Protein AF-A0A8S4GZ99-F1 (afdb_monomer_lite)

Sequence (434 aa):
MSNSSVSVLVACLAPLGLAYYVWRHQQLAAEVQRLQLDNSDKDERLRRAAAEIREVDGYKANVERLQASNKELAKELAVRNSDIADLKASRERLQGVHERTVQEIREELAVAQGQVAAAKRGAEAVQSAHKSAEAELRNRVEAGVEQLRATEAKLKEAQAELAAARRRLTELQDEADDARARAESARRAAVAARAAASDGDAADVAAQAVEAEERVEAARQRMVAAERRQRDAEAAQSALRSELSQAQQEVARLKTQLEQAEGAREQLRVARDELARRGRAMVAEAESLAAKVAAQRQTESELRARIGPLEEQVRGIEEREREVARREGEMQEAAARAVKEYDVSEKKRELYKAEAHRLDEDKKKLRRKLDAVAAERDRLADALTQATGRRPALRTASVRAGGASAGGSKAPSRRASTAAAEAMGEEAAADAEP

Secondary structure (DSSP, 8-state):
----SSHHHHHHHHHHHHHHHHHHHHHHHHHHHHHHHHHHHHHHHHHHHHHHHHHHHHHHHHHHHHHHHHHHHHHHHHHHHHHHHHHHHHHHHHHHHHHHHHHHHHHHHHHHHHHHHHHHHHHHHHHHHHHHHHHHHHHHHHHHHHHHHHHHHHHHHHHHHHHHHHHHHHHHHHHHHHHHHHHHHHHHHHHHHHHTT-HHHHHHHHHHHHHHHHHHHHHHHHHHHHHHHHHHHHHHHHHHHHHHHHHHHHHHHHHHHHHHHHHHHHHHHHHHHHHHHHHHHHHHHHHHHHHHHHHHHHHHHHHHHHHHHHHHHHHHHHHHHHHHHHHHHHHHHHHHHHHHHHHHHHHHHHHHHHHHHHHHHHHHHHHHHHHHHHHHHHHHHHHHHHHHS------------------PPP------------------------

Radius of gyration: 83.74 Å; chains: 1; bounding box: 164×55×251 Å

Foldseek 3Di:
DDDDDPVPVVVVVVVVVVVVVVVVVVVVVVVVVVVVVVVVVVVVVVVVVVVVVVVLVVLVVVLVVLVVVLVVLVVVLVVLVVVLVVLVVVLVVLVVVLVVLVVVLVVVVVVLVVVLVVVVVVLVVVLVVLVVVLVVLVVVLVVLVVVLVVLVVVLVVLVVQLVVLVVVLVVLVVQLVVLVVQLVVLVVVLVVVVVVPDPVVNVVSVVSNVVSVVSNVVSVVSNVVSVVSNVVSVVSNVVSVVVSVVSVVVSVVSVVVSVVSVVVSVVSVVVVVVSVVVSVVVVVVSVVSVVVSVVSVVVSVVSVVVSVVSVVVSVVSVVVSVVSVVVSVVSVVVSVVVVVVVVVVVVVVVVVVVVVVVVVVVVVVVVVVVVVVVVVVVVVQVVVCVVPVDRDDDDDDDDDDDDDDDDDDDDDDDDDDDDDDDDDDDDDDDDDDD

Structure (mmCIF, N/CA/C/O backbone):
data_AF-A0A8S4GZ99-F1
#
_entry.id   AF-A0A8S4GZ99-F1
#
loop_
_atom_site.group_PDB
_atom_site.id
_atom_site.type_symbol
_atom_site.label_atom_id
_atom_site.label_alt_id
_atom_site.label_comp_id
_atom_site.label_asym_id
_atom_site.label_entity_id
_atom_site.label_seq_id
_atom_site.pdbx_PDB_ins_code
_atom_site.Cartn_x
_atom_site.Cartn_y
_atom_site.Cartn_z
_atom_site.occupancy
_atom_site.B_iso_or_equiv
_atom_site.auth_seq_id
_atom_site.auth_comp_id
_atom_site.auth_asym_id
_atom_site.auth_atom_id
_atom_site.pdbx_PDB_model_num
ATOM 1 N N . MET A 1 1 ? 88.162 25.639 -147.189 1.00 46.62 1 MET A N 1
ATOM 2 C CA . MET A 1 1 ? 88.454 26.005 -145.785 1.00 46.62 1 MET A CA 1
ATOM 3 C C . MET A 1 1 ? 87.237 26.708 -145.185 1.00 46.62 1 MET A C 1
ATOM 5 O O . MET A 1 1 ? 86.487 27.288 -145.952 1.00 46.62 1 MET A O 1
ATOM 9 N N . SER A 1 2 ? 87.120 26.610 -143.850 1.00 42.16 2 SER A N 1
ATOM 10 C CA . SER A 1 2 ? 86.366 27.418 -142.859 1.00 42.16 2 SER A CA 1
ATOM 11 C C . SER A 1 2 ? 84.859 27.199 -142.563 1.00 42.16 2 SER A C 1
ATOM 13 O O . SER A 1 2 ? 83.970 27.579 -143.308 1.00 42.16 2 SER A O 1
ATOM 15 N N . ASN A 1 3 ? 84.636 26.696 -141.334 1.00 48.81 3 ASN A N 1
ATOM 16 C CA . ASN A 1 3 ? 83.737 27.193 -140.274 1.00 48.81 3 ASN A CA 1
ATOM 17 C C . ASN A 1 3 ? 82.230 27.376 -140.547 1.00 48.81 3 ASN A C 1
ATOM 19 O O . ASN A 1 3 ? 81.743 28.504 -140.552 1.00 48.81 3 ASN A O 1
ATOM 23 N N . SER A 1 4 ? 81.445 26.290 -140.616 1.00 43.41 4 SER A N 1
ATOM 24 C CA . SER A 1 4 ? 79.967 26.400 -140.521 1.00 43.41 4 SER A CA 1
ATOM 25 C C . SER A 1 4 ? 79.223 25.279 -139.768 1.00 43.41 4 SER A C 1
ATOM 27 O O . SER A 1 4 ? 78.006 25.354 -139.651 1.00 43.41 4 SER A O 1
ATOM 29 N N . SER A 1 5 ? 79.896 24.281 -139.177 1.00 47.09 5 SER A N 1
ATOM 30 C CA . SER A 1 5 ? 79.197 23.081 -138.648 1.00 47.09 5 SER A CA 1
ATOM 31 C C . SER A 1 5 ? 79.178 22.923 -137.118 1.00 47.09 5 SER A C 1
ATOM 33 O O . SER A 1 5 ? 78.611 21.958 -136.617 1.00 47.09 5 SER A O 1
ATOM 35 N N . VAL A 1 6 ? 79.765 23.854 -136.351 1.00 51.41 6 VAL A N 1
ATOM 36 C CA . VAL A 1 6 ? 79.879 23.739 -134.874 1.00 51.41 6 VAL A CA 1
ATOM 37 C C . VAL A 1 6 ? 78.792 24.528 -134.117 1.00 51.41 6 VAL A C 1
ATOM 39 O O . VAL A 1 6 ? 78.499 24.219 -132.966 1.00 51.41 6 VAL A O 1
ATOM 42 N N . SER A 1 7 ? 78.108 25.482 -134.763 1.00 46.94 7 SER A N 1
ATOM 43 C CA . SER A 1 7 ? 77.107 26.339 -134.093 1.00 46.94 7 SER A CA 1
ATOM 44 C C . SER A 1 7 ? 75.730 25.686 -133.884 1.00 46.94 7 SER A C 1
ATOM 46 O O . SER A 1 7 ? 74.982 26.105 -133.007 1.00 46.94 7 SER A O 1
ATOM 48 N N . VAL A 1 8 ? 75.382 24.637 -134.642 1.00 50.16 8 VAL A N 1
ATOM 49 C CA . VAL A 1 8 ? 74.036 24.023 -134.584 1.00 50.16 8 VAL A CA 1
ATOM 50 C C . VAL A 1 8 ? 73.920 22.967 -133.472 1.00 50.16 8 VAL A C 1
ATOM 52 O O . VAL A 1 8 ? 72.870 22.837 -132.851 1.00 50.16 8 VAL A O 1
ATOM 55 N N . LEU A 1 9 ? 75.008 22.273 -133.121 1.00 48.88 9 LEU A N 1
ATOM 56 C CA . LEU A 1 9 ? 74.995 21.250 -132.060 1.00 48.88 9 LEU A CA 1
ATOM 57 C C . LEU A 1 9 ? 75.062 21.833 -130.635 1.00 48.88 9 LEU A C 1
ATOM 59 O O . LEU A 1 9 ? 74.573 21.209 -129.695 1.00 48.88 9 LEU A O 1
ATOM 63 N N . VAL A 1 10 ? 75.596 23.048 -130.467 1.00 50.62 10 VAL A N 1
ATOM 64 C CA . VAL A 1 10 ? 75.619 23.754 -129.169 1.00 50.62 10 VAL A CA 1
ATOM 65 C C . VAL A 1 10 ? 74.256 24.390 -128.846 1.00 50.62 10 VAL A C 1
ATOM 67 O O . VAL A 1 10 ? 73.876 24.461 -127.678 1.00 50.62 10 VAL A O 1
ATOM 70 N N . ALA A 1 11 ? 73.469 24.763 -129.862 1.00 51.06 11 ALA A N 1
ATOM 71 C CA . ALA A 1 11 ? 72.142 25.357 -129.681 1.00 51.06 11 ALA A CA 1
ATOM 72 C C . ALA A 1 11 ? 71.062 24.348 -129.228 1.00 51.06 11 ALA A C 1
ATOM 74 O O . ALA A 1 11 ? 70.111 24.738 -128.553 1.00 51.06 11 ALA A O 1
ATOM 75 N N . CYS A 1 12 ? 71.213 23.050 -129.526 1.00 48.50 12 CYS A N 1
ATOM 76 C CA . CYS A 1 12 ? 70.216 22.026 -129.173 1.00 48.50 12 CYS A CA 1
ATOM 77 C C . CYS A 1 12 ? 70.443 21.344 -127.808 1.00 48.50 12 CYS A C 1
ATOM 79 O O . CYS A 1 12 ? 69.498 20.800 -127.241 1.00 48.50 12 CYS A O 1
ATOM 81 N N . LEU A 1 13 ? 71.656 21.383 -127.241 1.00 51.22 13 LEU A N 1
ATOM 82 C CA . LEU A 1 13 ? 71.971 20.712 -125.963 1.00 51.22 13 LEU A CA 1
ATOM 83 C C . LEU A 1 13 ? 71.822 21.614 -124.723 1.00 51.22 13 LEU A C 1
ATOM 85 O O . LEU A 1 13 ? 71.598 21.108 -123.622 1.00 51.22 13 LEU A O 1
ATOM 89 N N . ALA A 1 14 ? 71.873 22.940 -124.885 1.00 54.44 14 ALA A N 1
ATOM 90 C CA . ALA A 1 14 ? 71.622 23.900 -123.807 1.00 54.44 14 ALA A CA 1
ATOM 91 C C . ALA A 1 14 ? 70.209 23.796 -123.171 1.00 54.44 14 ALA A C 1
ATOM 93 O O . ALA A 1 14 ? 70.127 23.790 -121.939 1.00 54.44 14 ALA A O 1
ATOM 94 N N . PRO A 1 15 ? 69.099 23.646 -123.931 1.00 56.94 15 PRO A N 1
ATOM 95 C CA . PRO A 1 15 ? 67.768 23.509 -123.329 1.00 56.94 15 PRO A CA 1
ATOM 96 C C . PRO A 1 15 ? 67.549 22.159 -122.623 1.00 56.94 15 PRO A C 1
ATOM 98 O O . PRO A 1 15 ? 66.815 22.107 -121.638 1.00 56.94 15 PRO A O 1
ATOM 101 N N . LEU A 1 16 ? 68.227 21.082 -123.043 1.00 56.59 16 LEU A N 1
ATOM 102 C CA . LEU A 1 16 ? 68.135 19.767 -122.387 1.00 56.59 16 LEU A CA 1
ATOM 103 C C . LEU A 1 16 ? 68.858 19.734 -121.030 1.00 56.59 16 LEU A C 1
ATOM 105 O O . LEU A 1 16 ? 68.355 19.137 -120.077 1.00 56.59 16 LEU A O 1
ATOM 109 N N . GLY A 1 17 ? 69.994 20.430 -120.907 1.00 57.59 17 GLY A N 1
ATOM 110 C CA . GLY A 1 17 ? 70.687 20.605 -119.626 1.00 57.59 17 GLY A CA 1
ATOM 111 C C . GLY A 1 17 ? 69.876 21.432 -118.621 1.00 57.59 17 GLY A C 1
ATOM 112 O O . GLY A 1 17 ? 69.807 21.074 -117.444 1.00 57.59 17 GLY A O 1
ATOM 113 N N . LEU A 1 18 ? 69.201 22.490 -119.088 1.00 61.47 18 LEU A N 1
ATOM 114 C CA . LEU A 1 18 ? 68.323 23.311 -118.250 1.00 61.47 18 LEU A CA 1
ATOM 115 C C . LEU A 1 18 ? 67.062 22.541 -117.820 1.00 61.47 18 LEU A C 1
ATOM 117 O O . LEU A 1 18 ? 66.676 22.601 -116.655 1.00 61.47 18 LEU A O 1
ATOM 121 N N . ALA A 1 19 ? 66.458 21.765 -118.727 1.00 61.94 19 ALA A N 1
ATOM 122 C CA . ALA A 1 19 ? 65.283 20.942 -118.437 1.00 61.94 19 ALA A CA 1
ATOM 123 C C . ALA A 1 19 ? 65.577 19.850 -117.395 1.00 61.94 19 ALA A C 1
ATOM 125 O O . ALA A 1 19 ? 64.785 19.649 -116.474 1.00 61.94 19 ALA A O 1
ATOM 126 N N . TYR A 1 20 ? 66.739 19.193 -117.473 1.00 68.88 20 TYR A N 1
ATOM 127 C CA . TYR A 1 20 ? 67.156 18.223 -116.459 1.00 68.88 20 TYR A CA 1
ATOM 128 C C . TYR A 1 20 ? 67.452 18.888 -115.107 1.00 68.88 20 TYR A C 1
ATOM 130 O O . TYR A 1 20 ? 67.086 18.345 -114.067 1.00 68.88 20 TYR A O 1
ATOM 138 N N . TYR A 1 21 ? 68.059 20.080 -115.102 1.00 65.12 21 TYR A N 1
ATOM 139 C CA . TYR A 1 21 ? 68.319 20.835 -113.873 1.00 65.12 21 TYR A CA 1
ATOM 140 C C . TYR A 1 21 ? 67.018 21.248 -113.173 1.00 65.12 21 TYR A C 1
ATOM 142 O O . TYR A 1 21 ? 66.879 21.051 -111.968 1.00 65.12 21 TYR A O 1
ATOM 150 N N . VAL A 1 22 ? 66.038 21.743 -113.935 1.00 70.50 22 VAL A N 1
ATOM 151 C CA . VAL A 1 22 ? 64.705 22.108 -113.431 1.00 70.50 22 VAL A CA 1
ATOM 152 C C . VAL A 1 22 ? 63.958 20.873 -112.924 1.00 70.50 22 VAL A C 1
ATOM 154 O O . VAL A 1 22 ? 63.421 20.907 -111.820 1.00 70.50 22 VAL A O 1
ATOM 157 N N . TRP A 1 23 ? 63.982 19.757 -113.660 1.00 74.69 23 TRP A N 1
ATOM 158 C CA . TRP A 1 23 ? 63.369 18.494 -113.230 1.00 74.69 23 TRP A CA 1
ATOM 159 C C . TRP A 1 23 ? 64.013 17.935 -111.953 1.00 74.69 23 TRP A C 1
ATOM 161 O O . TRP A 1 23 ? 63.313 17.518 -111.031 1.00 74.69 23 TRP A O 1
ATOM 171 N N . ARG A 1 24 ? 65.347 17.987 -111.845 1.00 66.88 24 ARG A N 1
ATOM 172 C CA . ARG A 1 24 ? 66.084 17.537 -110.655 1.00 66.88 24 ARG A CA 1
ATOM 173 C C . ARG A 1 24 ? 65.818 18.441 -109.449 1.00 66.88 24 ARG A C 1
ATOM 175 O O . ARG A 1 24 ? 65.668 17.933 -108.341 1.00 66.88 24 ARG A O 1
ATOM 182 N N . HIS A 1 25 ? 65.716 19.755 -109.655 1.00 69.19 25 HIS A N 1
ATOM 183 C CA . HIS A 1 25 ? 65.314 20.693 -108.605 1.00 69.19 25 HIS A CA 1
ATOM 184 C C . HIS A 1 25 ? 63.870 20.469 -108.159 1.00 69.19 25 HIS A C 1
ATOM 186 O O . HIS A 1 25 ? 63.599 20.530 -106.963 1.00 69.19 25 HIS A O 1
ATOM 192 N N . GLN A 1 26 ? 62.958 20.161 -109.085 1.00 72.31 26 GLN A N 1
ATOM 193 C CA . GLN A 1 26 ? 61.586 19.792 -108.742 1.00 72.31 26 GLN A CA 1
ATOM 194 C C . GLN A 1 26 ? 61.525 18.467 -107.973 1.00 72.31 26 GLN A C 1
ATOM 196 O O . GLN A 1 26 ? 60.787 18.381 -106.996 1.00 72.31 26 GLN A O 1
ATOM 201 N N . GLN A 1 27 ? 62.334 17.464 -108.332 1.00 74.19 27 GLN A N 1
ATOM 202 C CA . GLN A 1 27 ? 62.427 16.220 -107.561 1.00 74.19 27 GLN A CA 1
ATOM 203 C C . GLN A 1 27 ? 62.981 16.440 -106.149 1.00 74.19 27 GLN A C 1
ATOM 205 O O . GLN A 1 27 ? 62.404 15.936 -105.192 1.00 74.19 27 GLN A O 1
ATOM 210 N N . LEU A 1 28 ? 64.063 17.208 -106.000 1.00 65.88 28 LEU A N 1
ATOM 211 C CA . LEU A 1 28 ? 64.642 17.512 -104.687 1.00 65.88 28 LEU A CA 1
ATOM 212 C C . LEU A 1 28 ? 63.700 18.367 -103.830 1.00 65.88 28 LEU A C 1
ATOM 214 O O . LEU A 1 28 ? 63.581 18.128 -102.633 1.00 65.88 28 LEU A O 1
ATOM 218 N N . ALA A 1 29 ? 62.988 19.324 -104.431 1.00 67.12 29 ALA A N 1
ATOM 219 C CA . ALA A 1 29 ? 61.950 20.085 -103.741 1.00 67.12 29 ALA A CA 1
ATOM 220 C C . ALA A 1 29 ? 60.798 19.176 -103.281 1.00 67.12 29 ALA A C 1
ATOM 222 O O . ALA A 1 29 ? 60.338 19.311 -102.149 1.00 67.12 29 ALA A O 1
ATOM 223 N N . ALA A 1 30 ? 60.390 18.208 -104.108 1.00 70.69 30 ALA A N 1
ATOM 224 C CA . ALA A 1 30 ? 59.388 17.211 -103.743 1.00 70.69 30 ALA A CA 1
ATOM 225 C C . ALA A 1 30 ? 59.880 16.258 -102.636 1.00 70.69 30 ALA A C 1
ATOM 227 O O . ALA A 1 30 ? 59.103 15.898 -101.755 1.00 70.69 30 ALA A O 1
ATOM 228 N N . GLU A 1 31 ? 61.160 15.870 -102.627 1.00 67.75 31 GLU A N 1
ATOM 229 C CA . GLU A 1 31 ? 61.753 15.070 -101.544 1.00 67.75 31 GLU A CA 1
ATOM 230 C C . GLU A 1 31 ? 61.840 15.850 -100.229 1.00 67.75 31 GLU A C 1
ATOM 232 O O . GLU A 1 31 ? 61.494 15.314 -99.178 1.00 67.75 31 GLU A O 1
ATOM 237 N N . VAL A 1 32 ? 62.236 17.125 -100.268 1.00 67.75 32 VAL A N 1
ATOM 238 C CA . VAL A 1 32 ? 62.247 17.992 -99.079 1.00 67.75 32 VAL A CA 1
ATOM 239 C C . VAL A 1 32 ? 60.828 18.214 -98.556 1.00 67.75 32 VAL A C 1
ATOM 241 O O . VAL A 1 32 ? 60.617 18.118 -97.350 1.00 67.75 32 VAL A O 1
ATOM 244 N N . GLN A 1 33 ? 59.844 18.429 -99.435 1.00 68.75 33 GLN A N 1
ATOM 245 C CA . GLN A 1 33 ? 58.434 18.522 -99.043 1.00 68.75 33 GLN A CA 1
ATOM 246 C C . GLN A 1 33 ? 57.917 17.220 -98.423 1.00 68.75 33 GLN A C 1
ATOM 248 O O . GLN A 1 33 ? 57.227 17.271 -97.408 1.00 68.75 33 GLN A O 1
ATOM 253 N N . ARG A 1 34 ? 58.283 16.052 -98.967 1.00 72.12 34 ARG A N 1
ATOM 254 C CA . ARG A 1 34 ? 57.945 14.751 -98.362 1.00 72.12 34 ARG A CA 1
ATOM 255 C C . ARG A 1 34 ? 58.563 14.586 -96.977 1.00 72.12 34 ARG A C 1
ATOM 257 O O . ARG A 1 34 ? 57.864 14.194 -96.055 1.00 72.12 34 ARG A O 1
ATOM 264 N N . LEU A 1 35 ? 59.835 14.944 -96.802 1.00 68.12 35 LEU A N 1
ATOM 265 C CA . LEU A 1 35 ? 60.499 14.877 -95.496 1.00 68.12 35 LEU A CA 1
ATOM 266 C C . LEU A 1 35 ? 59.910 15.872 -94.483 1.00 68.12 35 LEU A C 1
ATOM 268 O O . LEU A 1 35 ? 59.860 15.576 -93.290 1.00 68.12 35 LEU A O 1
ATOM 272 N N . GLN A 1 36 ? 59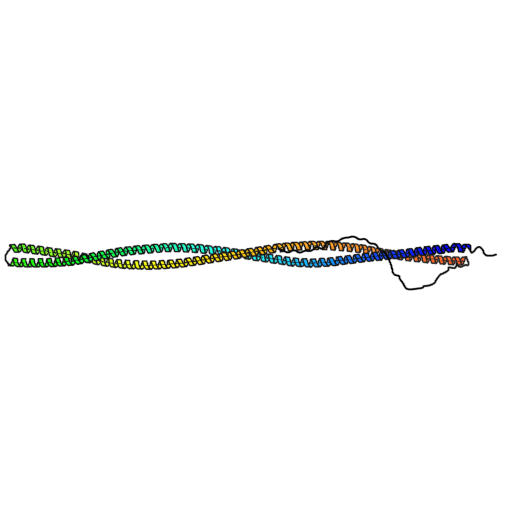.455 17.041 -94.937 1.00 69.75 36 GLN A N 1
ATOM 273 C CA . GLN A 1 36 ? 58.750 18.010 -94.096 1.00 69.75 36 GLN A CA 1
ATOM 274 C C . GLN A 1 36 ? 57.367 17.503 -93.674 1.00 69.75 36 GLN A C 1
ATOM 276 O O . GLN A 1 36 ? 57.014 17.647 -92.506 1.00 69.75 36 GLN A O 1
ATOM 281 N N . LEU A 1 37 ? 56.622 16.867 -94.583 1.00 71.25 37 LEU A N 1
ATOM 282 C CA . LEU A 1 37 ? 55.346 16.214 -94.274 1.00 71.25 37 LEU A CA 1
ATOM 283 C C . LEU A 1 37 ? 55.540 15.052 -93.291 1.00 71.25 37 LEU A C 1
ATOM 285 O O . LEU A 1 37 ? 54.858 15.007 -92.275 1.00 71.25 37 LEU A O 1
ATOM 289 N N . ASP A 1 38 ? 56.541 14.195 -93.507 1.00 74.31 38 ASP A N 1
ATOM 290 C CA . ASP A 1 38 ? 56.869 13.093 -92.592 1.00 74.31 38 ASP A CA 1
ATOM 291 C C . ASP A 1 38 ? 57.260 13.589 -91.190 1.00 74.31 38 ASP A C 1
ATOM 293 O O . ASP A 1 38 ? 56.957 12.937 -90.189 1.00 74.31 38 ASP A O 1
ATOM 297 N N . ASN A 1 39 ? 57.951 14.728 -91.089 1.00 73.50 39 ASN A N 1
ATOM 298 C CA . ASN A 1 39 ? 58.287 15.329 -89.798 1.00 73.50 39 ASN A CA 1
ATOM 299 C C . ASN A 1 39 ? 57.070 15.993 -89.137 1.00 73.50 39 ASN A C 1
ATOM 301 O O . ASN A 1 39 ? 56.899 15.839 -87.932 1.00 73.50 39 ASN A O 1
ATOM 305 N N . SER A 1 40 ? 56.194 16.648 -89.905 1.00 75.69 40 SER A N 1
ATOM 306 C CA . SER A 1 40 ? 54.923 17.189 -89.400 1.00 75.69 40 SER A CA 1
ATOM 307 C C . SER A 1 40 ? 54.012 16.081 -88.866 1.00 75.69 40 SER A C 1
ATOM 309 O O . SER A 1 40 ? 53.461 16.202 -87.774 1.00 75.69 40 SER A O 1
ATOM 311 N N . ASP A 1 41 ? 53.916 14.960 -89.583 1.00 78.38 41 ASP A N 1
ATOM 312 C CA . ASP A 1 41 ? 53.157 13.783 -89.157 1.00 78.38 41 ASP A CA 1
ATOM 313 C C . ASP A 1 41 ? 53.750 13.152 -87.891 1.00 78.38 41 ASP A C 1
ATOM 315 O O . ASP A 1 41 ? 53.016 12.696 -87.009 1.00 78.38 41 ASP A O 1
ATOM 319 N N . LYS A 1 42 ? 55.083 13.129 -87.759 1.00 75.00 42 LYS A N 1
ATOM 320 C CA . LYS A 1 42 ? 55.750 12.686 -86.524 1.00 75.00 42 LYS A CA 1
ATOM 321 C C . LYS A 1 42 ? 55.464 13.627 -85.361 1.00 75.00 42 LYS A C 1
ATOM 323 O O . LYS A 1 42 ? 55.146 13.138 -84.279 1.00 75.00 42 LYS A O 1
ATOM 328 N N . ASP A 1 43 ? 55.532 14.936 -85.574 1.00 78.56 43 ASP A N 1
ATOM 329 C CA . ASP A 1 43 ? 55.245 15.933 -84.542 1.00 78.56 43 ASP A CA 1
ATOM 330 C C . ASP A 1 43 ? 53.779 15.872 -84.097 1.00 78.56 43 ASP A C 1
ATOM 332 O O . ASP A 1 43 ? 53.494 15.940 -82.900 1.00 78.56 43 ASP A O 1
ATOM 336 N N . GLU A 1 44 ? 52.836 15.657 -85.018 1.00 79.00 44 GLU A N 1
ATOM 337 C CA . GLU A 1 44 ? 51.434 15.410 -84.672 1.00 79.00 44 GLU A CA 1
ATOM 338 C C . GLU A 1 44 ? 51.246 14.115 -83.880 1.00 79.00 44 GLU A C 1
ATOM 340 O O . GLU A 1 44 ? 50.543 14.114 -82.868 1.00 79.00 44 GLU A O 1
ATOM 345 N N . ARG A 1 45 ? 51.896 13.017 -84.285 1.00 76.50 45 ARG A N 1
ATOM 346 C CA . ARG A 1 45 ? 51.854 11.748 -83.539 1.00 76.50 45 ARG A CA 1
ATOM 347 C C . ARG A 1 45 ? 52.448 11.892 -82.140 1.00 76.50 45 ARG A C 1
ATOM 349 O O . ARG A 1 45 ? 51.907 11.322 -81.198 1.00 76.50 45 ARG A O 1
ATOM 356 N N . LEU A 1 46 ? 53.525 12.663 -81.986 1.00 77.38 46 LEU A N 1
ATOM 357 C CA . LEU A 1 46 ? 54.126 12.961 -80.686 1.00 77.38 46 LEU A CA 1
ATOM 358 C C . LEU A 1 46 ? 53.216 13.844 -79.827 1.00 77.38 46 LEU A C 1
ATOM 360 O O . LEU A 1 46 ? 53.095 13.591 -78.633 1.00 77.38 46 LEU A O 1
ATOM 364 N N . ARG A 1 47 ? 52.528 14.833 -80.414 1.00 80.44 47 ARG A N 1
ATOM 365 C CA . ARG A 1 47 ? 51.535 15.653 -79.700 1.00 80.44 47 ARG A CA 1
ATOM 366 C C . ARG A 1 47 ? 50.322 14.840 -79.253 1.00 80.44 47 ARG A C 1
ATOM 368 O O . ARG A 1 47 ? 49.879 15.035 -78.126 1.00 80.44 47 ARG A O 1
ATOM 375 N N . ARG A 1 48 ? 49.817 13.923 -80.088 1.00 80.75 48 ARG A N 1
ATOM 376 C CA . ARG A 1 48 ? 48.727 13.000 -79.717 1.00 80.75 48 ARG A CA 1
ATOM 377 C C . ARG A 1 48 ? 49.157 12.053 -78.599 1.00 80.75 48 ARG A C 1
ATOM 379 O O . ARG A 1 48 ? 48.491 12.014 -77.576 1.00 80.75 48 ARG A O 1
ATOM 386 N N . ALA A 1 49 ? 50.329 11.427 -78.719 1.00 73.75 49 ALA A N 1
ATOM 387 C CA . ALA A 1 49 ? 50.880 10.588 -77.652 1.00 73.75 49 ALA A CA 1
ATOM 388 C C . ALA A 1 49 ? 51.099 11.373 -76.344 1.00 73.75 49 ALA A C 1
ATOM 390 O O . ALA A 1 49 ? 50.832 10.868 -75.261 1.00 73.75 49 ALA A O 1
ATOM 391 N N . ALA A 1 50 ? 51.549 12.630 -76.420 1.00 74.31 50 ALA A N 1
ATOM 392 C CA . ALA A 1 50 ? 51.687 13.487 -75.243 1.00 74.31 50 ALA A CA 1
ATOM 393 C C . ALA A 1 50 ? 50.332 13.881 -74.625 1.00 74.31 50 ALA A C 1
ATOM 395 O O . ALA A 1 50 ? 50.259 14.071 -73.413 1.00 74.31 50 ALA A O 1
ATOM 396 N N . ALA A 1 51 ? 49.273 14.018 -75.428 1.00 76.88 51 ALA A N 1
ATOM 397 C CA . ALA A 1 51 ? 47.916 14.247 -74.934 1.00 76.88 51 ALA A CA 1
ATOM 398 C C . ALA A 1 51 ? 47.350 12.994 -74.245 1.00 76.88 51 ALA A C 1
ATOM 400 O O . ALA A 1 51 ? 46.850 13.108 -73.131 1.00 76.88 51 ALA A O 1
ATOM 401 N N . GLU A 1 52 ? 47.530 11.814 -74.846 1.00 79.81 52 GLU A N 1
ATOM 402 C CA . GLU A 1 52 ? 47.148 10.518 -74.263 1.00 79.81 52 GLU A CA 1
ATOM 403 C C . GLU A 1 52 ? 47.863 10.268 -72.923 1.00 79.81 52 GLU A C 1
ATOM 405 O O . GLU A 1 52 ? 47.228 9.876 -71.949 1.00 79.81 52 GLU A O 1
ATOM 410 N N . ILE A 1 53 ? 49.165 10.573 -72.823 1.00 76.81 53 ILE A N 1
ATOM 411 C CA . ILE A 1 53 ? 49.919 10.462 -71.559 1.00 76.81 53 ILE A CA 1
ATOM 412 C C . ILE A 1 53 ? 49.316 11.362 -70.470 1.00 76.81 53 ILE A C 1
ATOM 414 O O . ILE A 1 53 ? 49.123 10.908 -69.345 1.00 76.81 53 ILE A O 1
ATOM 418 N N . ARG A 1 54 ? 48.967 12.616 -70.795 1.00 80.06 54 ARG A N 1
ATOM 419 C CA . ARG A 1 54 ? 48.317 13.521 -69.827 1.00 80.06 54 ARG A CA 1
ATOM 420 C C . ARG A 1 54 ? 46.945 13.017 -69.392 1.00 80.06 54 ARG A C 1
ATOM 422 O O . ARG A 1 54 ? 46.567 13.224 -68.244 1.00 80.06 54 ARG A O 1
ATOM 429 N N . GLU A 1 55 ? 46.202 12.380 -70.292 1.00 79.75 55 GLU A N 1
ATOM 430 C CA . GLU A 1 55 ? 44.906 11.783 -69.974 1.00 79.75 55 GLU A CA 1
ATOM 431 C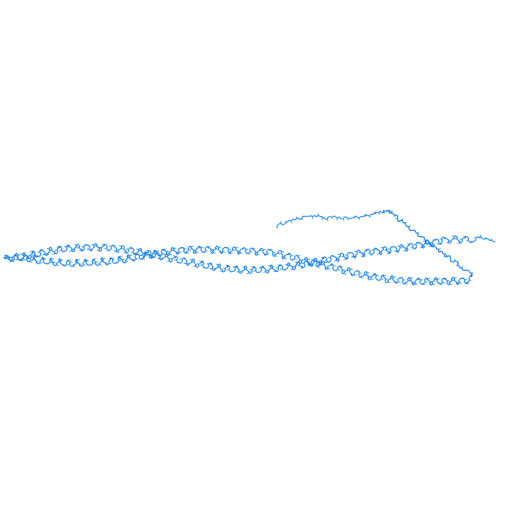 C . GLU A 1 55 ? 45.069 10.594 -69.016 1.00 79.75 55 GLU A C 1
ATOM 433 O O . GLU A 1 55 ? 44.391 10.529 -67.992 1.00 79.75 55 GLU A O 1
ATOM 438 N N . VAL A 1 56 ? 46.046 9.715 -69.274 1.00 77.19 56 VAL A N 1
ATOM 439 C CA . VAL A 1 56 ? 46.419 8.602 -68.382 1.00 77.19 56 VAL A CA 1
ATOM 440 C C . VAL A 1 56 ? 46.847 9.101 -67.002 1.00 77.19 56 VAL A C 1
ATOM 442 O O . VAL A 1 56 ? 46.430 8.530 -65.993 1.00 77.19 56 VAL A O 1
ATOM 445 N N . ASP A 1 57 ? 47.633 10.173 -66.929 1.00 78.88 57 ASP A N 1
ATOM 446 C CA . ASP A 1 57 ? 48.019 10.783 -65.653 1.00 78.88 57 ASP A CA 1
ATOM 447 C C . ASP A 1 57 ? 46.807 11.392 -64.921 1.00 78.88 57 ASP A C 1
ATOM 449 O O . ASP A 1 57 ? 46.692 11.271 -63.699 1.00 78.88 57 ASP A O 1
ATOM 453 N N . GLY A 1 58 ? 45.848 11.958 -65.661 1.00 82.69 58 GLY A N 1
ATOM 454 C CA . GLY A 1 58 ? 44.556 12.394 -65.127 1.00 82.69 58 GLY A CA 1
ATOM 455 C C . GLY A 1 58 ? 43.728 11.242 -64.546 1.00 82.69 58 GLY A C 1
ATOM 456 O O . GLY A 1 58 ? 43.205 11.360 -63.435 1.00 82.69 58 GLY A O 1
ATOM 457 N N . TYR A 1 59 ? 43.656 10.103 -65.244 1.00 79.69 59 TYR A N 1
ATOM 458 C CA . TYR A 1 59 ? 42.984 8.902 -64.739 1.00 79.69 59 TYR A CA 1
ATOM 459 C C . TYR A 1 59 ? 43.671 8.352 -63.486 1.00 79.69 59 TYR A C 1
ATOM 461 O O . TYR A 1 59 ? 42.977 8.042 -62.521 1.00 79.69 59 TYR A O 1
ATOM 469 N N . LYS A 1 60 ? 45.010 8.301 -63.442 1.00 79.94 60 LYS A N 1
ATOM 470 C CA . LYS A 1 60 ? 45.759 7.889 -62.238 1.00 79.94 60 LYS A CA 1
ATOM 471 C C . LYS A 1 60 ? 45.439 8.776 -61.038 1.00 79.94 60 LYS A C 1
ATOM 473 O O . LYS A 1 60 ? 45.080 8.260 -59.985 1.00 79.94 60 LYS A O 1
ATOM 478 N N . ALA A 1 61 ? 45.472 10.096 -61.216 1.00 79.44 61 ALA A N 1
ATOM 479 C CA . ALA A 1 61 ? 45.138 11.042 -60.152 1.00 79.44 61 ALA A CA 1
ATOM 480 C C . ALA A 1 61 ? 43.675 10.923 -59.677 1.00 79.44 61 ALA A C 1
ATOM 482 O O . ALA A 1 61 ? 43.361 11.263 -58.535 1.00 79.44 61 ALA A O 1
ATOM 483 N N . ASN A 1 62 ? 42.761 10.473 -60.542 1.00 82.81 62 ASN A N 1
ATOM 484 C CA . ASN A 1 62 ? 41.381 10.170 -60.158 1.00 82.81 62 ASN A CA 1
ATOM 485 C C . ASN A 1 62 ? 41.280 8.842 -59.394 1.00 82.81 62 ASN A C 1
ATOM 487 O O . ASN A 1 62 ? 40.571 8.795 -58.394 1.00 82.81 62 ASN A O 1
ATOM 491 N N . VAL A 1 63 ? 42.006 7.794 -59.807 1.00 81.31 63 VAL A N 1
ATOM 492 C CA . VAL A 1 63 ? 42.073 6.520 -59.065 1.00 81.31 63 VAL A CA 1
ATOM 493 C C . VAL A 1 63 ? 42.624 6.743 -57.661 1.00 81.31 63 VAL A C 1
ATOM 495 O O . VAL A 1 63 ? 42.026 6.273 -56.704 1.00 81.31 63 VAL A O 1
ATOM 498 N N . GLU A 1 64 ? 43.706 7.508 -57.512 1.00 83.44 64 GLU A N 1
ATOM 499 C CA . GLU A 1 64 ? 44.283 7.814 -56.196 1.00 83.44 64 GLU A CA 1
ATOM 500 C C . GLU A 1 64 ? 43.294 8.566 -55.294 1.00 83.44 64 GLU A C 1
ATOM 502 O O . GLU A 1 64 ? 43.173 8.261 -54.106 1.00 83.44 64 GLU A O 1
ATOM 507 N N . ARG A 1 65 ? 42.530 9.514 -55.857 1.00 84.19 65 ARG A N 1
ATOM 508 C CA . ARG A 1 65 ? 41.470 10.225 -55.127 1.00 84.19 65 ARG A CA 1
ATOM 509 C C . ARG A 1 65 ? 40.314 9.307 -54.727 1.00 84.19 65 ARG A C 1
ATOM 511 O O . ARG A 1 65 ? 39.838 9.412 -53.600 1.00 84.19 65 ARG A O 1
ATOM 518 N N . LEU A 1 66 ? 39.884 8.405 -55.612 1.00 82.31 66 LEU A N 1
ATOM 519 C CA . LEU A 1 66 ? 38.841 7.420 -55.310 1.00 82.31 66 LEU A CA 1
ATOM 520 C C . LEU A 1 66 ? 39.298 6.436 -54.229 1.00 82.31 66 LEU A C 1
ATOM 522 O O . LEU A 1 66 ? 38.571 6.236 -53.264 1.00 82.31 66 LEU A O 1
ATOM 526 N N . GLN A 1 67 ? 40.534 5.940 -54.310 1.00 85.25 67 GLN A N 1
ATOM 527 C CA . GLN A 1 67 ? 41.118 5.057 -53.300 1.00 85.25 67 GLN A CA 1
ATOM 528 C C . GLN A 1 67 ? 41.232 5.740 -51.934 1.00 85.25 67 GLN A C 1
ATOM 530 O O . GLN A 1 67 ? 40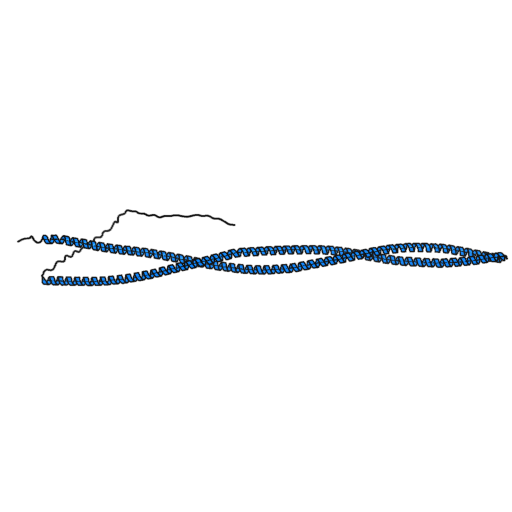.932 5.132 -50.905 1.00 85.25 67 GLN A O 1
ATOM 535 N N . ALA A 1 68 ? 41.645 7.011 -51.905 1.00 83.38 68 ALA A N 1
ATOM 536 C CA . ALA A 1 68 ? 41.672 7.796 -50.676 1.00 83.38 68 ALA A CA 1
ATOM 537 C C . ALA A 1 68 ? 40.260 7.972 -50.094 1.00 83.38 68 ALA A C 1
ATOM 539 O O . ALA A 1 68 ? 40.067 7.753 -48.900 1.00 83.38 68 ALA A O 1
ATOM 540 N N . SER A 1 69 ? 39.268 8.287 -50.935 1.00 84.94 69 SER A N 1
ATOM 541 C CA . SER A 1 69 ? 37.865 8.398 -50.521 1.00 84.94 69 SER A CA 1
ATOM 542 C C . SER A 1 69 ? 37.311 7.075 -49.988 1.00 84.94 69 SER A C 1
ATOM 544 O O . SER A 1 69 ? 36.654 7.070 -48.954 1.00 84.94 69 SER A O 1
ATOM 546 N N . ASN A 1 70 ? 37.602 5.950 -50.645 1.00 79.12 70 ASN A N 1
ATOM 547 C CA . ASN A 1 70 ? 37.190 4.619 -50.198 1.00 79.12 70 ASN A CA 1
ATOM 548 C C . ASN A 1 70 ? 37.810 4.250 -48.856 1.00 79.12 70 ASN A C 1
ATOM 550 O O . ASN A 1 70 ? 37.151 3.673 -47.996 1.00 79.12 70 ASN A O 1
ATOM 554 N N . LYS A 1 71 ? 39.075 4.618 -48.645 1.00 88.88 71 LYS A N 1
ATOM 555 C CA . LYS A 1 71 ? 39.744 4.393 -47.367 1.00 88.88 71 LYS A CA 1
ATOM 556 C C . LYS A 1 71 ? 39.108 5.198 -46.232 1.00 88.88 71 LYS A C 1
ATOM 558 O O . LYS A 1 71 ? 39.062 4.694 -45.114 1.00 88.88 71 LYS A O 1
ATOM 563 N N . GLU A 1 72 ? 38.647 6.421 -46.490 1.00 88.62 72 GLU A N 1
ATOM 564 C CA . GLU A 1 72 ? 37.924 7.215 -45.488 1.00 88.62 72 GLU A CA 1
ATOM 565 C C . GLU A 1 72 ? 36.507 6.681 -45.246 1.00 88.62 72 GLU A C 1
ATOM 567 O O . GLU A 1 72 ? 36.148 6.473 -44.090 1.00 88.62 72 GLU A O 1
ATOM 572 N N . LEU A 1 73 ? 35.750 6.336 -46.294 1.00 82.81 73 LEU A N 1
ATOM 573 C CA . LEU A 1 73 ? 34.421 5.721 -46.150 1.00 82.81 73 LEU A CA 1
ATOM 574 C C . LEU A 1 73 ? 34.475 4.411 -45.351 1.00 82.81 73 LEU A C 1
ATOM 576 O O . LEU A 1 73 ? 33.692 4.235 -44.422 1.00 82.81 73 LEU A O 1
ATOM 580 N N . ALA A 1 74 ? 35.473 3.560 -45.610 1.00 81.38 74 ALA A N 1
ATOM 581 C CA . ALA A 1 74 ? 35.666 2.317 -44.866 1.00 81.38 74 ALA A CA 1
ATOM 582 C C . ALA A 1 74 ? 35.964 2.558 -43.376 1.00 81.38 74 ALA A C 1
ATOM 584 O O . ALA A 1 74 ? 35.519 1.796 -42.513 1.00 81.38 74 ALA A O 1
ATOM 585 N N . LYS A 1 75 ? 36.707 3.624 -43.044 1.00 89.25 75 LYS A N 1
ATOM 586 C CA . LYS A 1 75 ? 36.923 4.024 -41.645 1.00 89.25 75 LYS A CA 1
ATOM 587 C C . LYS A 1 75 ? 35.633 4.543 -41.018 1.00 89.25 75 LYS A C 1
ATOM 589 O O . LYS A 1 75 ? 35.333 4.170 -39.888 1.00 89.25 75 LYS A O 1
ATOM 594 N N . GLU A 1 76 ? 34.879 5.378 -41.730 1.00 85.69 76 GLU A N 1
ATOM 595 C CA . GLU A 1 76 ? 33.598 5.903 -41.253 1.00 85.69 76 GLU A CA 1
ATOM 596 C C . GLU A 1 76 ? 32.585 4.778 -41.008 1.00 85.69 76 GLU A C 1
ATOM 598 O O . GLU A 1 76 ? 31.952 4.761 -39.952 1.00 85.69 76 GLU A O 1
ATOM 603 N N . LEU A 1 77 ? 32.484 3.791 -41.907 1.00 82.50 77 LEU A N 1
ATOM 604 C CA . LEU A 1 77 ? 31.661 2.600 -41.689 1.00 82.50 77 LEU A CA 1
ATOM 605 C C . LEU A 1 77 ? 32.111 1.797 -40.477 1.00 82.50 77 LEU A C 1
ATOM 607 O O . LEU A 1 77 ? 31.268 1.361 -39.695 1.00 82.50 77 LEU A O 1
ATOM 611 N N . ALA A 1 78 ? 33.418 1.594 -40.300 1.00 85.38 78 ALA A N 1
ATOM 612 C CA . ALA A 1 78 ? 33.931 0.868 -39.144 1.00 85.38 78 ALA A CA 1
ATOM 613 C C . ALA A 1 78 ? 33.543 1.561 -37.826 1.00 85.38 78 ALA A C 1
ATOM 615 O O . ALA A 1 78 ? 33.093 0.892 -36.895 1.00 85.38 78 ALA A O 1
ATOM 616 N N . VAL A 1 79 ? 33.648 2.894 -37.768 1.00 89.19 79 VAL A N 1
ATOM 617 C CA . VAL A 1 79 ? 33.217 3.690 -36.607 1.00 89.19 79 VAL A CA 1
ATOM 618 C C . VAL A 1 79 ? 31.707 3.573 -36.399 1.00 89.19 79 VAL A C 1
ATOM 620 O O . VAL A 1 79 ? 31.272 3.205 -35.312 1.00 89.19 79 VAL A O 1
ATOM 623 N N . ARG A 1 80 ? 30.894 3.784 -37.443 1.00 81.56 80 ARG A N 1
ATOM 624 C CA . ARG A 1 80 ? 29.426 3.713 -37.337 1.00 81.56 80 ARG A CA 1
ATOM 625 C C . ARG A 1 80 ? 28.925 2.327 -36.939 1.00 81.56 80 ARG A C 1
ATOM 627 O O . ARG A 1 80 ? 27.991 2.223 -36.149 1.00 81.56 80 ARG A O 1
ATOM 634 N N . ASN A 1 81 ? 29.550 1.264 -37.438 1.00 82.44 81 ASN A N 1
ATOM 635 C CA . ASN A 1 81 ? 29.222 -0.105 -37.046 1.00 82.44 81 ASN A CA 1
ATOM 636 C C . ASN A 1 81 ? 29.580 -0.383 -35.581 1.00 82.44 81 ASN A C 1
ATOM 638 O O . ASN A 1 81 ? 28.811 -1.056 -34.892 1.00 82.44 81 ASN A O 1
ATOM 642 N N . SER A 1 82 ? 30.699 0.165 -35.092 1.00 89.25 82 SER A N 1
ATOM 643 C CA . SER A 1 82 ? 31.039 0.124 -33.666 1.00 89.25 82 SER A CA 1
ATOM 644 C C . SER A 1 82 ? 29.989 0.858 -32.828 1.00 89.25 82 SER A C 1
ATOM 646 O O . SER A 1 82 ? 29.463 0.279 -31.880 1.00 89.25 82 SER A O 1
ATOM 648 N N . ASP A 1 83 ? 29.604 2.076 -33.222 1.00 80.38 83 ASP A N 1
ATOM 649 C CA . ASP A 1 83 ? 28.589 2.867 -32.516 1.00 80.38 83 ASP A CA 1
ATOM 650 C C . ASP A 1 83 ? 27.235 2.139 -32.464 1.00 80.38 83 ASP A C 1
ATOM 652 O O . ASP A 1 83 ? 26.576 2.103 -31.424 1.00 80.38 83 ASP A O 1
ATOM 656 N N . ILE A 1 84 ? 26.809 1.510 -33.567 1.00 80.56 84 ILE A N 1
ATOM 657 C CA . ILE A 1 84 ? 25.576 0.709 -33.606 1.00 80.56 84 ILE A CA 1
ATOM 658 C C . ILE A 1 84 ? 25.672 -0.491 -32.663 1.00 80.56 84 ILE A C 1
ATOM 660 O O . ILE A 1 84 ? 24.697 -0.793 -31.969 1.00 80.56 84 ILE A O 1
ATOM 664 N N . ALA A 1 85 ? 26.812 -1.184 -32.628 1.00 84.94 85 ALA A N 1
ATOM 665 C CA . ALA A 1 85 ? 27.016 -2.308 -31.720 1.00 84.94 85 ALA A CA 1
ATOM 666 C C . ALA A 1 85 ? 26.938 -1.860 -30.250 1.00 84.94 85 ALA A C 1
ATOM 668 O O . ALA A 1 85 ? 26.234 -2.488 -29.454 1.00 84.94 85 ALA A O 1
ATOM 669 N N . ASP A 1 86 ? 27.566 -0.733 -29.910 1.00 84.88 86 ASP A N 1
ATOM 670 C CA . ASP A 1 86 ? 27.534 -0.161 -28.563 1.00 84.88 86 ASP A CA 1
ATOM 671 C C . ASP A 1 86 ? 26.129 0.318 -28.167 1.00 84.88 86 ASP A C 1
ATOM 673 O O . ASP A 1 86 ? 25.680 0.094 -27.034 1.00 84.88 86 ASP A O 1
ATOM 677 N N . LEU A 1 87 ? 25.384 0.919 -29.100 1.00 79.38 87 LEU A N 1
ATOM 678 C CA . LEU A 1 87 ? 23.990 1.319 -28.893 1.00 79.38 87 LEU A CA 1
ATOM 679 C C . LEU A 1 87 ? 23.066 0.109 -28.712 1.00 79.38 87 LEU A C 1
ATOM 681 O O . LEU A 1 87 ? 22.198 0.136 -27.836 1.00 79.38 87 LEU A O 1
ATOM 685 N N . LYS A 1 88 ? 23.260 -0.969 -29.482 1.00 81.94 88 LYS A N 1
ATOM 686 C CA . LYS A 1 88 ? 22.516 -2.231 -29.321 1.00 81.94 88 LYS A CA 1
ATOM 687 C C . LYS A 1 88 ? 22.796 -2.863 -27.962 1.00 81.94 88 LYS A C 1
ATOM 689 O O . LYS A 1 88 ? 21.851 -3.157 -27.232 1.00 81.94 88 LYS A O 1
ATOM 694 N N . ALA A 1 89 ? 24.064 -2.960 -27.568 1.00 85.81 89 ALA A N 1
ATOM 695 C CA . ALA A 1 89 ? 24.448 -3.470 -26.255 1.00 85.81 89 ALA A CA 1
ATOM 696 C C . ALA A 1 89 ? 23.877 -2.611 -25.111 1.00 85.81 89 ALA A C 1
ATOM 698 O O . ALA A 1 89 ? 23.388 -3.137 -24.110 1.00 85.81 89 ALA A O 1
ATOM 699 N N . SER A 1 90 ? 23.895 -1.283 -25.254 1.00 76.69 90 SER A N 1
ATOM 700 C CA . SER A 1 90 ? 23.319 -0.360 -24.269 1.00 76.69 90 SER A CA 1
ATOM 701 C C . SER A 1 90 ? 21.799 -0.503 -24.173 1.00 76.69 90 SER A C 1
ATOM 703 O O . SER A 1 90 ? 21.258 -0.532 -23.069 1.00 76.69 90 SER A O 1
ATOM 705 N N . ARG A 1 91 ? 21.109 -0.667 -25.308 1.00 83.88 91 ARG A N 1
ATOM 706 C CA . ARG A 1 91 ? 19.667 -0.937 -25.355 1.00 83.88 91 ARG A CA 1
ATOM 707 C C . ARG A 1 91 ? 19.314 -2.254 -24.668 1.00 83.88 91 ARG A C 1
ATOM 709 O O . ARG A 1 91 ? 18.393 -2.264 -23.862 1.00 83.88 91 ARG A O 1
ATOM 716 N N . GLU A 1 92 ? 20.036 -3.338 -24.942 1.00 86.00 92 GLU A N 1
ATOM 717 C CA . GLU A 1 92 ? 19.802 -4.637 -24.294 1.00 86.00 92 GLU A CA 1
ATOM 718 C C . GLU A 1 92 ? 20.022 -4.566 -22.778 1.00 86.00 92 GLU A C 1
ATOM 720 O O . GLU A 1 92 ? 19.209 -5.076 -22.006 1.00 86.00 92 GLU A O 1
ATOM 725 N N . ARG A 1 93 ? 21.076 -3.871 -22.329 1.00 81.88 93 ARG A N 1
ATOM 726 C CA . ARG A 1 93 ? 21.321 -3.636 -20.896 1.00 81.88 93 ARG A CA 1
ATOM 727 C C . ARG A 1 93 ? 20.184 -2.845 -20.254 1.00 81.88 93 ARG A C 1
ATOM 729 O O . ARG A 1 93 ? 19.705 -3.239 -19.194 1.00 81.88 93 ARG A O 1
ATOM 736 N N . LEU A 1 94 ? 19.744 -1.756 -20.887 1.00 75.12 94 LEU A N 1
ATOM 737 C CA . LEU A 1 94 ? 18.640 -0.931 -20.389 1.00 75.12 94 LEU A CA 1
ATOM 738 C C . LEU A 1 94 ? 17.319 -1.699 -20.371 1.00 75.12 94 LEU A C 1
ATOM 740 O O . LEU A 1 94 ? 16.581 -1.588 -19.397 1.00 75.12 94 LEU A O 1
ATOM 744 N N . GLN A 1 95 ? 17.047 -2.513 -21.390 1.00 80.25 95 GLN A N 1
ATOM 745 C CA . GLN A 1 95 ? 15.863 -3.363 -21.434 1.00 80.25 95 GLN A CA 1
ATOM 746 C C . GLN A 1 95 ? 15.891 -4.404 -20.307 1.00 80.25 95 GLN A C 1
ATOM 748 O O . GLN A 1 95 ? 14.908 -4.543 -19.586 1.00 80.25 95 GLN A O 1
ATOM 753 N N . GLY A 1 96 ? 17.030 -5.066 -20.080 1.00 82.38 96 GLY A N 1
ATOM 754 C CA . GLY A 1 96 ? 17.180 -6.020 -18.980 1.00 82.38 96 GLY A CA 1
ATOM 755 C C . GLY A 1 96 ? 17.038 -5.375 -17.597 1.00 82.38 96 GLY A C 1
ATOM 756 O O . GLY A 1 96 ? 16.446 -5.971 -16.699 1.00 82.38 96 GLY A O 1
ATOM 757 N N . VAL A 1 97 ? 17.541 -4.149 -17.411 1.00 76.56 97 VAL A N 1
ATOM 758 C CA . VAL A 1 97 ? 17.307 -3.373 -16.180 1.00 76.56 97 VAL A CA 1
ATOM 759 C C . VAL A 1 97 ? 15.829 -3.004 -16.052 1.00 76.56 97 VAL A C 1
ATOM 761 O O . VAL A 1 97 ? 15.253 -3.223 -14.994 1.00 76.56 97 VAL A O 1
ATOM 764 N N . HIS A 1 98 ? 15.195 -2.514 -17.121 1.00 74.62 98 HIS A N 1
ATOM 765 C CA . HIS A 1 98 ? 13.778 -2.147 -17.115 1.00 74.62 98 HIS A CA 1
ATOM 766 C C . HIS A 1 98 ? 12.879 -3.336 -16.765 1.00 74.62 98 HIS A C 1
ATOM 768 O O . HIS A 1 98 ? 12.014 -3.212 -15.904 1.00 74.62 98 HIS A O 1
ATOM 774 N N . GLU A 1 99 ? 13.098 -4.498 -17.383 1.00 80.44 99 GLU A N 1
ATOM 775 C CA . GLU A 1 99 ? 12.329 -5.716 -17.113 1.00 80.44 99 GLU A CA 1
ATOM 776 C C . GLU A 1 99 ? 12.454 -6.151 -15.648 1.00 80.44 99 GLU A C 1
ATOM 778 O O . GLU A 1 99 ? 11.434 -6.409 -15.005 1.00 80.44 99 GLU A O 1
ATOM 783 N N . ARG A 1 100 ? 13.676 -6.146 -15.092 1.00 82.31 100 ARG A N 1
ATOM 784 C CA . ARG A 1 100 ? 13.913 -6.458 -13.673 1.00 82.31 100 ARG A CA 1
ATOM 785 C C . ARG A 1 100 ? 13.233 -5.455 -12.751 1.00 82.31 100 ARG A C 1
ATOM 787 O O . ARG A 1 100 ? 12.461 -5.865 -11.896 1.00 82.31 100 ARG A O 1
ATOM 794 N N . THR A 1 101 ? 13.436 -4.156 -12.966 1.00 71.38 101 THR A N 1
ATOM 795 C CA . THR A 1 101 ? 12.835 -3.109 -12.129 1.00 71.38 101 THR A CA 1
ATOM 796 C C . THR A 1 101 ? 11.307 -3.130 -12.203 1.00 71.38 101 THR A C 1
ATOM 798 O O . THR A 1 101 ? 10.634 -2.961 -11.192 1.00 71.38 101 THR A O 1
ATOM 801 N N . VAL A 1 102 ? 10.720 -3.381 -13.378 1.00 74.06 102 VAL A N 1
ATOM 802 C CA . VAL A 1 102 ? 9.263 -3.535 -13.516 1.00 74.06 102 VAL A CA 1
ATOM 803 C C . VAL A 1 102 ? 8.763 -4.766 -12.763 1.00 74.06 102 VAL A C 1
ATOM 805 O O . VAL A 1 102 ? 7.680 -4.716 -12.178 1.00 74.06 102 VAL A O 1
ATOM 808 N N . GLN A 1 103 ? 9.510 -5.869 -12.787 1.00 79.75 103 GLN A N 1
ATOM 809 C CA . GLN A 1 103 ? 9.145 -7.074 -12.052 1.00 79.75 103 GLN A CA 1
ATOM 810 C C . GLN A 1 103 ? 9.245 -6.865 -10.534 1.00 79.75 103 GLN A C 1
ATOM 812 O O . GLN A 1 103 ? 8.273 -7.147 -9.838 1.00 79.75 103 GLN A O 1
ATOM 817 N N . GLU A 1 104 ? 10.339 -6.279 -10.049 1.00 78.19 104 GLU A N 1
AT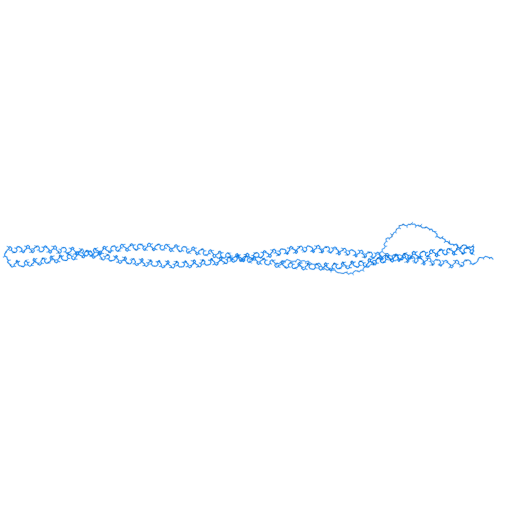OM 818 C CA . GLU A 1 104 ? 10.533 -5.908 -8.640 1.00 78.19 104 GLU A CA 1
ATOM 819 C C . GLU A 1 104 ? 9.397 -4.997 -8.147 1.00 78.19 104 GLU A C 1
ATOM 821 O O . GLU A 1 104 ?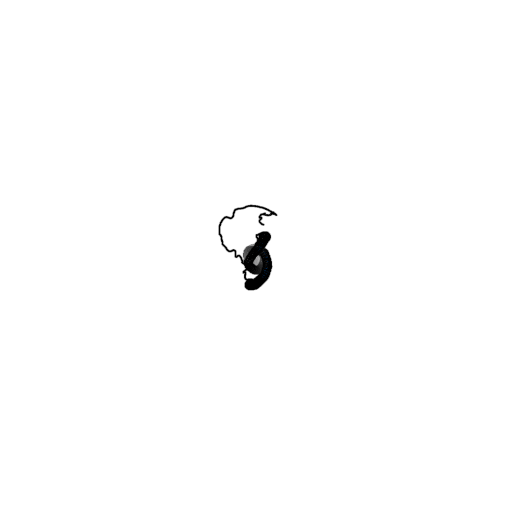 8.727 -5.317 -7.168 1.00 78.19 104 GLU A O 1
ATOM 826 N N . ILE A 1 105 ? 9.074 -3.929 -8.890 1.00 74.06 105 ILE A N 1
ATOM 827 C CA . ILE A 1 105 ? 7.969 -3.017 -8.543 1.00 74.06 105 ILE A CA 1
ATOM 828 C C . ILE A 1 105 ? 6.620 -3.752 -8.503 1.00 74.06 105 ILE A C 1
ATOM 830 O O . ILE A 1 105 ? 5.780 -3.457 -7.653 1.00 74.06 105 ILE A O 1
ATOM 834 N N . ARG A 1 106 ? 6.368 -4.702 -9.413 1.00 75.00 106 ARG A N 1
ATOM 835 C CA . ARG A 1 106 ? 5.120 -5.490 -9.408 1.00 75.00 106 ARG A CA 1
ATOM 836 C C . ARG A 1 106 ? 5.027 -6.402 -8.191 1.00 75.00 106 ARG A C 1
ATOM 838 O O . ARG A 1 106 ? 3.944 -6.519 -7.618 1.00 75.00 106 ARG A O 1
ATOM 845 N N . GLU A 1 107 ? 6.127 -7.047 -7.824 1.00 78.19 107 GLU A N 1
ATOM 846 C CA . GLU A 1 107 ? 6.203 -7.914 -6.649 1.00 78.19 107 GLU A CA 1
ATOM 847 C C . GLU A 1 107 ? 6.000 -7.099 -5.363 1.00 78.19 107 GLU A C 1
ATOM 849 O O . GLU A 1 107 ? 5.138 -7.443 -4.550 1.00 78.19 107 GLU A O 1
ATOM 854 N N . GLU A 1 108 ? 6.682 -5.960 -5.226 1.00 72.25 108 GLU A N 1
ATOM 855 C CA . GLU A 1 108 ? 6.500 -5.030 -4.105 1.00 72.25 108 GLU A CA 1
ATOM 856 C C . GLU A 1 108 ? 5.064 -4.495 -4.023 1.00 72.25 108 GLU A C 1
ATOM 858 O O . GLU A 1 108 ? 4.463 -4.484 -2.945 1.00 72.25 108 GLU A O 1
ATOM 863 N N . LEU A 1 109 ? 4.467 -4.119 -5.160 1.00 71.31 109 LEU A N 1
ATOM 864 C CA . LEU A 1 109 ? 3.082 -3.653 -5.216 1.00 71.31 109 LEU A CA 1
ATOM 865 C C . LEU A 1 109 ? 2.098 -4.741 -4.768 1.00 71.31 109 LEU A C 1
ATOM 867 O O . LEU A 1 109 ? 1.167 -4.450 -4.016 1.00 71.31 109 LEU A O 1
ATOM 871 N N . ALA A 1 110 ? 2.297 -5.990 -5.195 1.00 74.19 110 ALA A N 1
ATOM 872 C CA . ALA A 1 110 ? 1.450 -7.110 -4.790 1.00 74.19 110 ALA A CA 1
ATOM 873 C C . ALA A 1 110 ? 1.549 -7.378 -3.278 1.00 74.19 110 ALA A C 1
ATOM 875 O O . ALA A 1 110 ? 0.526 -7.577 -2.613 1.00 74.19 110 ALA A O 1
ATOM 876 N N . VAL A 1 111 ? 2.762 -7.320 -2.715 1.00 75.69 111 VAL A N 1
ATOM 877 C CA . VAL A 1 111 ? 2.989 -7.449 -1.267 1.00 75.69 111 VAL A CA 1
ATOM 878 C C . VAL A 1 111 ? 2.309 -6.308 -0.508 1.00 75.69 111 VAL A C 1
ATOM 880 O O . VAL A 1 111 ? 1.561 -6.567 0.438 1.00 75.69 111 VAL A O 1
ATOM 883 N N . ALA A 1 112 ? 2.493 -5.059 -0.944 1.00 64.50 112 ALA A N 1
ATOM 884 C CA . ALA A 1 112 ? 1.882 -3.889 -0.319 1.00 64.50 112 ALA A CA 1
ATOM 885 C C . ALA A 1 112 ? 0.344 -3.952 -0.359 1.00 64.50 112 ALA A C 1
ATOM 887 O O . ALA A 1 112 ? -0.322 -3.730 0.656 1.00 64.50 112 ALA A O 1
ATOM 888 N N . GLN A 1 113 ? -0.243 -4.334 -1.497 1.00 68.12 113 GLN A N 1
ATOM 889 C CA . GLN A 1 113 ? -1.690 -4.535 -1.628 1.00 68.12 113 GLN A CA 1
ATOM 890 C C . GLN A 1 113 ? -2.203 -5.639 -0.693 1.00 68.12 113 GLN A C 1
ATOM 892 O O . GLN A 1 113 ? -3.236 -5.464 -0.038 1.00 68.12 113 GLN A O 1
ATOM 897 N N . GLY A 1 114 ? -1.467 -6.750 -0.577 1.00 72.56 114 GLY A N 1
ATOM 898 C CA . GLY A 1 114 ? -1.774 -7.831 0.358 1.00 72.56 114 GLY A CA 1
ATOM 899 C C . GLY A 1 114 ? -1.769 -7.366 1.818 1.00 72.56 114 GLY A C 1
ATOM 900 O O . GLY A 1 114 ? -2.723 -7.630 2.556 1.00 72.56 114 GLY A O 1
ATOM 901 N N . GLN A 1 115 ? -0.742 -6.613 2.220 1.00 65.06 115 GLN A N 1
ATOM 902 C CA . GLN A 1 115 ? -0.619 -6.045 3.566 1.00 65.06 115 GLN A CA 1
ATOM 903 C C . GLN A 1 115 ? -1.748 -5.055 3.881 1.00 65.06 115 GLN A C 1
ATOM 905 O O . GLN A 1 115 ? -2.346 -5.131 4.955 1.00 65.06 115 GLN A O 1
ATOM 910 N N . VAL A 1 116 ? -2.108 -4.177 2.940 1.00 70.56 116 VAL A N 1
ATOM 911 C CA . VAL A 1 116 ? -3.229 -3.234 3.100 1.00 70.56 116 VAL A CA 1
ATOM 912 C C . VAL A 1 116 ? -4.556 -3.977 3.257 1.00 70.56 116 VAL A C 1
ATOM 914 O O . VAL A 1 116 ? -5.343 -3.654 4.150 1.00 70.56 116 VAL A O 1
ATOM 917 N N . ALA A 1 117 ? -4.810 -5.001 2.438 1.00 69.50 117 ALA A N 1
ATOM 918 C CA . ALA A 1 117 ? -6.034 -5.792 2.528 1.00 69.50 117 ALA A CA 1
ATOM 919 C C . ALA A 1 117 ? -6.137 -6.569 3.854 1.00 69.50 117 ALA A C 1
ATOM 921 O O . ALA A 1 117 ? -7.232 -6.689 4.413 1.00 69.50 117 ALA A O 1
ATOM 922 N N . ALA A 1 118 ? -5.016 -7.090 4.362 1.00 68.56 118 ALA A N 1
ATOM 923 C CA . ALA A 1 118 ? -4.952 -7.759 5.658 1.00 68.56 118 ALA A CA 1
ATOM 924 C C . ALA A 1 118 ? -5.173 -6.775 6.818 1.00 68.56 118 ALA A C 1
ATOM 926 O O . ALA A 1 118 ? -5.999 -7.036 7.692 1.00 68.56 118 ALA A O 1
ATOM 927 N N . ALA A 1 119 ? -4.512 -5.613 6.791 1.00 67.81 119 ALA A N 1
ATOM 928 C CA . ALA A 1 119 ? -4.673 -4.570 7.802 1.00 67.81 119 ALA A CA 1
ATOM 929 C C . ALA A 1 119 ? -6.113 -4.039 7.858 1.00 67.81 119 ALA A C 1
ATOM 931 O O . ALA A 1 119 ? -6.665 -3.871 8.944 1.00 67.81 119 ALA A O 1
ATOM 932 N N . LYS A 1 120 ? -6.754 -3.838 6.698 1.00 70.62 120 LYS A N 1
ATOM 933 C CA . LYS A 1 120 ? -8.158 -3.412 6.621 1.00 70.62 120 LYS A CA 1
ATOM 934 C C . LYS A 1 120 ? -9.094 -4.432 7.273 1.00 70.62 120 LYS A C 1
ATOM 936 O O . LYS A 1 120 ? -9.896 -4.057 8.124 1.00 70.62 120 LYS A O 1
ATOM 941 N N . ARG A 1 121 ? -8.941 -5.720 6.938 1.00 73.31 121 ARG A N 1
ATOM 942 C CA . ARG A 1 121 ? -9.719 -6.810 7.553 1.00 73.31 121 ARG A CA 1
ATOM 943 C C . ARG A 1 121 ? -9.494 -6.897 9.063 1.00 73.31 121 ARG A C 1
ATOM 945 O O . ARG A 1 121 ? -10.456 -7.026 9.814 1.00 73.31 121 ARG A O 1
ATOM 952 N N . GLY A 1 122 ? -8.242 -6.782 9.510 1.00 70.94 122 GLY A N 1
ATOM 953 C CA . GLY A 1 122 ? -7.902 -6.760 10.934 1.00 70.94 122 GLY A CA 1
ATOM 954 C C . GLY A 1 122 ? -8.560 -5.594 11.677 1.00 70.94 122 GLY A C 1
ATOM 955 O O . GLY A 1 122 ? -9.151 -5.794 12.735 1.00 70.94 122 GLY A O 1
ATOM 956 N N . ALA A 1 123 ? -8.533 -4.392 11.098 1.00 70.25 123 ALA A N 1
ATOM 957 C CA . ALA A 1 123 ? -9.162 -3.211 11.684 1.00 70.25 123 ALA A CA 1
ATOM 958 C C . ALA A 1 123 ? -10.693 -3.338 11.774 1.00 70.25 123 ALA A C 1
ATOM 960 O O . ALA A 1 123 ? -11.276 -2.990 12.801 1.00 70.25 123 ALA A O 1
ATOM 961 N N . GLU A 1 124 ? -11.346 -3.863 10.734 1.00 76.12 124 GLU A N 1
ATOM 962 C CA . GLU A 1 124 ? -12.795 -4.112 10.729 1.00 76.12 124 GLU A CA 1
ATOM 963 C C . GLU A 1 124 ? -13.194 -5.149 11.791 1.00 76.12 124 GLU A C 1
ATOM 965 O O . GLU A 1 124 ? -14.140 -4.922 12.551 1.00 76.12 124 GLU A O 1
ATOM 970 N N . ALA A 1 125 ? -12.430 -6.242 11.911 1.00 76.00 125 ALA A N 1
ATOM 971 C CA . ALA A 1 125 ? -12.655 -7.270 12.924 1.00 76.00 125 ALA A CA 1
ATOM 972 C C . ALA A 1 125 ? -12.530 -6.701 14.347 1.00 76.00 125 ALA A C 1
ATOM 974 O O . ALA A 1 125 ? -13.457 -6.842 15.147 1.00 76.00 125 ALA A O 1
ATOM 975 N N . VAL A 1 126 ? -11.443 -5.980 14.646 1.00 75.50 126 VAL A N 1
ATOM 976 C CA . VAL A 1 126 ? -11.235 -5.342 15.957 1.00 75.50 126 VAL A CA 1
ATOM 977 C C . VAL A 1 126 ? -12.337 -4.327 16.260 1.00 75.50 126 VAL A C 1
ATOM 979 O O . VAL A 1 126 ? -12.882 -4.321 17.363 1.00 75.50 126 VAL A O 1
ATOM 982 N N . GLN A 1 127 ? -12.729 -3.503 15.285 1.00 76.62 127 GLN A N 1
ATOM 983 C CA . GLN A 1 127 ? -13.801 -2.528 15.472 1.00 76.62 127 GLN A CA 1
ATOM 984 C C . GLN A 1 127 ? -15.145 -3.205 15.785 1.00 76.62 127 GLN A C 1
ATOM 986 O O . GLN A 1 127 ? -15.894 -2.709 16.629 1.00 76.62 127 GLN A O 1
ATOM 991 N N . SER A 1 128 ? -15.464 -4.315 15.115 1.00 78.56 128 SER A N 1
ATOM 992 C CA . SER A 1 128 ? -16.697 -5.068 15.370 1.00 78.56 128 SER A CA 1
ATOM 993 C C . SER A 1 128 ? -16.713 -5.690 16.770 1.00 78.56 128 SER A C 1
ATOM 995 O O . SER A 1 128 ? -17.680 -5.497 17.509 1.00 78.56 128 SER A O 1
ATOM 997 N N . ALA A 1 129 ? -15.609 -6.326 17.178 1.00 76.69 129 ALA A N 1
ATOM 998 C CA . ALA A 1 129 ? -15.458 -6.918 18.502 1.00 76.69 129 ALA A CA 1
ATOM 999 C C . ALA A 1 129 ? -15.575 -5.858 19.606 1.00 76.69 129 ALA A C 1
ATOM 1001 O O . ALA A 1 129 ? -16.299 -6.048 20.581 1.00 76.69 129 ALA A O 1
ATOM 1002 N N . HIS A 1 130 ? -14.938 -4.699 19.417 1.00 78.00 130 HIS A N 1
ATOM 1003 C CA . HIS A 1 130 ? -14.967 -3.622 20.401 1.00 78.00 130 HIS A CA 1
ATOM 1004 C C . HIS A 1 130 ? -16.361 -3.000 20.561 1.00 78.00 130 HIS A C 1
ATOM 1006 O O . HIS A 1 130 ? -16.775 -2.693 21.678 1.00 78.00 130 HIS A O 1
ATOM 1012 N N . LYS A 1 131 ? -17.110 -2.833 19.461 1.00 79.75 131 LYS A N 1
ATOM 1013 C CA . LYS A 1 131 ? -18.505 -2.363 19.518 1.00 79.75 131 LYS A CA 1
ATOM 1014 C C . LYS A 1 131 ? -19.406 -3.345 20.265 1.00 79.75 131 LYS A C 1
ATOM 1016 O O . LYS A 1 131 ? -20.246 -2.906 21.043 1.00 79.75 131 LYS A O 1
ATOM 1021 N N . SER A 1 132 ? -19.227 -4.648 20.033 1.00 82.50 132 SER A N 1
ATOM 1022 C CA . SER A 1 132 ? -19.981 -5.691 20.739 1.00 82.50 132 SER A CA 1
ATOM 1023 C C . SER A 1 132 ? -19.695 -5.657 22.241 1.00 82.50 132 SER A C 1
ATOM 1025 O O . SER A 1 132 ? -20.624 -5.591 23.040 1.00 82.50 132 SER A O 1
ATOM 1027 N N . ALA A 1 133 ? -18.415 -5.615 22.623 1.00 78.75 133 ALA A N 1
ATOM 1028 C CA . ALA A 1 133 ? -18.004 -5.584 24.025 1.00 78.75 133 ALA A CA 1
ATOM 1029 C C . ALA A 1 133 ? -18.512 -4.333 24.764 1.00 78.75 133 ALA A C 1
ATOM 1031 O O . ALA A 1 133 ? -18.974 -4.422 25.899 1.00 78.75 133 ALA A O 1
ATOM 1032 N N . GLU A 1 134 ? -18.475 -3.163 24.121 1.00 79.19 134 GLU A N 1
ATOM 1033 C CA . GLU A 1 134 ? -18.996 -1.924 24.708 1.00 79.19 134 GLU A CA 1
ATOM 1034 C C . GLU A 1 134 ? -20.518 -1.976 24.907 1.00 79.19 134 GLU A C 1
ATOM 1036 O O . GLU A 1 134 ? -21.014 -1.553 25.950 1.00 79.19 134 GLU A O 1
ATOM 1041 N N . ALA A 1 135 ? -21.261 -2.536 23.946 1.00 84.69 135 ALA A N 1
ATOM 1042 C CA . ALA A 1 135 ? -22.703 -2.728 24.083 1.00 84.69 135 ALA A CA 1
ATOM 1043 C C . ALA A 1 135 ? -23.042 -3.683 25.240 1.00 84.69 135 ALA A C 1
ATOM 1045 O O . ALA A 1 135 ? -23.928 -3.393 26.041 1.00 84.69 135 ALA A O 1
ATOM 1046 N N . GLU A 1 136 ? -22.301 -4.785 25.379 1.00 86.88 136 GLU A N 1
ATOM 1047 C CA . GLU A 1 136 ? -22.463 -5.714 26.502 1.00 86.88 136 GLU A CA 1
ATOM 1048 C C . GLU A 1 136 ? -22.178 -5.053 27.857 1.00 86.88 136 GLU A C 1
ATOM 1050 O O . GLU A 1 136 ? -22.947 -5.242 28.802 1.00 86.88 136 GLU A O 1
ATOM 1055 N N . LEU A 1 137 ? -21.109 -4.256 27.966 1.00 83.81 137 LEU A N 1
ATOM 1056 C CA . LEU A 1 137 ? -20.788 -3.526 29.196 1.00 83.81 137 LEU A CA 1
ATOM 1057 C C . LEU A 1 137 ? -21.870 -2.504 29.549 1.00 83.81 137 LEU A C 1
ATOM 1059 O O . LEU A 1 137 ? -22.270 -2.436 30.710 1.00 83.81 137 LEU A O 1
ATOM 1063 N N . ARG A 1 138 ? -22.389 -1.755 28.567 1.00 84.00 138 ARG A N 1
ATOM 1064 C CA . ARG A 1 138 ? -23.499 -0.814 28.789 1.00 84.00 138 ARG A CA 1
ATOM 1065 C C . ARG A 1 138 ? -24.744 -1.521 29.307 1.00 84.00 138 ARG A C 1
ATOM 1067 O O . ARG A 1 138 ? -25.263 -1.121 30.344 1.00 84.00 138 ARG A O 1
ATOM 1074 N N . ASN A 1 139 ? -25.142 -2.621 28.669 1.00 89.62 139 ASN A N 1
ATOM 1075 C CA . ASN A 1 139 ? -26.289 -3.416 29.111 1.00 89.62 139 ASN A CA 1
ATOM 1076 C C . ASN A 1 139 ? -26.102 -3.940 30.546 1.00 89.62 139 ASN A C 1
ATOM 1078 O O . ASN A 1 139 ? -27.039 -3.931 31.341 1.00 89.62 139 ASN A O 1
ATOM 1082 N N . ARG A 1 140 ? -24.884 -4.368 30.913 1.00 84.12 140 ARG A N 1
ATOM 1083 C CA . ARG A 1 140 ? -24.572 -4.804 32.287 1.00 84.12 140 ARG A CA 1
ATOM 1084 C C . ARG A 1 140 ? -24.631 -3.660 33.296 1.00 84.12 140 ARG A C 1
ATOM 1086 O O . ARG A 1 140 ? -25.140 -3.862 34.394 1.00 84.12 140 ARG A O 1
ATOM 1093 N N . VAL A 1 141 ? -24.127 -2.476 32.943 1.00 86.25 141 VAL A N 1
ATOM 1094 C CA . VAL A 1 141 ? -24.220 -1.282 33.798 1.00 86.25 141 VAL A CA 1
ATOM 1095 C C . VAL A 1 141 ? -25.682 -0.898 34.015 1.00 86.25 141 VAL A C 1
ATOM 1097 O O . VAL A 1 141 ? -26.072 -0.655 35.154 1.00 86.25 141 VAL A O 1
ATOM 1100 N N . GLU A 1 142 ? -26.497 -0.876 32.959 1.00 87.44 142 GLU A N 1
ATOM 1101 C CA . GLU A 1 142 ? -27.930 -0.574 33.054 1.00 87.44 142 GLU A CA 1
ATOM 1102 C C . GLU A 1 142 ? -28.656 -1.579 33.954 1.00 87.44 142 GLU A C 1
ATOM 1104 O O . GLU A 1 142 ? -29.313 -1.170 34.913 1.00 87.44 142 GLU A O 1
ATOM 1109 N N . ALA A 1 143 ? -28.447 -2.880 33.735 1.00 85.44 143 ALA A N 1
ATOM 1110 C CA . ALA A 1 143 ? -29.022 -3.929 34.575 1.00 85.44 143 ALA A CA 1
ATOM 1111 C C . ALA A 1 143 ? -28.590 -3.805 36.050 1.00 85.44 143 ALA A C 1
ATOM 1113 O O . ALA A 1 143 ? -29.418 -3.929 36.953 1.00 85.44 143 ALA A O 1
ATOM 1114 N N . GLY A 1 144 ? -27.312 -3.507 36.312 1.00 81.44 144 GLY A N 1
ATOM 1115 C CA . GLY A 1 144 ? -26.805 -3.284 37.669 1.00 81.44 144 GLY A CA 1
ATOM 1116 C C . GLY A 1 144 ? -27.416 -2.048 38.341 1.00 81.44 144 GLY A C 1
ATOM 1117 O O . GLY A 1 144 ? -27.743 -2.081 39.527 1.00 81.44 144 GLY A O 1
ATOM 1118 N N . VAL A 1 145 ? -27.638 -0.962 37.592 1.00 84.44 145 VAL A N 1
ATOM 1119 C CA . VAL A 1 145 ? -28.326 0.241 38.094 1.00 84.44 145 VAL A CA 1
ATOM 1120 C C . VAL A 1 145 ? -29.790 -0.052 38.431 1.00 84.44 145 VAL A C 1
ATOM 1122 O O . VAL A 1 145 ? -30.295 0.447 39.438 1.00 84.44 145 VAL A O 1
ATOM 1125 N N . GLU A 1 146 ? -30.481 -0.863 37.633 1.00 88.25 146 GLU A N 1
ATOM 1126 C CA . GLU A 1 146 ? -31.850 -1.285 37.948 1.00 88.25 146 GLU A CA 1
ATOM 1127 C C . GLU A 1 146 ? -31.911 -2.168 39.197 1.00 88.25 146 GLU A C 1
ATOM 1129 O O . GLU A 1 146 ? -32.752 -1.939 40.070 1.00 88.25 146 GLU A O 1
ATOM 1134 N N . GLN A 1 147 ? -30.982 -3.117 39.339 1.00 84.25 147 GLN A N 1
ATOM 1135 C CA . GLN A 1 147 ? -30.858 -3.929 40.552 1.00 84.25 147 GLN A CA 1
ATOM 1136 C C . GLN A 1 147 ? -30.581 -3.066 41.788 1.00 84.25 147 GLN A C 1
ATOM 1138 O O . GLN A 1 147 ? -31.229 -3.253 42.820 1.00 84.25 147 GLN A O 1
ATOM 1143 N N . LEU A 1 148 ? -29.699 -2.066 41.682 1.00 81.50 148 LEU A N 1
ATOM 1144 C CA . LEU A 1 148 ? -29.469 -1.091 42.749 1.00 81.50 148 LEU A CA 1
ATOM 1145 C C . LEU A 1 148 ? -30.761 -0.387 43.156 1.00 81.50 148 LEU A C 1
ATOM 1147 O O . LEU A 1 148 ? -31.126 -0.417 44.328 1.00 81.50 148 LEU A O 1
ATOM 1151 N N . ARG A 1 149 ? -31.508 0.171 42.198 1.00 86.50 149 ARG A N 1
ATOM 1152 C CA . ARG A 1 149 ? -32.792 0.832 42.488 1.00 86.50 149 ARG A CA 1
ATOM 1153 C C . ARG A 1 149 ? -33.782 -0.105 43.181 1.00 86.50 149 ARG A C 1
ATOM 1155 O O . ARG A 1 149 ? -34.473 0.316 44.107 1.00 86.50 149 ARG A O 1
ATOM 1162 N N . ALA A 1 150 ? -33.838 -1.371 42.767 1.00 84.69 150 ALA A N 1
ATOM 1163 C CA . ALA A 1 150 ? -34.701 -2.371 43.388 1.00 84.69 150 ALA A CA 1
ATOM 1164 C C . ALA A 1 150 ? -34.271 -2.701 44.831 1.00 84.69 150 ALA A C 1
ATOM 1166 O O . ALA A 1 150 ? -35.117 -2.758 45.725 1.00 84.69 150 ALA A O 1
ATOM 1167 N N . THR A 1 151 ? -32.972 -2.885 45.086 1.00 80.06 151 THR A N 1
ATOM 1168 C CA . THR A 1 151 ? -32.446 -3.132 46.445 1.00 80.06 151 THR A CA 1
ATOM 1169 C C . THR A 1 151 ? -32.620 -1.921 47.364 1.00 80.06 151 THR A C 1
ATOM 1171 O O . THR A 1 151 ? -33.018 -2.085 48.516 1.00 80.06 151 THR A O 1
ATOM 1174 N N . GLU A 1 152 ? -32.433 -0.697 46.860 1.00 83.31 152 GLU A N 1
ATOM 1175 C CA . GLU A 1 152 ? -32.709 0.539 47.602 1.00 83.31 152 GLU A CA 1
ATOM 1176 C C . GLU A 1 152 ? -34.185 0.659 47.991 1.00 83.31 152 GLU A C 1
ATOM 1178 O O . GLU A 1 152 ? -34.498 1.069 49.111 1.00 83.31 152 GLU A O 1
ATOM 1183 N N . ALA A 1 153 ? -35.099 0.293 47.087 1.00 88.12 153 ALA A N 1
ATOM 1184 C CA . ALA A 1 153 ? -36.530 0.279 47.375 1.00 88.12 153 ALA A CA 1
ATOM 1185 C C . ALA A 1 153 ? -36.867 -0.729 48.486 1.00 88.12 153 ALA A C 1
ATOM 1187 O O . ALA A 1 153 ? -37.502 -0.352 49.471 1.00 88.12 153 ALA A O 1
ATOM 1188 N N . LYS A 1 154 ? -36.355 -1.965 48.390 1.00 84.38 154 LYS A N 1
ATOM 1189 C CA . LYS A 1 154 ? -36.517 -2.991 49.436 1.00 84.38 154 LYS A CA 1
ATOM 1190 C C . LYS A 1 154 ? -35.928 -2.554 50.776 1.00 84.38 154 LYS A C 1
ATOM 1192 O O . LYS A 1 154 ? -36.518 -2.794 51.822 1.00 84.38 154 LYS A O 1
ATOM 1197 N N . LEU A 1 155 ? -34.779 -1.876 50.769 1.00 84.56 155 LEU A N 1
ATOM 1198 C CA . LEU A 1 155 ? -34.169 -1.357 51.992 1.00 84.56 155 LEU A CA 1
ATOM 1199 C C . LEU A 1 155 ? -35.043 -0.280 52.651 1.00 84.56 155 LEU A C 1
ATOM 1201 O O . LEU A 1 155 ? -35.139 -0.248 53.878 1.00 84.56 155 LEU A O 1
ATOM 1205 N N . LYS A 1 156 ? -35.680 0.596 51.863 1.00 85.50 156 LYS A N 1
ATOM 1206 C CA . LYS A 1 156 ? -36.642 1.586 52.378 1.00 85.50 156 LYS A CA 1
ATOM 1207 C C . LYS A 1 156 ? -37.881 0.914 52.972 1.00 85.50 156 LYS A C 1
ATOM 1209 O O . LYS A 1 156 ? -38.353 1.350 54.018 1.00 85.50 156 LYS A O 1
ATOM 1214 N N . GLU A 1 157 ? -38.370 -0.150 52.343 1.00 86.38 157 GLU A N 1
ATOM 1215 C CA . GLU A 1 157 ? -39.490 -0.950 52.849 1.00 86.38 157 GLU A CA 1
ATOM 1216 C C . GLU A 1 157 ? -39.136 -1.633 54.180 1.00 86.38 157 GLU A C 1
ATOM 1218 O O . GLU A 1 157 ? -39.806 -1.395 55.183 1.00 86.38 157 GLU A O 1
ATOM 1223 N N . ALA A 1 158 ? -38.004 -2.340 54.250 1.00 78.06 158 ALA A N 1
ATOM 1224 C CA . ALA A 1 158 ? -37.522 -2.969 55.484 1.00 78.06 158 ALA A CA 1
ATOM 1225 C C . ALA A 1 158 ? -37.275 -1.950 56.617 1.00 78.06 158 ALA A C 1
ATOM 1227 O O . ALA A 1 158 ? -37.512 -2.230 57.792 1.00 78.06 158 ALA A O 1
ATOM 1228 N N . GLN A 1 159 ? -36.822 -0.734 56.286 1.00 82.00 159 GLN A N 1
ATOM 1229 C CA . GLN A 1 159 ? -36.703 0.364 57.253 1.00 82.00 159 GLN A CA 1
ATOM 1230 C C . GLN A 1 159 ? -38.059 0.797 57.821 1.00 82.00 159 GLN A C 1
ATOM 1232 O O . GLN A 1 159 ? -38.158 1.067 59.021 1.00 82.00 159 GLN A O 1
ATOM 1237 N N . ALA A 1 160 ? -39.091 0.868 56.978 1.00 86.81 160 ALA A N 1
ATOM 1238 C CA . ALA A 1 160 ? -40.445 1.193 57.408 1.00 86.81 160 ALA A CA 1
ATOM 1239 C C . ALA A 1 160 ? -41.035 0.081 58.291 1.00 86.81 160 ALA A C 1
ATOM 1241 O O . ALA A 1 160 ? -41.610 0.379 59.340 1.00 86.81 160 ALA A O 1
ATOM 1242 N N . GLU A 1 161 ? -40.826 -1.187 57.927 1.00 82.75 161 GLU A N 1
ATOM 1243 C CA . GLU A 1 161 ? -41.241 -2.345 58.728 1.00 82.75 161 GLU A CA 1
ATOM 1244 C C . GLU A 1 161 ? -40.566 -2.370 60.101 1.00 82.75 161 GLU A C 1
ATOM 1246 O O . GLU A 1 161 ? -41.239 -2.555 61.115 1.00 82.75 161 GLU A O 1
ATOM 1251 N N . LEU A 1 162 ? -39.257 -2.108 60.166 1.00 82.56 162 LEU A N 1
ATOM 1252 C CA . LEU A 1 162 ? -38.536 -2.016 61.434 1.00 82.56 162 LEU A CA 1
ATOM 1253 C C . LEU A 1 162 ? -39.083 -0.887 62.319 1.00 82.56 162 LEU A C 1
ATOM 1255 O O . LEU A 1 162 ? -39.261 -1.067 63.525 1.00 82.56 162 LEU A O 1
ATOM 1259 N N . ALA A 1 163 ? -39.365 0.280 61.734 1.00 84.94 163 ALA A N 1
ATOM 1260 C CA . ALA A 1 163 ? -39.965 1.391 62.464 1.00 84.94 163 ALA A CA 1
ATOM 1261 C C . ALA A 1 163 ? -41.360 1.027 63.007 1.00 84.94 163 ALA A C 1
ATOM 1263 O O . ALA A 1 163 ? -41.673 1.358 64.152 1.00 84.94 163 ALA A O 1
ATOM 1264 N N . ALA A 1 164 ? -42.173 0.312 62.224 1.00 82.81 164 ALA A N 1
ATOM 1265 C CA . ALA A 1 164 ? -43.479 -0.184 62.651 1.00 82.81 164 ALA A CA 1
ATOM 1266 C C . ALA A 1 164 ? -43.366 -1.245 63.760 1.00 82.81 164 ALA A C 1
ATOM 1268 O O . ALA A 1 164 ? -44.078 -1.161 64.760 1.00 82.81 164 ALA A O 1
ATOM 1269 N N . ALA A 1 165 ? -42.436 -2.198 63.634 1.00 77.94 165 ALA A N 1
ATOM 1270 C CA . ALA A 1 165 ? -42.182 -3.225 64.642 1.00 77.94 165 ALA A CA 1
ATOM 1271 C C . ALA A 1 165 ? -41.752 -2.611 65.982 1.00 77.94 165 ALA A C 1
ATOM 1273 O O . ALA A 1 165 ? -42.286 -2.986 67.023 1.00 77.94 165 ALA A O 1
ATOM 1274 N N . ARG A 1 166 ? -40.857 -1.612 65.955 1.00 84.88 166 ARG A N 1
ATOM 1275 C CA . ARG A 1 166 ? -40.427 -0.872 67.154 1.00 84.88 166 ARG A CA 1
ATOM 1276 C C . ARG A 1 166 ? -41.584 -0.145 67.832 1.00 84.88 166 ARG A C 1
ATOM 1278 O O . ARG A 1 166 ? -41.725 -0.261 69.042 1.00 84.88 166 ARG A O 1
ATOM 1285 N N . ARG A 1 167 ? -42.436 0.545 67.062 1.00 89.12 167 ARG A N 1
ATOM 1286 C CA . ARG A 1 167 ? -43.645 1.201 67.596 1.00 89.12 167 ARG A CA 1
ATOM 1287 C C . ARG A 1 167 ? -44.592 0.198 68.247 1.00 89.12 167 ARG A C 1
ATOM 1289 O O . ARG A 1 167 ? -45.063 0.430 69.356 1.00 89.12 167 ARG A O 1
ATOM 1296 N N . ARG A 1 168 ? -44.819 -0.947 67.596 1.00 84.75 168 ARG A N 1
ATOM 1297 C CA . ARG A 1 168 ? -45.682 -1.995 68.146 1.00 84.75 168 ARG A CA 1
ATOM 1298 C C . ARG A 1 168 ? -45.107 -2.603 69.422 1.00 84.75 168 ARG A C 1
ATOM 1300 O O . ARG A 1 168 ? -45.867 -2.984 70.302 1.00 84.75 168 ARG A O 1
ATOM 1307 N N . LEU A 1 169 ? -43.784 -2.695 69.524 1.00 81.56 169 LEU A N 1
ATOM 1308 C CA . LEU A 1 169 ? -43.113 -3.170 70.727 1.00 81.56 169 LEU A CA 1
ATOM 1309 C C . LEU A 1 169 ? -43.325 -2.211 71.903 1.00 81.56 169 LEU A C 1
ATOM 1311 O O . LEU A 1 169 ? -43.674 -2.679 72.980 1.00 81.56 169 LEU A O 1
ATOM 1315 N N . THR A 1 170 ? -43.188 -0.898 71.683 1.00 86.88 170 THR A N 1
ATOM 1316 C CA . THR A 1 170 ? -43.501 0.117 72.704 1.00 86.88 170 THR A CA 1
ATOM 1317 C C . THR A 1 170 ? -44.970 0.073 73.124 1.00 86.88 170 THR A C 1
ATOM 1319 O O . THR A 1 170 ? -45.248 0.008 74.311 1.00 86.88 170 THR A O 1
ATOM 1322 N N . GLU A 1 171 ? -45.910 -0.023 72.176 1.00 87.88 171 GLU A N 1
ATOM 1323 C CA . GLU A 1 171 ? -47.341 -0.160 72.499 1.00 87.88 171 GLU A CA 1
ATOM 1324 C C . GLU A 1 171 ? -47.631 -1.426 73.320 1.00 87.88 171 GLU A C 1
ATOM 1326 O O . GLU A 1 171 ? -48.393 -1.390 74.279 1.00 87.88 171 GLU A O 1
ATOM 1331 N N . LEU A 1 172 ? -47.020 -2.560 72.959 1.00 83.00 172 LEU A N 1
ATOM 1332 C CA . LEU A 1 172 ? -47.195 -3.817 73.688 1.00 83.00 172 LEU A CA 1
ATOM 1333 C C . LEU A 1 172 ? -46.527 -3.800 75.069 1.00 83.00 172 LEU A C 1
ATOM 1335 O O . LEU A 1 172 ? -47.001 -4.499 75.962 1.00 83.00 172 LEU A O 1
ATOM 1339 N N . GLN A 1 173 ? -45.438 -3.046 75.243 1.00 83.88 173 GLN A N 1
ATOM 1340 C CA . GLN A 1 173 ? -44.826 -2.807 76.551 1.00 83.88 173 GLN A CA 1
ATOM 1341 C C . GLN A 1 173 ? -45.780 -2.015 77.446 1.00 83.88 173 GLN A C 1
ATOM 1343 O O . GLN A 1 173 ? -46.059 -2.466 78.555 1.00 83.88 173 GLN A O 1
ATOM 1348 N N . ASP A 1 174 ? -46.361 -0.930 76.928 1.00 86.44 174 ASP A N 1
ATOM 1349 C CA . ASP A 1 174 ? -47.361 -0.135 77.646 1.00 86.44 174 ASP A CA 1
ATOM 1350 C C . ASP A 1 174 ? -48.600 -0.989 77.999 1.00 86.44 174 ASP A C 1
ATOM 1352 O O . ASP A 1 174 ? -49.031 -1.019 79.152 1.00 86.44 174 ASP A O 1
ATOM 1356 N N . GLU A 1 175 ? -49.128 -1.774 77.044 1.00 81.56 175 GLU A N 1
ATOM 1357 C CA . GLU A 1 175 ? -50.237 -2.720 77.275 1.00 81.56 175 GLU A CA 1
ATOM 1358 C C . GLU A 1 175 ? -49.894 -3.758 78.366 1.00 81.56 175 GLU A C 1
ATOM 1360 O O . GLU A 1 175 ? -50.748 -4.121 79.182 1.00 81.56 175 GLU A O 1
ATOM 1365 N N . ALA A 1 176 ? -48.658 -4.268 78.381 1.00 78.19 176 ALA A N 1
ATOM 1366 C CA . ALA A 1 176 ? -48.206 -5.254 79.358 1.00 78.19 176 ALA A CA 1
ATOM 1367 C C . ALA A 1 176 ? -48.046 -4.652 80.761 1.00 78.19 176 ALA A C 1
ATOM 1369 O O . ALA A 1 176 ? -48.403 -5.312 81.742 1.00 78.19 176 ALA A O 1
ATOM 1370 N N . ASP A 1 177 ? -47.534 -3.427 80.868 1.00 81.94 177 ASP A N 1
ATOM 1371 C CA . ASP A 1 177 ? -47.388 -2.717 82.140 1.00 81.94 177 ASP A CA 1
ATOM 1372 C C . ASP A 1 177 ? -48.758 -2.345 82.727 1.00 81.94 177 ASP A C 1
ATOM 1374 O O . ASP A 1 177 ? -49.008 -2.602 83.909 1.00 81.94 177 ASP A O 1
ATOM 1378 N N . ASP A 1 178 ? -49.701 -1.895 81.893 1.00 83.81 178 ASP A N 1
ATOM 1379 C CA . ASP A 1 178 ? -51.100 -1.685 82.281 1.00 83.81 178 ASP A CA 1
ATOM 1380 C C . ASP A 1 178 ? -51.772 -2.985 82.749 1.00 83.81 178 ASP A C 1
ATOM 1382 O O . ASP A 1 178 ? -52.467 -3.011 83.772 1.00 83.81 178 ASP A O 1
ATOM 1386 N N . ALA A 1 179 ? -51.574 -4.090 82.020 1.00 78.44 179 ALA A N 1
ATOM 1387 C CA . ALA A 1 179 ? -52.120 -5.393 82.393 1.00 78.44 179 ALA A CA 1
ATOM 1388 C C . ALA A 1 179 ? -51.552 -5.883 83.735 1.00 78.44 179 ALA A C 1
ATOM 1390 O O . ALA A 1 179 ? -52.308 -6.377 84.575 1.00 78.44 179 ALA A O 1
ATOM 1391 N N . ARG A 1 180 ? -50.246 -5.697 83.974 1.00 80.81 180 ARG A N 1
ATOM 1392 C CA . ARG A 1 180 ? -49.599 -6.010 85.259 1.00 80.81 180 ARG A CA 1
ATOM 1393 C C . ARG A 1 180 ? -50.153 -5.155 86.390 1.00 80.81 180 ARG A C 1
ATOM 1395 O O . ARG A 1 180 ? -50.506 -5.706 87.429 1.00 80.81 180 ARG A O 1
ATOM 1402 N N . ALA A 1 181 ? -50.291 -3.847 86.184 1.00 82.62 181 ALA A N 1
ATOM 1403 C CA . ALA A 1 181 ? -50.852 -2.942 87.183 1.00 82.62 181 ALA A CA 1
ATOM 1404 C C . ALA A 1 181 ? -52.293 -3.334 87.559 1.00 82.62 181 ALA A C 1
ATOM 1406 O O . ALA A 1 181 ? -52.645 -3.367 88.742 1.00 82.62 181 ALA A O 1
ATOM 1407 N N . ARG A 1 182 ? -53.119 -3.708 86.570 1.00 80.62 182 ARG A N 1
ATOM 1408 C CA . ARG A 1 182 ? -54.481 -4.223 86.801 1.00 80.62 182 ARG A CA 1
ATOM 1409 C C . ARG A 1 182 ? -54.477 -5.555 87.547 1.00 80.62 182 ARG A C 1
ATOM 1411 O O . ARG A 1 182 ? -55.257 -5.709 88.482 1.00 80.62 182 ARG A O 1
ATOM 1418 N N . ALA A 1 183 ? -53.597 -6.488 87.183 1.00 76.75 183 ALA A N 1
ATOM 1419 C CA . ALA A 1 183 ? -53.460 -7.767 87.878 1.00 76.75 183 ALA A CA 1
ATOM 1420 C C . ALA A 1 183 ? -53.020 -7.582 89.339 1.00 76.75 183 ALA A C 1
ATOM 1422 O O . ALA A 1 183 ? -53.588 -8.195 90.241 1.00 76.75 183 ALA A O 1
ATOM 1423 N N . GLU A 1 184 ? -52.057 -6.696 89.604 1.00 84.50 184 GLU A N 1
ATOM 1424 C CA . GLU A 1 184 ? -51.636 -6.358 90.967 1.00 84.50 184 GLU A CA 1
ATOM 1425 C C . GLU A 1 184 ? -52.756 -5.698 91.776 1.00 84.50 184 GLU A C 1
ATOM 1427 O O . GLU A 1 184 ? -52.955 -6.043 92.942 1.00 84.50 184 GLU A O 1
ATOM 1432 N N . SER A 1 185 ? -53.507 -4.778 91.168 1.00 82.19 185 SER A N 1
ATOM 1433 C CA . SER A 1 185 ? -54.667 -4.141 91.795 1.00 82.19 185 SER A CA 1
ATOM 1434 C C . SER A 1 185 ? -55.756 -5.164 92.145 1.00 82.19 185 SER A C 1
ATOM 1436 O O . SER A 1 185 ? -56.197 -5.210 93.294 1.00 82.19 185 SER A O 1
ATOM 1438 N N . ALA A 1 186 ? -56.113 -6.047 91.205 1.00 78.56 186 ALA A N 1
ATOM 1439 C CA . ALA A 1 186 ? -57.092 -7.115 91.412 1.00 78.56 186 ALA A CA 1
ATOM 1440 C C . ALA A 1 186 ? -56.644 -8.102 92.500 1.00 78.56 186 ALA A C 1
ATOM 1442 O O . ALA A 1 186 ? -57.425 -8.448 93.385 1.00 78.56 186 ALA A O 1
ATOM 1443 N N . ARG A 1 187 ? -55.362 -8.493 92.514 1.00 78.88 187 ARG A N 1
ATOM 1444 C CA . ARG A 1 187 ? -54.787 -9.323 93.586 1.00 78.88 187 ARG A CA 1
ATOM 1445 C C . ARG A 1 187 ? -54.893 -8.644 94.953 1.00 78.88 187 ARG A C 1
ATOM 1447 O O . ARG A 1 187 ? -55.299 -9.288 95.918 1.00 78.88 187 ARG A O 1
ATOM 1454 N N . ARG A 1 188 ? -54.557 -7.353 95.059 1.00 83.12 188 ARG A N 1
ATOM 1455 C CA . ARG A 1 188 ? -54.689 -6.593 96.319 1.00 83.12 188 ARG A CA 1
ATOM 1456 C C . ARG A 1 188 ? -56.146 -6.514 96.776 1.00 83.12 188 ARG A C 1
ATOM 1458 O O . ARG A 1 188 ? -56.412 -6.722 97.958 1.00 83.12 188 ARG A O 1
ATOM 1465 N N . ALA A 1 189 ? -57.077 -6.271 95.854 1.00 78.62 189 ALA A N 1
ATOM 1466 C CA . ALA A 1 189 ? -58.509 -6.266 96.138 1.00 78.62 189 ALA A CA 1
ATOM 1467 C C . ALA A 1 189 ? -59.005 -7.644 96.609 1.00 78.62 189 ALA A C 1
ATOM 1469 O O . ALA A 1 189 ? -59.739 -7.714 97.589 1.00 78.62 189 ALA A O 1
ATOM 1470 N N . ALA A 1 190 ? -58.547 -8.739 95.991 1.00 74.31 190 ALA A N 1
ATOM 1471 C CA . ALA A 1 190 ? -58.901 -10.102 96.394 1.00 74.31 190 ALA A CA 1
ATOM 1472 C C . ALA A 1 190 ? -58.435 -10.411 97.825 1.00 74.31 190 ALA A C 1
ATOM 1474 O O . ALA A 1 190 ? -59.173 -10.994 98.618 1.00 74.31 190 ALA A O 1
ATOM 1475 N N . VAL A 1 191 ? -57.207 -10.002 98.169 1.00 78.69 191 VAL A N 1
ATOM 1476 C CA . VAL A 1 191 ? -56.651 -10.156 99.523 1.00 78.69 191 VAL A CA 1
ATOM 1477 C C . VAL A 1 191 ? -57.450 -9.333 100.537 1.00 78.69 191 VAL A C 1
ATOM 1479 O O . VAL A 1 191 ? -57.770 -9.842 101.610 1.00 78.69 191 VAL A O 1
ATOM 1482 N N . ALA A 1 192 ? -57.821 -8.097 100.192 1.00 78.31 192 ALA A N 1
ATOM 1483 C CA . ALA A 1 192 ? -58.646 -7.244 101.044 1.00 78.31 192 ALA A CA 1
ATOM 1484 C C . ALA A 1 192 ? -60.070 -7.802 101.239 1.00 78.31 192 ALA A C 1
ATOM 1486 O O . ALA A 1 192 ? -60.557 -7.834 102.366 1.00 78.31 192 ALA A O 1
ATOM 1487 N N . ALA A 1 193 ? -60.710 -8.302 100.177 1.00 72.25 193 ALA A N 1
ATOM 1488 C CA . ALA A 1 193 ? -62.039 -8.915 100.232 1.00 72.25 193 ALA A CA 1
ATOM 1489 C C . ALA A 1 193 ? -62.048 -10.186 101.098 1.00 72.25 193 ALA A C 1
ATOM 1491 O O . ALA A 1 193 ? -62.920 -10.349 101.951 1.00 72.25 193 ALA A O 1
ATOM 1492 N N . ARG A 1 194 ? -61.023 -11.042 100.966 1.00 69.75 194 ARG A N 1
ATOM 1493 C CA . ARG A 1 194 ? -60.834 -12.215 101.841 1.00 69.75 194 ARG A CA 1
ATOM 1494 C C . ARG A 1 194 ? -60.634 -11.835 103.308 1.00 69.75 194 ARG A C 1
ATOM 1496 O O . ARG A 1 194 ? -61.112 -12.546 104.184 1.00 69.75 194 ARG A O 1
ATOM 1503 N N . ALA A 1 195 ? -59.950 -10.726 103.588 1.00 72.00 195 ALA A N 1
ATOM 1504 C CA . ALA A 1 195 ? -59.773 -10.229 104.952 1.00 72.00 195 ALA A CA 1
ATOM 1505 C C . ALA A 1 195 ? -61.065 -9.639 105.560 1.00 72.00 195 ALA A C 1
ATOM 1507 O O . ALA A 1 195 ? -61.181 -9.576 106.781 1.00 72.00 195 ALA A O 1
ATOM 1508 N N . ALA A 1 196 ? -62.033 -9.233 104.730 1.00 71.62 196 ALA A N 1
ATOM 1509 C CA . ALA A 1 196 ? -63.292 -8.609 105.147 1.00 71.62 196 ALA A CA 1
ATOM 1510 C C . ALA A 1 196 ? -64.463 -9.595 105.382 1.00 71.62 196 ALA A C 1
ATOM 1512 O O . ALA A 1 196 ? -65.553 -9.149 105.729 1.00 71.62 196 ALA A O 1
ATOM 1513 N N . ALA A 1 197 ? -64.251 -10.912 105.237 1.00 57.94 197 ALA A N 1
ATOM 1514 C CA . ALA A 1 197 ? -65.238 -11.974 105.497 1.00 57.94 197 ALA A CA 1
ATOM 1515 C C . ALA A 1 197 ? -66.563 -11.877 104.692 1.00 57.94 197 ALA A C 1
ATOM 1517 O O . ALA A 1 197 ? -67.638 -12.146 105.225 1.00 57.94 197 ALA A O 1
ATOM 1518 N N . SER A 1 198 ? -66.489 -11.521 103.401 1.00 58.78 198 SER A N 1
ATOM 1519 C CA . SER A 1 198 ? -67.587 -11.670 102.426 1.00 58.78 198 SER A CA 1
ATOM 1520 C C . SER A 1 198 ? -67.207 -12.742 101.398 1.00 58.78 198 SER A C 1
ATOM 1522 O O . SER A 1 198 ? -66.385 -12.500 100.513 1.00 58.78 198 SER A O 1
ATOM 1524 N N . ASP A 1 199 ? -67.767 -13.949 101.524 1.00 59.72 199 ASP A N 1
ATOM 1525 C CA . ASP A 1 199 ? -67.396 -15.095 100.674 1.00 59.72 199 ASP A CA 1
ATOM 1526 C C . ASP A 1 199 ? -67.837 -14.934 99.204 1.00 59.72 199 ASP A C 1
ATOM 1528 O O . ASP A 1 199 ? -67.218 -15.512 98.310 1.00 59.72 199 ASP A O 1
ATOM 1532 N N . GLY A 1 200 ? -68.873 -14.127 98.936 1.00 63.69 200 GLY A N 1
ATOM 1533 C CA . GLY A 1 200 ? -69.378 -13.865 97.581 1.00 63.69 200 GLY A CA 1
ATOM 1534 C C . GLY A 1 200 ? -68.460 -12.950 96.768 1.00 63.69 200 GLY A C 1
ATOM 1535 O O . GLY A 1 200 ? -68.027 -13.314 95.677 1.00 63.69 200 GLY A O 1
ATOM 1536 N N . ASP A 1 201 ? -68.074 -11.804 97.335 1.00 64.31 201 ASP A N 1
ATOM 1537 C CA . ASP A 1 201 ? -67.200 -10.833 96.658 1.00 64.31 201 ASP A CA 1
ATOM 1538 C C . ASP A 1 201 ? -65.777 -11.385 96.463 1.00 64.31 201 ASP A C 1
ATOM 1540 O O . ASP A 1 201 ? -65.085 -11.059 95.498 1.00 64.31 201 ASP A O 1
ATOM 1544 N N . ALA A 1 202 ? -65.327 -12.269 97.359 1.00 65.38 202 ALA A N 1
ATOM 1545 C CA . ALA A 1 202 ? -64.015 -12.899 97.261 1.00 65.38 202 ALA A CA 1
ATOM 1546 C C . ALA A 1 202 ? -63.880 -13.835 96.044 1.00 65.38 202 ALA A C 1
ATOM 1548 O O . ALA A 1 202 ? -62.770 -13.982 95.522 1.00 65.38 202 ALA A O 1
ATOM 1549 N N . ALA A 1 203 ? -64.971 -14.462 95.590 1.00 73.06 203 ALA A N 1
ATOM 1550 C CA . ALA A 1 203 ? -64.965 -15.359 94.435 1.00 73.06 203 ALA A CA 1
ATOM 1551 C C . ALA A 1 203 ? -64.888 -14.585 93.108 1.00 73.06 203 ALA A C 1
ATOM 1553 O O . ALA A 1 203 ? -64.049 -14.905 92.262 1.00 73.06 203 ALA A O 1
ATOM 1554 N N . ASP A 1 204 ? -65.682 -13.523 92.961 1.00 75.12 204 ASP A N 1
ATOM 1555 C CA . ASP A 1 204 ? -65.686 -12.686 91.756 1.00 75.12 204 ASP A CA 1
ATOM 1556 C C . ASP A 1 204 ? -64.360 -11.932 91.582 1.00 75.12 204 ASP A C 1
ATOM 1558 O O . ASP A 1 204 ? -63.801 -11.879 90.484 1.00 75.12 204 ASP A O 1
ATOM 1562 N N . VAL A 1 205 ? -63.784 -11.412 92.673 1.00 73.56 205 VAL A N 1
ATOM 1563 C CA . VAL A 1 205 ? -62.480 -10.730 92.619 1.00 73.56 205 VAL A CA 1
ATOM 1564 C C . VAL A 1 205 ? -61.334 -11.725 92.372 1.00 73.56 205 VAL A C 1
ATOM 1566 O O . VAL A 1 205 ? -60.356 -11.391 91.699 1.00 73.56 205 VAL A O 1
ATOM 1569 N N . ALA A 1 206 ? -61.450 -12.977 92.834 1.00 73.75 206 ALA A N 1
ATOM 1570 C CA . ALA A 1 206 ? -60.497 -14.033 92.485 1.00 73.75 206 ALA A CA 1
ATOM 1571 C C . ALA A 1 206 ? -60.578 -14.422 90.998 1.00 73.75 206 ALA A C 1
ATOM 1573 O O . ALA A 1 206 ? -59.538 -14.610 90.368 1.00 73.75 206 ALA A O 1
ATOM 1574 N N . ALA A 1 207 ? -61.780 -14.485 90.418 1.00 77.62 207 ALA A N 1
ATOM 1575 C CA . ALA A 1 207 ? -61.958 -14.710 88.984 1.00 77.62 207 ALA A CA 1
ATOM 1576 C C . ALA A 1 207 ? -61.346 -13.568 88.151 1.00 77.62 207 ALA A C 1
ATOM 1578 O O . ALA A 1 207 ? -60.618 -13.826 87.192 1.00 77.62 207 ALA A O 1
ATOM 1579 N N . GLN A 1 208 ? -61.539 -12.312 88.571 1.00 77.94 208 GLN A N 1
ATOM 1580 C CA . GLN A 1 208 ? -60.900 -11.149 87.941 1.00 77.94 208 GLN A CA 1
ATOM 1581 C C . GLN A 1 208 ? -59.367 -11.187 88.035 1.00 77.94 208 GLN A C 1
ATOM 1583 O O . GLN A 1 208 ? -58.685 -10.749 87.108 1.00 77.94 208 GLN A O 1
ATOM 1588 N N . ALA A 1 209 ? -58.804 -11.716 89.127 1.00 75.19 209 ALA A N 1
ATOM 1589 C CA . ALA A 1 209 ? -57.358 -11.881 89.269 1.00 75.19 209 ALA A CA 1
ATOM 1590 C C . ALA A 1 209 ? -56.793 -12.930 88.293 1.00 75.19 209 ALA A C 1
ATOM 1592 O O . ALA A 1 209 ? -55.759 -12.678 87.676 1.00 75.19 209 ALA A O 1
ATOM 1593 N N . VAL A 1 210 ? -57.487 -14.059 88.100 1.00 80.94 210 VAL A N 1
ATOM 1594 C CA . VAL A 1 210 ? -57.105 -15.085 87.110 1.00 80.94 210 VAL A CA 1
ATOM 1595 C C . VAL A 1 210 ? -57.193 -14.528 85.687 1.00 80.94 210 VAL A C 1
ATOM 1597 O O . VAL A 1 210 ? -56.239 -14.649 84.923 1.00 80.94 210 VAL A O 1
ATOM 1600 N N . GLU A 1 211 ? -58.279 -13.830 85.347 1.00 81.88 211 GLU A N 1
ATOM 1601 C CA . GLU A 1 211 ? -58.431 -13.201 84.029 1.00 81.88 211 GLU A CA 1
ATOM 1602 C C . GLU A 1 211 ? -57.345 -12.136 83.773 1.00 81.88 211 GLU A C 1
ATOM 1604 O O . GLU A 1 211 ? -56.823 -11.999 82.663 1.00 81.88 211 GLU A O 1
ATOM 1609 N N . ALA A 1 212 ? -56.953 -11.380 84.803 1.00 75.19 212 ALA A N 1
ATOM 1610 C CA . ALA A 1 212 ? -55.866 -10.414 84.696 1.00 75.19 212 ALA A CA 1
ATOM 1611 C C . ALA A 1 212 ? -54.496 -11.091 84.490 1.00 75.19 212 ALA A C 1
ATOM 1613 O O . ALA A 1 212 ? -53.679 -10.583 83.722 1.00 75.19 212 ALA A O 1
ATOM 1614 N N . GLU A 1 213 ? -54.248 -12.247 85.110 1.00 77.62 213 GLU A N 1
ATOM 1615 C CA . GLU A 1 213 ? -53.036 -13.048 84.889 1.00 77.62 213 GLU A CA 1
ATOM 1616 C C . GLU A 1 213 ? -52.976 -13.641 83.476 1.00 77.62 213 GLU A C 1
ATOM 1618 O O . GLU A 1 213 ? -51.934 -13.561 82.821 1.00 77.62 213 GLU A O 1
ATOM 1623 N N . GLU A 1 214 ? -54.096 -14.150 82.958 1.00 82.44 214 GLU A N 1
ATOM 1624 C CA . GLU A 1 214 ? -54.197 -14.621 81.572 1.00 82.44 214 GLU A CA 1
ATOM 1625 C C . GLU A 1 214 ? -53.922 -13.492 80.568 1.00 82.44 214 GLU A C 1
ATOM 1627 O O . GLU A 1 214 ? -53.219 -13.692 79.573 1.00 82.44 214 GLU A O 1
ATOM 1632 N N . ARG A 1 215 ? -54.399 -12.271 80.849 1.00 79.88 215 ARG A N 1
ATOM 1633 C CA . ARG A 1 215 ? -54.092 -11.081 80.038 1.00 79.88 215 ARG A CA 1
ATOM 1634 C C . ARG A 1 215 ? -52.607 -10.711 80.082 1.00 79.88 215 ARG A C 1
ATOM 1636 O O . ARG A 1 215 ? -52.059 -10.337 79.045 1.00 79.88 215 ARG A O 1
ATOM 1643 N N . VAL A 1 216 ? -51.940 -10.846 81.233 1.00 80.81 216 VAL A N 1
ATOM 1644 C CA . VAL A 1 216 ? -50.484 -10.634 81.352 1.00 80.81 216 VAL A CA 1
ATOM 1645 C C . VAL A 1 216 ? -49.711 -11.666 80.530 1.00 80.81 216 VAL A C 1
ATOM 1647 O O . VAL A 1 216 ? -48.761 -11.306 79.832 1.00 80.81 216 VAL A O 1
ATOM 1650 N N . GLU A 1 217 ? -50.113 -12.935 80.566 1.00 82.12 217 GLU A N 1
ATOM 1651 C CA . GLU A 1 217 ? -49.438 -13.988 79.805 1.00 82.12 217 GLU A CA 1
ATOM 1652 C C . GLU A 1 217 ? -49.682 -13.843 78.290 1.00 82.12 217 GLU A C 1
ATOM 1654 O O . GLU A 1 217 ? -48.748 -13.960 77.493 1.00 82.12 217 GLU A O 1
ATOM 1659 N N . ALA A 1 218 ? -50.891 -13.452 77.875 1.00 82.31 218 ALA A N 1
ATOM 1660 C CA . ALA A 1 218 ? -51.184 -13.101 76.485 1.00 82.31 218 ALA A CA 1
ATOM 1661 C C . ALA A 1 218 ? -50.364 -11.887 76.000 1.00 82.31 218 ALA A C 1
ATOM 1663 O O . ALA A 1 218 ? -49.849 -11.895 74.877 1.00 82.31 218 ALA A O 1
ATOM 1664 N N . ALA A 1 219 ? -50.194 -10.858 76.840 1.00 76.81 219 ALA A N 1
ATOM 1665 C CA . ALA A 1 219 ? -49.345 -9.705 76.536 1.00 76.81 219 ALA A CA 1
ATOM 1666 C C . ALA A 1 219 ? -47.867 -10.110 76.391 1.00 76.81 219 ALA A C 1
ATOM 1668 O O . ALA A 1 219 ? -47.209 -9.705 75.431 1.00 76.81 219 ALA A O 1
ATOM 1669 N N . ARG A 1 220 ? -47.359 -10.996 77.261 1.00 81.81 220 ARG A N 1
ATOM 1670 C CA . ARG A 1 220 ? -45.999 -11.560 77.152 1.00 81.81 220 ARG A CA 1
ATOM 1671 C C . ARG A 1 220 ? -45.785 -12.323 75.850 1.00 81.81 220 ARG A C 1
ATOM 1673 O O . ARG A 1 220 ? -44.779 -12.107 75.178 1.00 81.81 220 ARG A O 1
ATOM 1680 N N . GLN A 1 221 ? -46.724 -13.180 75.454 1.00 87.75 221 GLN A N 1
ATOM 1681 C CA . GLN A 1 221 ? -46.621 -13.917 74.190 1.00 87.75 221 GLN A CA 1
ATOM 1682 C C . GLN A 1 221 ? -46.597 -12.973 72.978 1.00 87.75 221 GLN A C 1
ATOM 1684 O O . GLN A 1 221 ? -45.811 -13.174 72.048 1.00 87.75 221 GLN A O 1
ATOM 1689 N N . ARG A 1 222 ? -47.404 -11.902 73.003 1.00 83.00 222 ARG A N 1
ATOM 1690 C CA . ARG A 1 222 ? -47.391 -10.858 71.965 1.00 83.00 222 ARG A CA 1
ATOM 1691 C C . ARG A 1 222 ? -46.073 -10.086 71.940 1.00 83.00 222 ARG A C 1
ATOM 1693 O O . ARG A 1 222 ? -45.559 -9.852 70.848 1.00 83.00 222 ARG A O 1
ATOM 1700 N N . MET A 1 223 ? -45.503 -9.750 73.100 1.00 82.25 223 MET A N 1
ATOM 1701 C CA . MET A 1 223 ? -44.175 -9.133 73.192 1.00 82.25 223 MET A CA 1
ATOM 1702 C C . MET A 1 223 ? -43.095 -10.028 72.580 1.00 82.25 223 MET A C 1
ATOM 1704 O O . MET A 1 223 ? -42.350 -9.567 71.724 1.00 82.25 223 MET A O 1
ATOM 1708 N N . VAL A 1 224 ? -43.051 -11.319 72.927 1.00 88.94 224 VAL A N 1
ATOM 1709 C CA . VAL A 1 224 ? -42.064 -12.260 72.364 1.00 88.94 224 VAL A CA 1
ATOM 1710 C C . VAL A 1 224 ? -42.201 -12.372 70.841 1.00 88.94 224 VAL A C 1
ATOM 1712 O O . VAL A 1 224 ? -41.200 -12.409 70.124 1.00 88.94 224 VAL A O 1
ATOM 1715 N N . ALA A 1 225 ? -43.430 -12.399 70.318 1.00 83.38 225 ALA A N 1
ATOM 1716 C CA . ALA A 1 225 ? -43.666 -12.400 68.876 1.00 83.38 225 ALA A CA 1
ATOM 1717 C C . ALA A 1 225 ? -43.220 -11.085 68.206 1.00 83.38 225 ALA A C 1
ATOM 1719 O O . ALA A 1 225 ? -42.659 -11.116 67.109 1.00 83.38 225 ALA A O 1
ATOM 1720 N N . ALA A 1 226 ? -43.437 -9.936 68.852 1.00 78.69 226 ALA A N 1
ATOM 1721 C CA . ALA A 1 226 ? -42.998 -8.633 68.358 1.00 78.69 226 ALA A CA 1
ATOM 1722 C C . ALA A 1 226 ? -41.467 -8.479 68.394 1.00 78.69 226 ALA A C 1
ATOM 1724 O O . ALA A 1 226 ? -40.889 -8.009 67.417 1.00 78.69 226 ALA A O 1
ATOM 1725 N N . GLU A 1 227 ? -40.800 -8.949 69.451 1.00 85.50 227 GLU A N 1
ATOM 1726 C CA . GLU A 1 227 ? -39.334 -8.982 69.549 1.00 85.50 227 GLU A CA 1
ATOM 1727 C C . GLU A 1 227 ? -38.712 -9.835 68.442 1.00 85.50 227 GLU A C 1
ATOM 1729 O O . GLU A 1 227 ? -37.709 -9.444 67.846 1.00 85.50 227 GLU A O 1
ATOM 1734 N N . ARG A 1 228 ? -39.314 -10.994 68.136 1.00 87.06 228 ARG A N 1
ATOM 1735 C CA . ARG A 1 228 ? -38.879 -11.831 67.008 1.00 87.06 228 ARG A CA 1
ATOM 1736 C C . ARG A 1 228 ? -39.001 -11.079 65.686 1.00 87.06 228 ARG A C 1
ATOM 1738 O O . ARG A 1 228 ? -38.014 -10.986 64.969 1.00 87.06 228 ARG A O 1
ATOM 1745 N N . ARG A 1 229 ? -40.150 -10.445 65.423 1.00 83.50 229 ARG A N 1
ATOM 1746 C CA . ARG A 1 229 ? -40.342 -9.617 64.219 1.00 83.50 229 ARG A CA 1
ATOM 1747 C C . ARG A 1 229 ? -39.345 -8.464 64.126 1.00 83.50 229 ARG A C 1
ATOM 1749 O O . ARG A 1 229 ? -38.860 -8.181 63.038 1.00 83.50 229 ARG A O 1
ATOM 1756 N N . GLN A 1 230 ? -39.018 -7.811 65.243 1.00 87.00 230 GLN A N 1
ATOM 1757 C CA . GLN A 1 230 ? -37.993 -6.769 65.255 1.00 87.00 230 GLN A CA 1
ATOM 1758 C C . GLN A 1 230 ? -36.621 -7.339 64.876 1.00 87.00 230 GLN A C 1
ATOM 1760 O O . GLN A 1 230 ? -35.946 -6.753 64.035 1.00 87.00 230 GLN A O 1
ATOM 1765 N N . ARG A 1 231 ? -36.215 -8.478 65.454 1.00 86.44 231 ARG A N 1
ATOM 1766 C CA . ARG A 1 231 ? -34.937 -9.127 65.114 1.00 86.44 231 ARG A CA 1
ATOM 1767 C C . ARG A 1 231 ? -34.883 -9.549 63.647 1.00 86.44 231 ARG A C 1
ATOM 1769 O O . ARG A 1 231 ? -33.866 -9.318 63.001 1.00 86.44 231 ARG A O 1
ATOM 1776 N N . ASP A 1 232 ? -35.971 -10.105 63.120 1.00 84.31 232 ASP A N 1
ATOM 1777 C CA . ASP A 1 232 ? -36.069 -10.505 61.713 1.00 84.31 232 ASP A CA 1
ATOM 1778 C C . ASP A 1 232 ? -35.958 -9.284 60.781 1.00 84.31 232 ASP A C 1
ATOM 1780 O O . ASP A 1 232 ? -35.223 -9.321 59.794 1.00 84.31 232 ASP A O 1
ATOM 1784 N N . ALA A 1 233 ? -36.602 -8.163 61.130 1.00 78.88 233 ALA A N 1
ATOM 1785 C CA . ALA A 1 233 ? -36.507 -6.911 60.377 1.00 78.88 233 ALA A CA 1
ATOM 1786 C C . ALA A 1 233 ? -35.104 -6.272 60.451 1.00 78.88 233 ALA A C 1
ATOM 1788 O O . ALA A 1 233 ? -34.598 -5.770 59.447 1.00 78.88 233 ALA A O 1
ATOM 1789 N N . GLU A 1 234 ? -34.437 -6.310 61.611 1.00 84.38 234 GLU A N 1
ATOM 1790 C CA . GLU A 1 234 ? -33.051 -5.836 61.768 1.00 84.38 234 GLU A CA 1
ATOM 1791 C C . GLU A 1 234 ? -32.069 -6.701 60.963 1.00 84.38 234 GLU A C 1
ATOM 1793 O O . GLU A 1 234 ? -31.186 -6.171 60.277 1.00 84.38 234 GLU A O 1
ATOM 1798 N N . ALA A 1 235 ? -32.261 -8.023 60.973 1.00 85.56 235 ALA A N 1
ATOM 1799 C CA . ALA A 1 235 ? -31.503 -8.951 60.144 1.00 85.56 235 ALA A CA 1
ATOM 1800 C C . ALA A 1 235 ? -31.711 -8.654 58.649 1.00 85.56 235 ALA A C 1
ATOM 1802 O O . ALA A 1 235 ? -30.727 -8.470 57.930 1.00 85.56 235 ALA A O 1
ATOM 1803 N N . ALA A 1 236 ? -32.960 -8.496 58.195 1.00 82.06 236 ALA A N 1
ATOM 1804 C CA . ALA A 1 236 ? -33.280 -8.151 56.808 1.00 82.06 236 ALA A CA 1
ATOM 1805 C C . ALA A 1 236 ? -32.661 -6.809 56.382 1.00 82.06 236 ALA A C 1
ATOM 1807 O O . ALA A 1 236 ? -32.058 -6.709 55.312 1.00 82.06 236 ALA A O 1
ATOM 1808 N N . GLN A 1 237 ? -32.729 -5.783 57.237 1.00 85.62 237 GLN A N 1
ATOM 1809 C CA . GLN A 1 237 ? -32.116 -4.483 56.964 1.00 85.62 237 GLN A CA 1
ATOM 1810 C C . GLN A 1 237 ? -30.588 -4.584 56.834 1.00 85.62 237 GLN A C 1
ATOM 1812 O O . GLN A 1 237 ? -30.004 -3.956 55.948 1.00 85.62 237 GLN A O 1
ATOM 1817 N N . SER A 1 238 ? -29.926 -5.344 57.712 1.00 87.06 238 SER A N 1
ATOM 1818 C CA . SER A 1 238 ? -28.470 -5.528 57.645 1.00 87.06 238 SER A CA 1
ATOM 1819 C C . SER A 1 238 ? -28.036 -6.294 56.389 1.00 87.06 238 SER A C 1
ATOM 1821 O O . SER A 1 238 ? -27.087 -5.869 55.728 1.00 87.06 238 SER A O 1
ATOM 1823 N N . ALA A 1 239 ? -28.777 -7.339 56.000 1.00 87.75 239 ALA A N 1
ATOM 1824 C CA . ALA A 1 239 ? -28.545 -8.091 54.769 1.00 87.75 239 ALA A CA 1
ATOM 1825 C C . ALA A 1 239 ? -28.694 -7.197 53.526 1.00 87.75 239 ALA A C 1
ATOM 1827 O O . ALA A 1 239 ? -27.761 -7.091 52.732 1.00 87.75 239 ALA A O 1
ATOM 1828 N N . LEU A 1 240 ? -29.797 -6.447 53.421 1.00 85.19 240 LEU A N 1
ATOM 1829 C CA . LEU A 1 240 ? -30.040 -5.519 52.309 1.00 85.19 240 LEU A CA 1
ATOM 1830 C C . LEU A 1 240 ? -28.998 -4.393 52.231 1.00 85.19 240 LEU A C 1
ATOM 1832 O O . LEU A 1 240 ? -28.640 -3.962 51.139 1.00 85.19 240 LEU A O 1
ATOM 1836 N N . ARG A 1 241 ? -28.470 -3.911 53.367 1.00 86.81 241 ARG A N 1
ATOM 1837 C CA . ARG A 1 241 ? -27.359 -2.939 53.375 1.00 86.81 241 ARG A CA 1
ATOM 1838 C C . ARG A 1 241 ? -26.070 -3.536 52.817 1.00 86.81 241 ARG A C 1
ATOM 1840 O O . ARG A 1 241 ? -25.352 -2.842 52.099 1.00 86.81 241 ARG A O 1
ATOM 1847 N N . SER A 1 242 ? -25.780 -4.793 53.148 1.00 89.56 242 SER A N 1
ATOM 1848 C CA . SER A 1 242 ? -24.625 -5.505 52.598 1.00 89.56 242 SER A CA 1
ATOM 1849 C C . SER A 1 242 ? -24.775 -5.713 51.090 1.00 89.56 242 SER A C 1
ATOM 1851 O O . SER A 1 242 ? -23.852 -5.399 50.342 1.00 89.56 242 SER A O 1
ATOM 1853 N N . GLU A 1 243 ? -25.942 -6.176 50.637 1.00 84.69 243 GLU A N 1
ATOM 1854 C CA . GLU A 1 243 ? -26.253 -6.350 49.212 1.00 84.69 243 GLU A CA 1
ATOM 1855 C C . GLU A 1 243 ? -26.165 -5.028 48.443 1.00 84.69 243 GLU A C 1
ATOM 1857 O O . GLU A 1 243 ? -25.537 -4.969 47.388 1.00 84.69 243 GLU A O 1
ATOM 1862 N N . LEU A 1 244 ? -26.712 -3.940 48.999 1.00 85.44 244 LEU A N 1
ATOM 1863 C CA . LEU A 1 244 ? -26.623 -2.610 48.398 1.00 85.44 244 LEU A CA 1
ATOM 1864 C C . LEU A 1 244 ? -25.164 -2.162 48.248 1.00 85.44 244 LEU A C 1
ATOM 1866 O O . LEU A 1 244 ? -24.783 -1.645 47.202 1.00 85.44 244 LEU A O 1
ATOM 1870 N N . SER A 1 245 ? -24.335 -2.378 49.273 1.00 86.75 245 SER A N 1
ATOM 1871 C CA . SER A 1 245 ? -22.914 -2.030 49.214 1.00 86.75 245 SER A CA 1
ATOM 1872 C C . SER A 1 245 ? -22.167 -2.840 48.150 1.00 86.75 245 SER A C 1
ATOM 1874 O O . SER A 1 245 ? -21.380 -2.269 47.394 1.00 86.75 245 SER A O 1
ATOM 1876 N N . GLN A 1 246 ? -22.441 -4.143 48.045 1.00 86.25 246 GLN A N 1
ATOM 1877 C CA . GLN A 1 246 ? -21.856 -5.004 47.015 1.00 86.25 246 GLN A CA 1
ATOM 1878 C C . GLN A 1 246 ? -22.286 -4.568 45.611 1.00 86.25 246 GLN A C 1
ATOM 1880 O O . GLN A 1 246 ? -21.434 -4.343 44.754 1.00 86.25 246 GLN A O 1
ATOM 1885 N N . ALA A 1 247 ? -23.581 -4.339 45.396 1.00 76.69 247 ALA A N 1
ATOM 1886 C CA . ALA A 1 247 ? -24.103 -3.863 44.119 1.00 76.69 247 ALA A CA 1
ATOM 1887 C C . ALA A 1 247 ? -23.531 -2.481 43.739 1.00 76.69 247 ALA A C 1
ATOM 1889 O O . ALA A 1 247 ? -23.222 -2.228 42.574 1.00 76.69 247 ALA A O 1
ATOM 1890 N N . GLN A 1 248 ? -23.311 -1.586 44.712 1.00 83.56 248 GLN A N 1
ATOM 1891 C CA . GLN A 1 248 ? -22.675 -0.285 44.472 1.00 83.56 248 GLN A CA 1
ATOM 1892 C C . GLN A 1 248 ? -21.219 -0.448 44.024 1.00 83.56 248 GLN A C 1
ATOM 1894 O O . GLN A 1 248 ? -20.783 0.235 43.094 1.00 83.56 248 GLN A O 1
ATOM 1899 N N . GLN A 1 249 ? -20.474 -1.364 44.650 1.00 87.25 249 GLN A N 1
ATOM 1900 C CA . GLN A 1 249 ? -19.102 -1.684 44.253 1.00 87.25 249 GLN A CA 1
ATOM 1901 C C . GLN A 1 249 ? -19.044 -2.306 42.853 1.00 87.25 249 GLN A C 1
ATOM 1903 O O . GLN A 1 249 ? -18.179 -1.934 42.059 1.00 87.25 249 GLN A O 1
ATOM 1908 N N . GLU A 1 250 ? -19.971 -3.205 42.517 1.00 82.06 250 GLU A N 1
ATOM 1909 C CA . GLU A 1 250 ? -20.054 -3.801 41.181 1.00 82.06 250 GLU A CA 1
ATOM 1910 C C . GLU A 1 250 ? -20.366 -2.759 40.108 1.00 82.06 250 GLU A C 1
ATOM 1912 O O . GLU A 1 250 ? -19.669 -2.700 39.096 1.00 82.06 250 GLU A O 1
ATOM 1917 N N . VAL A 1 251 ? -21.341 -1.876 40.340 1.00 85.06 251 VAL A N 1
ATOM 1918 C CA . VAL A 1 251 ? -21.656 -0.792 39.398 1.00 85.06 251 VAL A CA 1
ATOM 1919 C C . VAL A 1 251 ? -20.483 0.173 39.247 1.00 85.06 251 VAL A C 1
ATOM 1921 O O . VAL A 1 251 ? -20.181 0.580 38.126 1.00 85.06 251 VAL A O 1
ATOM 1924 N N . ALA A 1 252 ? -19.782 0.516 40.332 1.00 86.12 252 ALA A N 1
ATOM 1925 C CA . ALA A 1 252 ? -18.572 1.332 40.249 1.00 86.12 252 ALA A CA 1
ATOM 1926 C C . ALA A 1 252 ? -17.492 0.645 39.397 1.00 86.12 252 ALA A C 1
ATOM 1928 O O . ALA A 1 252 ? -16.952 1.259 38.479 1.00 86.12 252 ALA A O 1
ATOM 1929 N N . ARG A 1 253 ? -17.244 -0.650 39.629 1.00 89.38 253 ARG A N 1
ATOM 1930 C CA . ARG A 1 253 ? -16.284 -1.446 38.854 1.00 89.38 253 ARG A CA 1
ATOM 1931 C C . ARG A 1 253 ? -16.657 -1.519 37.373 1.00 89.38 253 ARG A C 1
ATOM 1933 O O . ARG A 1 253 ? -15.786 -1.336 36.525 1.00 89.38 253 ARG A O 1
ATOM 1940 N N . LEU A 1 254 ? -17.927 -1.770 37.055 1.00 83.12 254 LEU A N 1
ATOM 1941 C CA . LEU A 1 254 ? -18.417 -1.839 35.676 1.00 83.12 254 LEU A CA 1
ATOM 1942 C C . LEU A 1 254 ? -18.311 -0.484 34.967 1.00 83.12 254 LEU A C 1
ATOM 1944 O O . LEU A 1 254 ? -17.928 -0.445 33.801 1.00 83.12 254 LEU A O 1
ATOM 1948 N N . LYS A 1 255 ? -18.578 0.629 35.664 1.00 83.38 255 LYS A N 1
ATOM 1949 C CA . LYS A 1 255 ? -18.373 1.981 35.118 1.00 83.38 255 LYS A CA 1
ATOM 1950 C C . LYS A 1 255 ? -16.911 2.239 34.775 1.00 83.38 255 LYS A C 1
ATOM 1952 O O . LYS A 1 255 ? -16.627 2.683 33.670 1.00 83.38 255 LYS A O 1
ATOM 1957 N N . THR A 1 256 ? -15.984 1.896 35.670 1.00 86.75 256 THR A N 1
ATOM 1958 C CA . THR A 1 256 ? -14.549 2.037 35.384 1.00 86.75 256 THR A CA 1
ATOM 1959 C C . THR A 1 256 ? -14.122 1.165 34.200 1.00 86.75 256 THR A C 1
ATOM 1961 O O . THR A 1 256 ? -13.349 1.608 33.357 1.00 86.75 256 THR A O 1
ATOM 1964 N N . GLN A 1 257 ? -14.643 -0.063 34.092 1.00 78.75 257 GLN A N 1
ATOM 1965 C CA . GLN A 1 257 ? -14.389 -0.929 32.934 1.00 78.75 257 GLN A CA 1
ATOM 1966 C C . GLN A 1 257 ? -14.956 -0.345 31.634 1.00 78.75 257 GLN A C 1
ATOM 1968 O O . GLN A 1 257 ? -14.307 -0.445 30.594 1.00 78.75 257 GLN A O 1
ATOM 1973 N N . LEU A 1 258 ? -16.135 0.280 31.685 1.00 81.50 258 LEU A N 1
ATOM 1974 C CA . LEU A 1 258 ? -16.733 0.958 30.538 1.00 81.50 258 LEU A CA 1
ATOM 1975 C C . LEU A 1 258 ? -15.886 2.158 30.097 1.00 81.50 258 LEU A C 1
ATOM 1977 O O . LEU A 1 258 ? -15.576 2.258 28.917 1.00 81.50 258 LEU A O 1
ATOM 1981 N N . GLU A 1 259 ? -15.442 3.009 31.024 1.00 83.69 259 GLU A N 1
ATOM 1982 C CA . GLU A 1 259 ? -14.551 4.140 30.717 1.00 83.69 259 GLU A CA 1
ATOM 198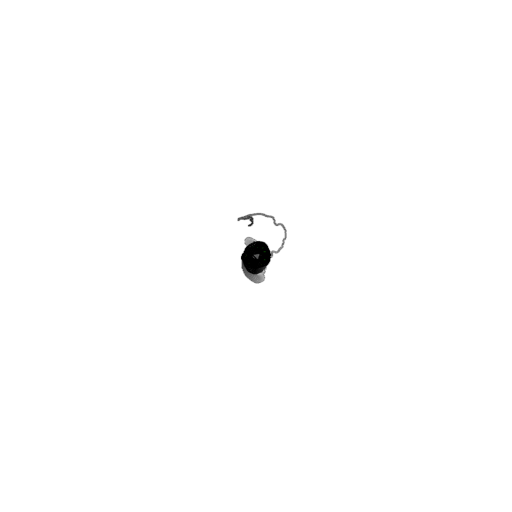3 C C . GLU A 1 259 ? -13.223 3.673 30.102 1.00 83.69 259 GLU A C 1
ATOM 1985 O O . GLU A 1 259 ? -12.744 4.248 29.124 1.00 83.69 259 GLU A O 1
ATOM 1990 N N . GLN A 1 260 ? -12.637 2.590 30.628 1.00 80.81 260 GLN A N 1
ATOM 1991 C CA . GLN A 1 260 ? -11.428 1.983 30.061 1.00 80.81 260 GLN A CA 1
ATOM 1992 C C . GLN A 1 260 ? -11.665 1.446 28.646 1.00 80.81 260 GLN A C 1
ATOM 1994 O O . GLN A 1 260 ? -10.827 1.650 27.766 1.00 80.81 260 GLN A O 1
ATOM 1999 N N . ALA A 1 261 ? -12.802 0.786 28.410 1.00 72.31 261 ALA A N 1
ATOM 2000 C CA . ALA A 1 261 ? -13.180 0.307 27.087 1.00 72.31 261 ALA A CA 1
ATOM 2001 C C . ALA A 1 261 ? -13.404 1.479 26.116 1.00 72.31 261 ALA A C 1
ATOM 2003 O O . ALA A 1 261 ? -12.880 1.463 25.006 1.00 72.31 261 ALA A O 1
ATOM 2004 N N . GLU A 1 262 ? -14.112 2.532 26.520 1.00 77.56 262 GLU A N 1
ATOM 2005 C CA . GLU A 1 262 ? -14.311 3.729 25.694 1.00 77.56 262 GLU A CA 1
ATOM 2006 C C . GLU A 1 262 ? -12.974 4.419 25.363 1.00 77.56 262 GLU A C 1
ATOM 2008 O O . GLU A 1 262 ? -12.735 4.788 24.210 1.00 77.56 262 GLU A O 1
ATOM 2013 N N . GLY A 1 263 ? -12.050 4.491 26.328 1.00 76.69 263 GLY A N 1
ATOM 2014 C CA . GLY A 1 263 ? -10.685 4.968 26.104 1.00 76.69 263 GLY A CA 1
ATOM 2015 C C . GLY A 1 263 ? -9.904 4.111 25.100 1.00 76.69 263 GLY A C 1
ATOM 2016 O O . GLY A 1 263 ? -9.297 4.644 24.168 1.00 76.69 263 GLY A O 1
ATOM 2017 N N . ALA A 1 264 ? -9.958 2.782 25.232 1.00 72.25 264 ALA A N 1
ATOM 2018 C CA . ALA A 1 264 ? -9.334 1.852 24.289 1.00 72.25 264 ALA A CA 1
ATOM 2019 C C . ALA A 1 264 ? -9.948 1.957 22.881 1.00 72.25 264 ALA A C 1
ATOM 2021 O O . ALA A 1 264 ? -9.227 1.917 21.880 1.00 72.25 264 ALA A O 1
ATOM 2022 N N . ARG A 1 265 ? -11.266 2.172 22.780 1.00 76.62 265 ARG A N 1
ATOM 2023 C CA . ARG A 1 265 ? -11.953 2.405 21.505 1.00 76.62 265 ARG A CA 1
ATOM 2024 C C . ARG A 1 265 ? -11.446 3.660 20.810 1.00 76.62 265 ARG A C 1
ATOM 2026 O O . ARG A 1 265 ? -11.234 3.622 19.597 1.00 76.62 265 ARG A O 1
ATOM 2033 N N . GLU A 1 266 ? -11.255 4.757 21.538 1.00 78.88 266 GLU A N 1
ATOM 2034 C CA . GLU A 1 266 ? -10.745 5.990 20.934 1.00 78.88 266 GLU A CA 1
ATOM 2035 C C . GLU A 1 266 ? -9.285 5.830 20.493 1.00 78.88 266 GLU A C 1
ATOM 2037 O O . GLU A 1 266 ? -8.932 6.242 19.389 1.00 78.88 266 GLU A O 1
ATOM 2042 N N . GLN A 1 267 ? -8.456 5.127 21.270 1.00 75.94 267 GLN A N 1
ATOM 2043 C CA . GLN A 1 267 ? -7.092 4.779 20.850 1.00 75.94 267 GLN A CA 1
ATOM 2044 C C . GLN A 1 267 ? -7.084 3.942 19.563 1.00 75.94 267 GLN A C 1
ATOM 2046 O O . GLN A 1 267 ? -6.335 4.241 18.631 1.00 75.94 267 GLN A O 1
ATOM 2051 N N . LEU A 1 268 ? -7.957 2.936 19.462 1.00 74.06 268 LEU A N 1
ATOM 2052 C CA . LEU A 1 268 ? -8.119 2.138 18.245 1.00 74.06 268 LEU A CA 1
ATOM 2053 C C . LEU A 1 268 ? -8.635 2.973 17.069 1.00 74.06 268 LEU A C 1
ATOM 2055 O O . LEU A 1 268 ? -8.222 2.746 15.931 1.00 74.06 268 LEU A O 1
ATOM 2059 N N . ARG A 1 269 ? -9.509 3.956 17.320 1.00 78.69 269 ARG A N 1
ATOM 2060 C CA . ARG A 1 269 ? -9.984 4.898 16.299 1.00 78.69 269 ARG A CA 1
ATOM 2061 C C . ARG A 1 269 ? -8.829 5.725 15.740 1.00 78.69 269 ARG A C 1
ATOM 2063 O O . ARG A 1 269 ? -8.675 5.787 14.522 1.00 78.69 269 ARG A O 1
ATOM 2070 N N . VAL A 1 270 ? -7.993 6.285 16.614 1.00 78.25 270 VAL A N 1
ATOM 2071 C CA . VAL A 1 270 ? -6.790 7.038 16.229 1.00 78.25 270 VAL A CA 1
ATOM 2072 C C . VAL A 1 270 ? -5.818 6.150 15.449 1.00 78.25 270 VAL A C 1
ATOM 2074 O O . VAL A 1 270 ? -5.383 6.535 14.364 1.00 78.25 270 VAL A O 1
ATOM 2077 N N . ALA A 1 271 ? -5.539 4.936 15.934 1.00 67.31 271 ALA A N 1
ATOM 2078 C CA . ALA A 1 271 ? -4.654 3.986 15.260 1.00 67.31 271 ALA A CA 1
ATOM 2079 C C . ALA A 1 271 ? -5.176 3.585 13.869 1.00 67.31 271 ALA A C 1
ATOM 2081 O O . ALA A 1 271 ? -4.413 3.522 12.904 1.00 67.31 271 ALA A O 1
ATOM 2082 N N . ARG A 1 272 ? -6.490 3.367 13.728 1.00 73.25 272 ARG A N 1
ATOM 2083 C CA . ARG A 1 272 ? -7.140 3.108 12.435 1.00 73.25 272 ARG A CA 1
ATOM 2084 C C . ARG A 1 272 ? -6.965 4.286 11.480 1.00 73.25 272 ARG A C 1
ATOM 2086 O O . ARG A 1 272 ? -6.667 4.077 10.305 1.00 73.25 272 ARG A O 1
ATOM 2093 N N . ASP A 1 273 ? -7.154 5.510 11.957 1.00 75.50 273 ASP A N 1
ATOM 2094 C CA . ASP A 1 273 ? -7.021 6.705 11.124 1.00 75.50 273 ASP A CA 1
ATOM 2095 C C . ASP A 1 273 ? -5.558 6.926 10.694 1.00 75.50 273 ASP A C 1
ATOM 2097 O O . ASP A 1 273 ? -5.299 7.344 9.560 1.00 75.50 273 ASP A O 1
ATOM 2101 N N . GLU A 1 274 ? -4.592 6.573 11.546 1.00 74.00 274 GLU A N 1
ATOM 2102 C CA . GLU A 1 274 ? -3.169 6.561 11.204 1.00 74.00 274 GLU A CA 1
ATOM 2103 C C . GLU A 1 274 ? -2.831 5.475 10.172 1.00 74.00 274 GLU A C 1
ATOM 2105 O O . GLU A 1 274 ? -2.173 5.767 9.172 1.00 74.00 274 GLU A O 1
ATOM 2110 N N . LEU A 1 275 ? -3.343 4.251 10.335 1.00 68.88 275 LEU A N 1
ATOM 2111 C CA . LEU A 1 275 ? -3.211 3.189 9.332 1.00 68.88 275 LEU A CA 1
ATOM 2112 C C . LEU A 1 275 ? -3.835 3.600 7.993 1.00 68.88 275 LEU A C 1
ATOM 2114 O O . LEU A 1 275 ? -3.243 3.361 6.943 1.00 68.88 275 LEU A O 1
ATOM 2118 N N . ALA A 1 276 ? -4.983 4.279 8.010 1.00 68.94 276 ALA A N 1
ATOM 2119 C CA . ALA A 1 276 ? -5.601 4.813 6.802 1.00 68.94 276 ALA A CA 1
ATOM 2120 C C . ALA A 1 276 ? -4.738 5.905 6.142 1.00 68.94 276 ALA A C 1
ATOM 2122 O O . ALA A 1 276 ? -4.664 5.966 4.914 1.00 68.94 276 ALA A O 1
ATOM 2123 N N . ARG A 1 277 ? -4.059 6.757 6.928 1.00 73.50 277 ARG A N 1
ATOM 2124 C CA . ARG A 1 277 ? -3.075 7.723 6.405 1.00 73.50 277 ARG A CA 1
ATOM 2125 C C . ARG A 1 277 ? -1.875 7.019 5.776 1.00 73.50 277 ARG A C 1
ATOM 2127 O O . ARG A 1 277 ? -1.518 7.368 4.655 1.00 73.50 277 ARG A O 1
ATOM 2134 N N . ARG A 1 278 ? -1.299 6.015 6.446 1.00 69.69 278 ARG A N 1
ATOM 2135 C CA . ARG A 1 278 ? -0.187 5.211 5.905 1.00 69.69 278 ARG A CA 1
ATOM 2136 C C . ARG A 1 278 ? -0.592 4.487 4.623 1.00 69.69 278 ARG A C 1
ATOM 2138 O O . ARG A 1 278 ? 0.144 4.528 3.648 1.00 69.69 278 ARG A O 1
ATOM 2145 N N . GLY A 1 279 ? -1.797 3.916 4.586 1.00 65.62 279 GLY A N 1
ATOM 2146 C CA . GLY A 1 279 ? -2.371 3.312 3.383 1.00 65.62 279 GLY A CA 1
ATOM 2147 C C . GLY A 1 279 ? -2.444 4.290 2.209 1.00 65.62 279 GLY A C 1
ATOM 2148 O O . GLY A 1 279 ? -2.008 3.955 1.114 1.00 65.62 279 GLY A O 1
ATOM 2149 N N . ARG A 1 280 ? -2.921 5.524 2.435 1.00 73.12 280 ARG A N 1
ATOM 2150 C CA . ARG A 1 280 ? -2.931 6.573 1.397 1.00 73.12 280 ARG A CA 1
ATOM 2151 C C . ARG A 1 280 ? -1.526 6.975 0.942 1.00 73.12 280 ARG A C 1
ATOM 2153 O O . ARG A 1 280 ? -1.330 7.185 -0.248 1.00 73.12 280 ARG A O 1
ATOM 2160 N N . ALA A 1 281 ? -0.565 7.063 1.862 1.00 69.81 281 ALA A N 1
ATOM 2161 C CA . ALA A 1 281 ? 0.822 7.378 1.523 1.00 69.81 281 ALA A CA 1
ATOM 2162 C C . ALA A 1 281 ? 1.452 6.297 0.627 1.00 69.81 281 ALA A C 1
ATOM 2164 O O . ALA A 1 281 ? 2.049 6.635 -0.389 1.00 69.81 281 ALA A O 1
ATOM 2165 N N . MET A 1 282 ? 1.236 5.014 0.939 1.00 68.38 282 MET A N 1
ATOM 2166 C CA . MET A 1 282 ? 1.711 3.904 0.102 1.00 68.38 282 MET A CA 1
ATOM 2167 C C . MET A 1 282 ? 1.067 3.902 -1.291 1.00 68.38 282 MET A C 1
ATOM 2169 O O . MET A 1 282 ? 1.741 3.627 -2.278 1.00 68.38 282 MET A O 1
ATOM 2173 N N . VAL A 1 283 ? -0.225 4.239 -1.401 1.00 68.56 283 VAL A N 1
ATOM 2174 C CA . VAL A 1 283 ? -0.887 4.385 -2.712 1.00 68.56 283 VAL A CA 1
ATOM 2175 C C . VAL A 1 283 ? -0.247 5.511 -3.529 1.00 68.56 283 VAL A C 1
ATOM 2177 O O . VAL A 1 283 ? 0.054 5.307 -4.700 1.00 68.56 283 VAL A O 1
ATOM 2180 N N . ALA A 1 284 ? 0.033 6.662 -2.914 1.00 69.44 284 ALA A N 1
ATOM 2181 C CA . ALA A 1 284 ? 0.711 7.768 -3.594 1.00 69.44 284 ALA A CA 1
ATOM 2182 C C . ALA A 1 284 ? 2.145 7.401 -4.028 1.00 69.44 284 ALA A C 1
ATOM 2184 O O . ALA A 1 284 ? 2.604 7.801 -5.098 1.00 69.44 284 ALA A O 1
ATOM 2185 N N . GLU A 1 285 ? 2.857 6.610 -3.223 1.00 65.38 285 GLU A N 1
ATOM 2186 C CA . GLU A 1 285 ? 4.178 6.089 -3.581 1.00 65.38 285 GLU A CA 1
ATOM 2187 C C . GLU A 1 285 ? 4.103 5.131 -4.780 1.00 65.38 285 GLU A C 1
ATOM 2189 O O . GLU A 1 285 ? 4.892 5.260 -5.720 1.00 65.38 285 GLU A O 1
ATOM 2194 N N . ALA A 1 286 ? 3.098 4.251 -4.816 1.00 63.47 286 ALA A N 1
ATOM 2195 C CA . ALA A 1 286 ? 2.840 3.378 -5.959 1.00 63.47 286 ALA A CA 1
ATOM 2196 C C . ALA A 1 286 ? 2.521 4.168 -7.243 1.00 63.47 286 ALA A C 1
ATOM 2198 O O . ALA A 1 286 ? 3.026 3.828 -8.314 1.00 63.47 286 ALA A O 1
ATOM 2199 N N . GLU A 1 287 ? 1.737 5.246 -7.154 1.00 67.75 287 GLU A N 1
ATOM 2200 C CA . GLU A 1 287 ? 1.456 6.141 -8.288 1.00 67.75 287 GLU A CA 1
ATOM 2201 C C . GLU A 1 287 ? 2.725 6.849 -8.791 1.00 67.75 287 GLU A C 1
ATOM 2203 O O . GLU A 1 287 ? 2.956 6.939 -9.999 1.00 67.75 287 GLU A O 1
ATOM 2208 N N . SER A 1 288 ? 3.598 7.288 -7.878 1.00 77.56 288 SER A N 1
ATOM 2209 C CA . SER A 1 288 ? 4.899 7.882 -8.217 1.00 77.56 288 SER A CA 1
ATOM 2210 C C . SER A 1 288 ? 5.826 6.886 -8.923 1.00 77.56 288 SER A C 1
ATOM 2212 O O . SER A 1 288 ? 6.445 7.215 -9.939 1.00 77.56 288 SER A O 1
ATOM 2214 N N . LEU A 1 289 ? 5.897 5.641 -8.440 1.00 70.56 289 LEU A N 1
ATOM 2215 C CA . LEU A 1 289 ? 6.649 4.570 -9.101 1.00 70.56 289 LEU A CA 1
ATOM 2216 C C . LEU A 1 289 ? 6.077 4.252 -10.489 1.00 70.56 289 LEU A C 1
ATOM 2218 O O . LEU A 1 289 ? 6.840 4.128 -11.449 1.00 70.56 289 LEU A O 1
ATOM 2222 N N . ALA A 1 290 ? 4.750 4.197 -10.630 1.00 64.75 290 ALA A N 1
ATOM 2223 C CA . ALA A 1 290 ? 4.100 4.000 -11.923 1.00 64.75 290 ALA A CA 1
ATOM 2224 C C . ALA A 1 290 ? 4.451 5.119 -12.922 1.00 64.75 290 ALA A C 1
ATOM 2226 O O . ALA A 1 290 ? 4.750 4.834 -14.085 1.00 64.75 290 ALA A O 1
ATOM 2227 N N . ALA A 1 291 ? 4.498 6.376 -12.469 1.00 71.38 291 ALA A N 1
ATOM 2228 C CA . ALA A 1 291 ? 4.929 7.504 -13.292 1.00 71.38 291 ALA A CA 1
ATOM 2229 C C . ALA A 1 291 ? 6.399 7.379 -13.736 1.00 71.38 291 ALA A C 1
ATOM 2231 O O . ALA A 1 291 ? 6.711 7.613 -14.905 1.00 71.38 291 ALA A O 1
ATOM 2232 N N . LYS A 1 292 ? 7.302 6.939 -12.846 1.00 71.62 292 LYS A N 1
ATOM 2233 C CA . LYS A 1 292 ? 8.711 6.676 -13.201 1.00 71.62 292 LYS A CA 1
ATOM 2234 C C . LYS A 1 292 ? 8.841 5.584 -14.265 1.00 71.62 292 LYS A C 1
ATOM 2236 O O . LYS A 1 292 ? 9.608 5.747 -15.212 1.00 71.62 292 LYS A O 1
ATOM 2241 N N . VAL A 1 293 ? 8.069 4.502 -14.152 1.00 71.62 293 VAL A N 1
ATOM 2242 C CA . VAL A 1 293 ? 8.044 3.423 -15.156 1.00 71.62 293 VAL A CA 1
ATOM 2243 C C . VAL A 1 293 ? 7.545 3.938 -16.509 1.00 71.62 293 VAL A C 1
ATOM 2245 O O . VAL A 1 293 ? 8.110 3.588 -17.545 1.00 71.62 293 VAL A O 1
ATOM 2248 N N . ALA A 1 294 ? 6.518 4.792 -16.522 1.00 69.69 294 ALA A N 1
ATOM 2249 C CA . ALA A 1 294 ? 6.022 5.406 -17.753 1.00 69.69 294 ALA A CA 1
ATOM 2250 C C . ALA A 1 294 ? 7.086 6.295 -18.423 1.00 69.69 294 ALA A C 1
ATOM 2252 O O . ALA A 1 294 ? 7.303 6.176 -19.629 1.00 69.69 294 ALA A O 1
ATOM 2253 N N . ALA A 1 295 ? 7.804 7.108 -17.643 1.00 76.12 295 ALA A N 1
ATOM 2254 C CA . ALA A 1 295 ? 8.906 7.926 -18.150 1.00 76.12 295 ALA A CA 1
ATOM 2255 C C . ALA A 1 295 ? 10.038 7.068 -18.745 1.00 76.12 295 ALA A C 1
ATOM 2257 O O . ALA A 1 295 ? 10.532 7.359 -19.832 1.00 76.12 295 ALA A O 1
ATOM 2258 N N . GLN A 1 296 ? 10.408 5.958 -18.095 1.00 72.88 296 GLN A N 1
ATOM 2259 C CA . GLN A 1 296 ? 11.408 5.033 -18.642 1.00 72.88 296 GLN A CA 1
ATOM 2260 C C . GLN A 1 296 ? 10.975 4.429 -19.985 1.00 72.88 296 GLN A C 1
ATOM 2262 O O . GLN A 1 296 ? 11.768 4.389 -20.925 1.00 72.88 296 GLN A O 1
ATOM 2267 N N . ARG A 1 297 ? 9.708 4.018 -20.121 1.00 74.44 297 ARG A N 1
ATOM 2268 C CA . ARG A 1 297 ? 9.175 3.514 -21.401 1.00 74.44 297 ARG A CA 1
ATOM 2269 C C . ARG A 1 297 ? 9.267 4.551 -22.512 1.00 74.44 297 ARG A C 1
ATOM 2271 O O . ARG A 1 297 ? 9.568 4.201 -23.651 1.00 74.44 297 ARG A O 1
ATOM 2278 N N . GLN A 1 298 ? 9.045 5.820 -22.182 1.00 79.69 298 GLN A N 1
ATOM 2279 C CA . GLN A 1 298 ? 9.231 6.905 -23.135 1.00 79.69 298 GLN A CA 1
ATOM 2280 C C . GLN A 1 298 ? 10.698 7.005 -23.575 1.00 79.69 298 GLN A C 1
ATOM 2282 O O . GLN A 1 298 ? 10.963 6.986 -24.775 1.00 79.69 298 GLN A O 1
ATOM 2287 N N . THR A 1 299 ? 11.656 6.991 -22.642 1.00 76.12 299 THR A N 1
ATOM 2288 C CA . THR A 1 299 ? 13.087 7.014 -23.005 1.00 76.12 299 THR A CA 1
ATOM 2289 C C . THR A 1 299 ? 13.498 5.816 -23.867 1.00 76.12 299 THR A C 1
ATOM 2291 O O . THR A 1 299 ? 14.266 5.969 -24.814 1.00 76.12 299 THR A O 1
ATOM 2294 N N . GLU A 1 300 ? 12.945 4.625 -23.614 1.00 72.38 300 GLU A N 1
ATOM 2295 C CA . GLU A 1 300 ? 13.188 3.454 -24.460 1.00 72.38 300 GLU A CA 1
ATOM 2296 C C . GLU A 1 300 ? 12.651 3.669 -25.884 1.00 72.38 300 GLU A C 1
ATOM 2298 O O . GLU A 1 300 ? 13.321 3.334 -26.865 1.00 72.38 300 GLU A O 1
ATOM 2303 N N . SER A 1 301 ? 11.460 4.261 -26.013 1.00 76.19 301 SER A N 1
ATOM 2304 C CA . SER A 1 301 ? 10.870 4.580 -27.316 1.00 76.19 301 SER A CA 1
ATOM 2305 C C . SER A 1 301 ? 11.707 5.596 -28.103 1.00 76.19 301 SER A C 1
ATOM 2307 O O . SER A 1 301 ? 11.926 5.408 -29.299 1.00 76.19 301 SER A O 1
ATOM 2309 N N . GLU A 1 302 ? 12.262 6.606 -27.429 1.00 82.81 302 GLU A N 1
ATOM 2310 C CA . GLU A 1 302 ? 13.138 7.614 -28.033 1.00 82.81 302 GLU A CA 1
ATOM 2311 C C . GLU A 1 302 ? 14.459 6.996 -28.512 1.00 82.81 302 GLU A C 1
ATOM 2313 O O . GLU A 1 302 ? 14.919 7.280 -29.619 1.00 82.81 302 GLU A O 1
ATOM 2318 N N . LEU A 1 303 ? 15.053 6.095 -27.722 1.00 79.56 303 LEU A N 1
ATOM 2319 C CA . LEU A 1 303 ? 16.250 5.356 -28.133 1.00 79.56 303 LEU A CA 1
ATOM 2320 C C . LEU A 1 303 ? 15.973 4.467 -29.350 1.00 79.56 303 LEU A C 1
ATOM 2322 O O . LEU A 1 303 ? 16.774 4.441 -30.284 1.00 79.56 303 LEU A O 1
ATOM 2326 N N . ARG A 1 304 ? 14.825 3.776 -29.386 1.00 78.06 304 ARG A N 1
ATOM 2327 C CA . ARG A 1 304 ? 14.398 3.000 -30.564 1.00 78.06 304 ARG A CA 1
ATOM 2328 C C . ARG A 1 304 ? 14.244 3.891 -31.796 1.00 78.06 304 ARG A C 1
ATOM 2330 O O . ARG A 1 304 ? 14.716 3.512 -32.865 1.00 78.06 304 ARG A O 1
ATOM 2337 N N . ALA A 1 305 ? 13.643 5.069 -31.638 1.00 80.25 305 ALA A N 1
ATOM 2338 C CA . ALA A 1 305 ? 13.472 6.031 -32.720 1.00 80.25 305 ALA A CA 1
ATOM 2339 C C . ALA A 1 305 ? 14.810 6.561 -33.262 1.00 80.25 305 ALA A C 1
ATOM 2341 O O . ALA A 1 305 ? 14.913 6.811 -34.455 1.00 80.25 305 ALA A O 1
ATOM 2342 N N . ARG A 1 306 ? 15.853 6.681 -32.427 1.00 83.69 306 ARG A N 1
ATOM 2343 C CA . ARG A 1 306 ? 17.204 7.082 -32.868 1.00 83.69 306 ARG A CA 1
ATOM 2344 C C . ARG A 1 306 ? 17.969 5.980 -33.602 1.00 83.69 306 ARG A C 1
ATOM 2346 O O . ARG A 1 306 ? 18.775 6.290 -34.473 1.00 83.69 306 ARG A O 1
ATOM 2353 N N . ILE A 1 307 ? 17.739 4.711 -33.259 1.00 81.38 307 ILE A N 1
ATOM 2354 C CA . ILE A 1 307 ? 18.431 3.578 -33.895 1.00 81.38 307 ILE A CA 1
ATOM 2355 C C . ILE A 1 307 ? 18.016 3.429 -35.366 1.00 81.38 307 ILE A C 1
ATOM 2357 O O . ILE A 1 307 ? 18.883 3.208 -36.204 1.00 81.38 307 ILE A O 1
ATOM 2361 N N . GLY A 1 308 ? 16.730 3.602 -35.694 1.00 81.75 308 GLY A N 1
ATOM 2362 C CA . GLY A 1 308 ? 16.219 3.422 -37.064 1.00 81.75 308 GLY A CA 1
ATOM 2363 C C . GLY A 1 308 ? 16.956 4.257 -38.128 1.00 81.75 308 GLY A C 1
ATOM 2364 O O . GLY A 1 308 ? 17.517 3.679 -39.058 1.00 81.75 308 GLY A O 1
ATOM 2365 N N . PRO A 1 309 ? 17.051 5.591 -37.973 1.00 85.00 309 PRO A N 1
ATOM 2366 C CA . PRO A 1 309 ? 17.782 6.451 -38.903 1.00 85.00 309 PRO A CA 1
ATOM 2367 C C . PRO A 1 309 ? 19.273 6.111 -39.019 1.00 85.00 309 PRO A C 1
ATOM 2369 O O . PRO A 1 309 ? 19.854 6.246 -40.092 1.00 85.00 309 PRO A O 1
ATOM 2372 N N . LEU A 1 310 ? 19.912 5.661 -37.933 1.00 79.19 310 LEU A N 1
ATOM 2373 C CA . LEU A 1 310 ? 21.319 5.245 -37.965 1.00 79.19 310 LEU A CA 1
ATOM 2374 C C . LEU A 1 310 ? 21.510 3.955 -38.774 1.00 79.19 310 LEU A C 1
ATOM 2376 O O . LEU A 1 310 ? 22.468 3.856 -39.539 1.00 79.19 310 LEU A O 1
ATOM 2380 N N . GLU A 1 311 ? 20.595 2.990 -38.645 1.00 80.88 311 GLU A N 1
ATOM 2381 C CA . GLU A 1 311 ? 20.607 1.765 -39.455 1.00 80.88 311 GLU A CA 1
ATOM 2382 C C . GLU A 1 311 ? 20.396 2.075 -40.949 1.00 80.88 311 GLU A C 1
ATOM 2384 O O . GLU A 1 311 ? 21.070 1.495 -41.802 1.00 80.88 311 GLU A O 1
ATOM 2389 N N . GLU A 1 312 ? 19.530 3.039 -41.280 1.00 84.69 312 GLU A N 1
ATOM 2390 C CA . GLU A 1 312 ? 19.347 3.514 -42.659 1.00 84.69 312 GLU A CA 1
ATOM 2391 C C . GLU A 1 312 ? 20.580 4.244 -43.206 1.00 84.69 312 GLU A C 1
ATOM 2393 O O . GLU A 1 312 ? 20.987 3.992 -44.342 1.00 84.69 312 GLU A O 1
ATOM 2398 N N . GLN A 1 313 ? 21.217 5.105 -42.404 1.00 79.31 313 GLN A N 1
ATOM 2399 C CA . GLN A 1 313 ? 22.461 5.779 -42.788 1.00 79.31 313 GLN A CA 1
ATOM 2400 C C . GLN A 1 313 ? 23.568 4.774 -43.109 1.00 79.31 313 GLN A C 1
ATOM 2402 O O . GLN A 1 313 ? 24.248 4.927 -44.123 1.00 79.31 313 GLN A O 1
ATOM 2407 N N . VAL A 1 314 ? 23.728 3.729 -42.292 1.00 80.00 314 VAL A N 1
ATOM 2408 C CA . VAL A 1 314 ? 24.716 2.675 -42.556 1.00 80.00 314 VAL A CA 1
ATOM 2409 C C . VAL A 1 314 ? 24.400 1.929 -43.844 1.00 80.00 314 VAL A C 1
ATOM 2411 O O . VAL A 1 314 ? 25.293 1.793 -44.678 1.00 80.00 314 VAL A O 1
ATOM 2414 N N . ARG A 1 315 ? 23.139 1.542 -44.081 1.00 83.44 315 ARG A N 1
ATOM 2415 C CA . ARG A 1 315 ? 22.742 0.920 -45.356 1.00 83.44 315 ARG A CA 1
ATOM 2416 C C . ARG A 1 315 ? 23.085 1.815 -46.556 1.00 83.44 315 ARG A C 1
ATOM 2418 O O . ARG A 1 315 ? 23.605 1.320 -47.553 1.00 83.44 315 ARG A O 1
ATOM 2425 N N . GLY A 1 316 ? 22.841 3.122 -46.454 1.00 84.19 316 GLY A N 1
ATOM 2426 C CA . GLY A 1 316 ? 23.177 4.077 -47.511 1.00 84.19 316 GLY A CA 1
ATOM 2427 C C . GLY A 1 316 ? 24.685 4.217 -47.756 1.00 84.19 316 GLY A C 1
ATOM 2428 O O . GLY A 1 316 ? 25.112 4.348 -48.903 1.00 84.19 316 GLY A O 1
ATOM 2429 N N . ILE A 1 317 ? 25.511 4.167 -46.707 1.00 80.12 317 ILE A N 1
ATOM 2430 C CA . ILE A 1 317 ? 26.973 4.192 -46.858 1.00 80.12 317 ILE A CA 1
ATOM 2431 C C . ILE A 1 317 ? 27.475 2.874 -47.469 1.00 80.12 317 ILE A C 1
ATOM 2433 O O . ILE A 1 317 ? 28.279 2.919 -48.397 1.00 80.12 317 ILE A O 1
ATOM 2437 N N . GLU A 1 318 ? 26.960 1.718 -47.040 1.00 78.62 318 GLU A N 1
ATOM 2438 C CA . GLU A 1 318 ? 27.297 0.418 -47.643 1.00 78.62 318 GLU A CA 1
ATOM 2439 C C . GLU A 1 318 ? 26.978 0.374 -49.146 1.00 78.62 318 GLU A C 1
ATOM 2441 O O . GLU A 1 318 ? 27.731 -0.193 -49.938 1.00 78.62 318 GLU A O 1
ATOM 2446 N N . GLU A 1 319 ? 25.859 0.966 -49.569 1.00 83.56 319 GLU A N 1
ATOM 2447 C CA . GLU A 1 319 ? 25.513 1.081 -50.989 1.00 83.56 319 GLU A CA 1
ATOM 2448 C C . GLU A 1 319 ? 26.499 1.970 -51.754 1.00 83.56 319 GLU A C 1
ATOM 2450 O O . GLU A 1 319 ? 26.936 1.594 -52.845 1.00 83.56 319 GLU A O 1
ATOM 2455 N N . ARG A 1 320 ? 26.911 3.101 -51.168 1.00 78.56 320 ARG A N 1
ATOM 2456 C CA . ARG A 1 320 ? 27.930 3.983 -51.759 1.00 78.56 320 ARG A CA 1
ATOM 2457 C C . ARG A 1 320 ? 29.278 3.285 -51.885 1.00 78.56 320 ARG A C 1
ATOM 2459 O O . ARG A 1 320 ? 29.906 3.398 -52.932 1.00 78.56 320 ARG A O 1
ATOM 2466 N N . GLU A 1 321 ? 29.710 2.529 -50.880 1.00 77.19 321 GLU A N 1
ATOM 2467 C CA . GLU A 1 321 ? 30.946 1.743 -50.972 1.00 77.19 321 GLU A CA 1
ATOM 2468 C C . GLU A 1 321 ? 30.895 0.723 -52.111 1.00 77.19 321 GLU A C 1
ATOM 2470 O O . GLU A 1 321 ? 31.850 0.613 -52.882 1.00 77.19 321 GLU A O 1
ATOM 2475 N N . ARG A 1 322 ? 29.769 0.014 -52.278 1.00 80.88 322 ARG A N 1
ATOM 2476 C CA . ARG A 1 322 ? 29.584 -0.910 -53.411 1.00 80.88 322 ARG A CA 1
ATOM 2477 C C . ARG A 1 322 ? 29.662 -0.178 -54.751 1.00 80.88 322 ARG A C 1
ATOM 2479 O O . ARG A 1 322 ? 30.253 -0.702 -55.694 1.00 80.88 322 ARG A O 1
ATOM 2486 N N . GLU A 1 323 ? 29.085 1.018 -54.850 1.00 81.88 323 GLU A N 1
ATOM 2487 C CA . GLU A 1 323 ? 29.143 1.825 -56.070 1.00 81.88 323 GLU A CA 1
ATOM 2488 C C . GLU A 1 323 ? 30.569 2.296 -56.380 1.00 81.88 323 GLU A C 1
ATOM 2490 O O . GLU A 1 323 ? 31.027 2.164 -57.519 1.00 81.88 323 GLU A O 1
ATOM 2495 N N . VAL A 1 324 ? 31.297 2.806 -55.384 1.00 77.94 324 VAL A N 1
ATOM 2496 C CA . VAL A 1 324 ? 32.680 3.252 -55.584 1.00 77.94 324 VAL A CA 1
ATOM 2497 C C . VAL A 1 324 ? 33.582 2.066 -55.930 1.00 77.94 324 VAL A C 1
ATOM 2499 O O . VAL A 1 324 ? 34.358 2.171 -56.877 1.00 77.94 324 VAL A O 1
ATOM 2502 N N . ALA A 1 325 ? 33.426 0.913 -55.271 1.00 78.31 325 ALA A N 1
ATOM 2503 C CA . ALA A 1 325 ? 34.143 -0.314 -55.628 1.00 78.31 325 ALA A CA 1
ATOM 2504 C C . ALA A 1 325 ? 33.879 -0.740 -57.085 1.00 78.31 325 ALA A C 1
ATOM 2506 O O . ALA A 1 325 ? 34.798 -1.154 -57.796 1.00 78.31 325 ALA A O 1
ATOM 2507 N N . ARG A 1 326 ? 32.640 -0.583 -57.574 1.00 81.00 326 ARG A N 1
ATOM 2508 C CA . ARG A 1 326 ? 32.300 -0.841 -58.982 1.00 81.00 326 ARG A CA 1
ATOM 2509 C C . ARG A 1 326 ? 33.033 0.113 -59.928 1.00 81.00 326 ARG A C 1
ATOM 2511 O O . ARG A 1 326 ? 33.614 -0.337 -60.913 1.00 81.00 326 ARG A O 1
ATOM 2518 N N . ARG A 1 327 ? 33.041 1.415 -59.619 1.00 79.38 327 ARG A N 1
ATOM 2519 C CA . ARG A 1 327 ? 33.741 2.443 -60.413 1.00 79.38 327 ARG A CA 1
ATOM 2520 C C . ARG A 1 327 ? 35.254 2.236 -60.419 1.00 79.38 327 ARG A C 1
ATOM 2522 O O . ARG A 1 327 ? 35.891 2.431 -61.451 1.00 79.38 327 ARG A O 1
ATOM 2529 N N . GLU A 1 328 ? 35.836 1.819 -59.297 1.00 74.50 328 GLU A N 1
ATOM 2530 C CA . GLU A 1 328 ? 37.249 1.441 -59.230 1.00 74.50 328 GLU A CA 1
ATOM 2531 C C . GLU A 1 328 ? 37.555 0.240 -60.129 1.00 74.50 328 GLU A C 1
ATOM 2533 O O . GLU A 1 328 ? 38.543 0.281 -60.860 1.00 74.50 328 GLU A O 1
ATOM 2538 N N . GLY A 1 329 ? 36.696 -0.785 -60.139 1.00 79.75 329 GLY A N 1
ATOM 2539 C CA . GLY A 1 329 ? 36.818 -1.923 -61.055 1.00 79.75 329 GLY A CA 1
ATOM 2540 C C . GLY A 1 329 ? 36.776 -1.502 -62.529 1.00 79.75 329 GLY A C 1
ATOM 2541 O O . GLY A 1 329 ? 37.668 -1.859 -63.297 1.00 79.75 329 GLY A O 1
ATOM 2542 N N . GLU A 1 330 ? 35.801 -0.673 -62.914 1.00 81.38 330 GLU A N 1
ATOM 2543 C CA . GLU A 1 330 ? 35.678 -0.128 -64.277 1.00 81.38 330 GLU A CA 1
ATOM 2544 C C . GLU A 1 330 ? 36.919 0.696 -64.686 1.00 81.38 330 GLU A C 1
ATOM 2546 O O . GLU A 1 330 ? 37.453 0.528 -65.786 1.00 81.38 330 GLU A O 1
ATOM 2551 N N . MET A 1 331 ? 37.429 1.548 -63.789 1.00 76.56 331 MET A N 1
ATOM 2552 C CA . MET A 1 331 ? 38.640 2.352 -64.013 1.00 76.56 331 MET A CA 1
ATOM 2553 C C . MET A 1 331 ? 39.904 1.489 -64.122 1.00 76.56 331 MET A C 1
ATOM 2555 O O . MET A 1 331 ? 40.754 1.749 -64.976 1.00 76.56 331 MET A O 1
ATOM 2559 N N . GLN A 1 332 ? 40.043 0.454 -63.288 1.00 76.75 332 GLN A N 1
ATOM 2560 C CA . GLN A 1 332 ? 41.161 -0.490 -63.362 1.00 76.75 332 GLN A CA 1
ATOM 2561 C C . GLN A 1 332 ? 41.137 -1.286 -64.669 1.00 76.75 332 GLN A C 1
ATOM 2563 O O . GLN A 1 332 ? 42.180 -1.456 -65.303 1.00 76.75 332 GLN A O 1
ATOM 2568 N N . GLU A 1 333 ? 39.960 -1.728 -65.116 1.00 79.38 333 GLU A N 1
ATOM 2569 C CA . GLU A 1 333 ? 39.805 -2.375 -66.417 1.00 79.38 333 GLU A CA 1
ATOM 2570 C C . GLU A 1 333 ? 40.158 -1.434 -67.574 1.00 79.38 333 GLU A C 1
ATOM 2572 O O . GLU A 1 333 ? 40.863 -1.844 -68.500 1.00 79.38 333 GLU A O 1
ATOM 2577 N N . ALA A 1 334 ? 39.713 -0.175 -67.526 1.00 75.31 334 ALA A N 1
ATOM 2578 C CA . ALA A 1 334 ? 40.051 0.834 -68.527 1.00 75.31 334 ALA A CA 1
ATOM 2579 C C . ALA A 1 334 ? 41.566 1.099 -68.575 1.00 75.31 334 ALA A C 1
ATOM 2581 O O . ALA A 1 334 ? 42.165 1.076 -69.653 1.00 75.31 334 ALA A O 1
ATOM 2582 N N . ALA A 1 335 ? 42.211 1.248 -67.415 1.00 73.50 335 ALA A N 1
ATOM 2583 C CA . ALA A 1 335 ? 43.660 1.392 -67.315 1.00 73.50 335 ALA A CA 1
ATOM 2584 C C . ALA A 1 335 ? 44.397 0.156 -67.865 1.00 73.50 335 ALA A C 1
ATOM 2586 O O . ALA A 1 335 ? 45.356 0.294 -68.624 1.00 73.50 335 ALA A O 1
ATOM 2587 N N . ALA A 1 336 ? 43.926 -1.058 -67.560 1.00 75.75 336 ALA A N 1
ATOM 2588 C CA . ALA A 1 336 ? 44.510 -2.293 -68.081 1.00 75.75 336 ALA A CA 1
ATOM 2589 C C . ALA A 1 336 ? 44.373 -2.415 -69.610 1.00 75.75 336 ALA A C 1
ATOM 2591 O O . ALA A 1 336 ? 45.280 -2.929 -70.272 1.00 75.75 336 ALA A O 1
ATOM 2592 N N . ARG A 1 337 ? 43.264 -1.939 -70.193 1.00 78.12 337 ARG A N 1
ATOM 2593 C CA . ARG A 1 337 ? 43.087 -1.860 -71.655 1.00 78.12 337 ARG A CA 1
ATOM 2594 C C . ARG A 1 337 ? 44.057 -0.858 -72.279 1.00 78.12 337 ARG A C 1
ATOM 2596 O O . ARG A 1 337 ? 44.749 -1.225 -73.225 1.00 78.12 337 ARG A O 1
ATOM 2603 N N . ALA A 1 338 ? 44.179 0.339 -71.705 1.00 73.69 338 ALA A N 1
ATOM 2604 C CA . ALA A 1 338 ? 45.113 1.364 -72.172 1.00 73.69 338 ALA A CA 1
ATOM 2605 C C . ALA A 1 338 ? 46.577 0.885 -72.136 1.00 73.69 338 ALA A C 1
ATOM 2607 O O . ALA A 1 338 ? 47.322 1.105 -73.088 1.00 73.69 338 ALA A O 1
ATOM 2608 N N . VAL A 1 339 ? 46.986 0.158 -71.088 1.00 74.94 339 VAL A N 1
ATOM 2609 C CA . VAL A 1 339 ? 48.332 -0.445 -71.010 1.00 74.94 339 VAL A CA 1
ATOM 2610 C C . VAL A 1 339 ? 48.545 -1.484 -72.116 1.00 74.94 339 VAL A C 1
ATOM 2612 O O . VAL A 1 339 ? 49.568 -1.453 -72.794 1.00 74.94 339 VAL A O 1
ATOM 2615 N N . LYS A 1 340 ? 47.569 -2.368 -72.371 1.00 77.19 340 LYS A N 1
ATOM 2616 C CA . LYS A 1 340 ? 47.666 -3.345 -73.474 1.00 77.19 340 LYS A CA 1
ATOM 2617 C C . LYS A 1 340 ? 47.772 -2.667 -74.842 1.00 77.19 340 LYS A C 1
ATOM 2619 O O . LYS A 1 340 ? 48.525 -3.130 -75.697 1.00 77.19 340 LYS A O 1
ATOM 2624 N N . GLU A 1 341 ? 47.022 -1.592 -75.069 1.00 74.44 341 GLU A N 1
ATOM 2625 C CA . GLU A 1 341 ? 47.109 -0.809 -76.307 1.00 74.44 341 GLU A CA 1
ATOM 2626 C C . GLU A 1 341 ? 48.467 -0.115 -76.448 1.00 74.44 341 GLU A C 1
ATOM 2628 O O . GLU A 1 341 ? 49.059 -0.142 -77.534 1.00 74.44 341 GLU A O 1
ATOM 2633 N N . TYR A 1 342 ? 49.005 0.420 -75.348 1.00 74.44 342 TYR A N 1
ATOM 2634 C CA . TYR A 1 342 ? 50.352 0.979 -75.301 1.00 74.44 342 TYR A CA 1
ATOM 2635 C C . TYR A 1 342 ? 51.412 -0.073 -75.660 1.00 74.44 342 TYR A C 1
ATOM 2637 O O . TYR A 1 342 ? 52.198 0.173 -76.575 1.00 74.44 342 TYR A O 1
ATOM 2645 N N . ASP A 1 343 ? 51.377 -1.268 -75.064 1.00 75.69 343 ASP A N 1
ATOM 2646 C CA . ASP A 1 343 ? 52.307 -2.368 -75.373 1.00 75.69 343 ASP A CA 1
ATOM 2647 C C . ASP A 1 343 ? 52.254 -2.772 -76.857 1.00 75.69 343 ASP A C 1
ATOM 2649 O O . ASP A 1 343 ? 53.276 -3.036 -77.498 1.00 75.69 343 ASP A O 1
ATOM 2653 N N . VAL A 1 344 ? 51.053 -2.816 -77.444 1.00 76.81 344 VAL A N 1
ATOM 2654 C CA . VAL A 1 344 ? 50.876 -3.083 -78.881 1.00 76.81 344 VAL A CA 1
ATOM 2655 C C . VAL A 1 344 ? 51.479 -1.954 -79.720 1.00 76.81 344 VAL A C 1
ATOM 2657 O O . VAL A 1 344 ? 52.115 -2.215 -80.747 1.00 76.81 344 VAL A O 1
ATOM 2660 N N . SER A 1 345 ? 51.297 -0.701 -79.304 1.00 70.12 345 SER A N 1
ATOM 2661 C CA . SER A 1 345 ? 51.871 0.466 -79.978 1.00 70.12 345 SER A CA 1
ATOM 2662 C C . SER A 1 345 ? 53.404 0.491 -79.891 1.00 70.12 345 SER A C 1
ATOM 2664 O O . SER A 1 345 ? 54.075 0.837 -80.868 1.00 70.12 345 SER A O 1
ATOM 2666 N N . GLU A 1 346 ? 53.969 0.052 -78.766 1.00 74.06 346 GLU A N 1
ATOM 2667 C CA . GLU A 1 346 ? 55.406 -0.028 -78.534 1.00 74.06 346 GLU A CA 1
ATOM 2668 C C . GLU A 1 346 ? 56.039 -1.129 -79.388 1.00 74.06 346 GLU A C 1
ATOM 2670 O O . GLU A 1 346 ? 56.978 -0.852 -80.135 1.00 74.06 346 GLU A O 1
ATOM 2675 N N . LYS A 1 347 ? 55.441 -2.328 -79.425 1.00 76.81 347 LYS A N 1
ATOM 2676 C CA . LYS A 1 347 ? 55.855 -3.402 -80.347 1.00 76.81 347 LYS A CA 1
ATOM 2677 C C . LYS A 1 347 ? 55.818 -2.949 -81.806 1.00 76.81 347 LYS A C 1
ATOM 2679 O O . LYS A 1 347 ? 56.735 -3.244 -82.571 1.00 76.81 347 LYS A O 1
ATOM 2684 N N . LYS A 1 348 ? 54.797 -2.181 -82.210 1.00 72.31 348 LYS A N 1
ATOM 2685 C CA . LYS A 1 348 ? 54.748 -1.572 -83.552 1.00 72.31 348 LYS A CA 1
ATOM 2686 C C . LYS A 1 348 ? 55.905 -0.594 -83.772 1.00 72.31 348 LYS A C 1
ATOM 2688 O O . LYS A 1 348 ? 56.521 -0.627 -84.832 1.00 72.31 348 LYS A O 1
ATOM 2693 N N . ARG A 1 349 ? 56.237 0.261 -82.796 1.00 72.38 349 ARG A N 1
ATOM 2694 C CA . ARG A 1 349 ? 57.400 1.167 -82.884 1.00 72.38 349 ARG A CA 1
ATOM 2695 C C . ARG A 1 349 ? 58.716 0.407 -83.015 1.00 72.38 349 ARG A C 1
ATOM 2697 O O . ARG A 1 349 ? 59.562 0.832 -83.798 1.00 72.38 349 ARG A O 1
ATOM 2704 N N . GLU A 1 350 ? 58.900 -0.686 -82.284 1.00 72.81 350 GLU A N 1
ATOM 2705 C CA . GLU A 1 350 ? 60.094 -1.527 -82.409 1.00 72.81 350 GLU A CA 1
ATOM 2706 C C . GLU A 1 350 ? 60.195 -2.181 -83.789 1.00 72.81 350 GLU A C 1
ATOM 2708 O O . GLU A 1 350 ? 61.263 -2.139 -84.401 1.00 72.81 350 GLU A O 1
ATOM 2713 N N . LEU A 1 351 ? 59.079 -2.683 -84.330 1.00 72.44 351 LEU A N 1
ATOM 2714 C CA . LEU A 1 351 ? 59.019 -3.193 -85.703 1.00 72.44 351 LEU A CA 1
ATOM 2715 C C . LEU A 1 351 ? 59.408 -2.114 -86.722 1.00 72.44 351 LEU A C 1
ATOM 2717 O O . LEU A 1 351 ? 60.257 -2.364 -87.575 1.00 72.44 351 LEU A O 1
ATOM 2721 N N . TYR A 1 352 ? 58.878 -0.895 -86.589 1.00 73.69 352 TYR A N 1
ATOM 2722 C CA . TYR A 1 352 ? 59.254 0.219 -87.464 1.00 73.69 352 TYR A CA 1
ATOM 2723 C C . TYR A 1 352 ? 60.726 0.627 -87.316 1.00 73.69 352 TYR A C 1
ATOM 2725 O O . TYR A 1 352 ? 61.368 0.955 -88.312 1.00 73.69 352 TYR A O 1
ATOM 2733 N N . LYS A 1 353 ? 61.301 0.594 -86.104 1.00 73.38 353 LYS A N 1
ATOM 2734 C CA . LYS A 1 353 ? 62.743 0.833 -85.897 1.00 73.38 353 LYS A CA 1
ATOM 2735 C C . LYS A 1 353 ? 63.593 -0.246 -86.572 1.00 73.38 353 LYS A C 1
ATOM 2737 O O . LYS A 1 353 ? 64.592 0.082 -87.211 1.00 73.38 353 LYS A O 1
ATOM 2742 N N . ALA A 1 354 ? 63.197 -1.512 -86.458 1.00 73.25 354 ALA A N 1
ATOM 2743 C CA . ALA A 1 354 ? 63.880 -2.628 -87.107 1.00 73.25 354 ALA A CA 1
ATOM 2744 C C . ALA A 1 354 ? 63.804 -2.529 -88.641 1.00 73.25 354 ALA A C 1
ATOM 2746 O O . ALA A 1 354 ? 64.797 -2.754 -89.336 1.00 73.25 354 ALA A O 1
ATOM 2747 N N . GLU A 1 355 ? 62.648 -2.136 -89.176 1.00 74.88 355 GLU A N 1
ATOM 2748 C CA . GLU A 1 355 ? 62.444 -1.925 -90.609 1.00 74.88 355 GLU A CA 1
ATOM 2749 C C . GLU A 1 355 ? 63.233 -0.716 -91.133 1.00 74.88 355 GLU A C 1
ATOM 2751 O O . GLU A 1 355 ? 63.902 -0.815 -92.162 1.00 74.88 355 GLU A O 1
ATOM 2756 N N . ALA A 1 356 ? 63.275 0.389 -90.383 1.00 71.94 356 ALA A N 1
ATOM 2757 C CA . ALA A 1 356 ? 64.117 1.541 -90.700 1.00 71.94 356 ALA A CA 1
ATOM 2758 C C . ALA A 1 356 ? 65.612 1.174 -90.735 1.00 71.94 356 ALA A C 1
ATOM 2760 O O . ALA A 1 356 ? 66.328 1.592 -91.646 1.00 71.94 356 ALA A O 1
ATOM 2761 N N . HIS A 1 357 ? 66.080 0.344 -89.795 1.00 72.56 357 HIS A N 1
ATOM 2762 C CA . HIS A 1 357 ? 67.448 -0.179 -89.812 1.00 72.56 357 HIS A CA 1
ATOM 2763 C C . HIS A 1 357 ? 67.732 -1.053 -91.042 1.00 72.56 357 HIS A C 1
ATOM 2765 O O . HIS A 1 357 ? 68.795 -0.909 -91.647 1.00 72.56 357 HIS A O 1
ATOM 2771 N N . ARG A 1 358 ? 66.792 -1.919 -91.454 1.00 78.00 358 ARG A N 1
ATOM 2772 C CA . ARG A 1 358 ? 66.915 -2.702 -92.701 1.00 78.00 358 ARG A CA 1
ATOM 2773 C C . ARG A 1 358 ? 67.009 -1.808 -93.933 1.00 78.00 358 ARG A C 1
ATOM 2775 O O . ARG A 1 358 ? 67.874 -2.028 -94.776 1.00 78.00 358 ARG A O 1
ATOM 2782 N N . LEU A 1 359 ? 66.158 -0.789 -94.023 1.00 75.75 359 LEU A N 1
ATOM 2783 C CA . LEU A 1 359 ? 66.179 0.157 -95.137 1.00 75.75 359 LEU A CA 1
ATOM 2784 C C . LEU A 1 359 ? 67.495 0.943 -95.195 1.00 75.75 359 LEU A C 1
ATOM 2786 O O . LEU A 1 359 ? 68.008 1.191 -96.285 1.00 75.75 359 LEU A O 1
ATOM 2790 N N . ASP A 1 360 ? 68.078 1.305 -94.050 1.00 76.19 360 ASP A N 1
ATOM 2791 C CA . ASP A 1 360 ? 69.372 1.994 -94.009 1.00 76.19 360 ASP A CA 1
ATOM 2792 C C . ASP A 1 360 ? 70.546 1.064 -94.388 1.00 76.19 360 ASP A C 1
ATOM 2794 O O . ASP A 1 360 ? 71.461 1.467 -95.111 1.00 76.19 360 ASP A O 1
ATOM 2798 N N . GLU A 1 361 ? 70.492 -0.213 -93.994 1.00 76.31 361 GLU A N 1
ATOM 2799 C CA . GLU A 1 361 ? 71.402 -1.269 -94.468 1.00 76.31 361 GLU A CA 1
ATOM 2800 C C . GLU A 1 361 ? 71.315 -1.459 -95.993 1.00 76.31 361 GLU A C 1
ATOM 2802 O O . GLU A 1 361 ? 72.336 -1.474 -96.690 1.00 76.31 361 GLU A O 1
ATOM 2807 N N . ASP A 1 362 ? 70.106 -1.539 -96.547 1.00 76.00 362 ASP A N 1
ATOM 2808 C CA . ASP A 1 362 ? 69.902 -1.684 -97.989 1.00 76.00 362 ASP A CA 1
ATOM 2809 C C . ASP A 1 362 ? 70.320 -0.424 -98.756 1.00 76.00 362 ASP A C 1
ATOM 2811 O O . ASP A 1 362 ? 70.947 -0.516 -99.816 1.00 76.00 362 ASP A O 1
ATOM 2815 N N . LYS A 1 363 ? 70.104 0.765 -98.183 1.00 75.00 363 LYS A N 1
ATOM 2816 C CA . LYS A 1 363 ? 70.634 2.033 -98.700 1.00 75.00 363 LYS A CA 1
ATOM 2817 C C . LYS A 1 363 ? 72.163 2.044 -98.717 1.00 75.00 363 LYS A C 1
ATOM 2819 O O . LYS A 1 363 ? 72.753 2.483 -99.707 1.00 75.00 363 LYS A O 1
ATOM 2824 N N . LYS A 1 364 ? 72.832 1.534 -97.676 1.00 75.50 364 LYS A N 1
ATOM 2825 C CA . LYS A 1 364 ? 74.298 1.364 -97.660 1.00 75.50 364 LYS A CA 1
ATOM 2826 C C . LYS A 1 364 ? 74.763 0.379 -98.734 1.00 75.50 364 LYS A C 1
ATOM 2828 O O . LYS A 1 364 ? 75.742 0.666 -99.422 1.00 75.50 364 LYS A O 1
ATOM 2833 N N . LYS A 1 365 ? 74.062 -0.743 -98.937 1.00 75.38 365 LYS A N 1
ATOM 2834 C CA . LYS A 1 365 ? 74.364 -1.694 -100.027 1.00 75.38 365 LYS A CA 1
ATOM 2835 C C . LYS A 1 365 ? 74.204 -1.055 -101.404 1.00 75.38 365 LYS A C 1
ATOM 2837 O O . LYS A 1 365 ? 75.067 -1.239 -102.257 1.00 75.38 365 LYS A O 1
ATOM 2842 N N . LEU A 1 366 ? 73.135 -0.289 -101.623 1.00 74.19 366 LEU A N 1
ATOM 2843 C CA . LEU A 1 366 ? 72.909 0.434 -102.875 1.00 74.19 366 LEU A CA 1
ATOM 2844 C C . LEU A 1 366 ? 73.982 1.497 -103.121 1.00 74.19 366 LEU A C 1
ATOM 2846 O O . LEU A 1 366 ? 74.453 1.608 -104.246 1.00 74.19 366 LEU A O 1
ATOM 2850 N N . ARG A 1 367 ? 74.435 2.214 -102.084 1.00 73.56 367 ARG A N 1
ATOM 2851 C CA . ARG A 1 367 ? 75.577 3.139 -102.189 1.00 73.56 367 ARG A CA 1
ATOM 2852 C C . ARG A 1 367 ? 76.860 2.421 -102.594 1.00 73.56 367 ARG A C 1
ATOM 2854 O O . ARG A 1 367 ? 77.481 2.831 -103.559 1.00 73.56 367 ARG A O 1
ATOM 2861 N N . ARG A 1 368 ? 77.185 1.288 -101.963 1.00 75.44 368 ARG A N 1
ATOM 2862 C CA . ARG A 1 368 ? 78.343 0.466 -102.365 1.00 75.44 368 ARG A CA 1
ATOM 2863 C C . ARG A 1 368 ? 78.247 -0.015 -103.816 1.00 75.44 368 ARG A C 1
ATOM 2865 O O . ARG A 1 368 ? 79.250 -0.023 -104.518 1.00 75.44 368 ARG A O 1
ATOM 2872 N N . LYS A 1 369 ? 77.051 -0.400 -104.281 1.00 74.38 369 LYS A N 1
ATOM 2873 C CA . LYS A 1 369 ? 76.813 -0.751 -105.693 1.00 74.38 369 LYS A CA 1
ATOM 2874 C C . LYS A 1 369 ? 76.993 0.456 -106.616 1.00 74.38 369 LYS A C 1
ATOM 2876 O O . LYS A 1 369 ? 77.591 0.314 -107.672 1.00 74.38 369 LYS A O 1
ATOM 2881 N N . LEU A 1 370 ? 76.503 1.629 -106.219 1.00 74.81 370 LEU A N 1
ATOM 2882 C CA . LEU A 1 370 ? 76.667 2.871 -106.972 1.00 74.81 370 LEU A CA 1
ATOM 2883 C C . LEU A 1 370 ? 78.147 3.261 -107.086 1.00 74.81 370 LEU A C 1
ATOM 2885 O O . LEU A 1 370 ? 78.597 3.612 -108.171 1.00 74.81 370 LEU A O 1
ATOM 2889 N N . ASP A 1 371 ? 78.902 3.135 -105.996 1.00 73.62 371 ASP A N 1
ATOM 2890 C CA . ASP A 1 371 ? 80.344 3.384 -105.967 1.00 73.62 371 ASP A CA 1
ATOM 2891 C C . ASP A 1 371 ? 81.101 2.369 -106.842 1.00 73.62 371 ASP A C 1
ATOM 2893 O O . ASP A 1 371 ? 82.030 2.741 -107.556 1.00 73.62 371 ASP A O 1
ATOM 2897 N N . ALA A 1 372 ? 80.670 1.101 -106.867 1.00 71.94 372 ALA A N 1
ATOM 2898 C CA . ALA A 1 372 ? 81.223 0.084 -107.764 1.00 71.94 372 ALA A CA 1
ATOM 2899 C C . ALA A 1 372 ? 80.944 0.393 -109.246 1.00 71.94 372 ALA A C 1
ATOM 2901 O O . ALA A 1 372 ? 81.843 0.274 -110.075 1.00 71.94 372 ALA A O 1
ATOM 2902 N N . VAL A 1 373 ? 79.733 0.852 -109.577 1.00 72.44 373 VAL A N 1
ATOM 2903 C CA . VAL A 1 373 ? 79.374 1.302 -110.934 1.00 72.44 373 VAL A CA 1
ATOM 2904 C C . VAL A 1 373 ? 80.146 2.568 -111.317 1.00 72.44 373 VAL A C 1
ATOM 2906 O O . VAL A 1 373 ? 80.581 2.700 -112.458 1.00 72.44 373 VAL A O 1
ATOM 2909 N N . ALA A 1 374 ? 80.364 3.494 -110.380 1.00 67.94 374 ALA A N 1
ATOM 2910 C CA . ALA A 1 374 ? 81.209 4.664 -110.606 1.00 67.94 374 ALA A CA 1
ATOM 2911 C C . ALA A 1 374 ? 82.667 4.256 -110.876 1.00 67.94 374 ALA A C 1
ATOM 2913 O O . ALA A 1 374 ? 83.277 4.776 -111.807 1.00 67.94 374 ALA A O 1
ATOM 2914 N N . ALA A 1 375 ? 83.192 3.268 -110.148 1.00 71.19 375 ALA A N 1
ATOM 2915 C CA . ALA A 1 375 ? 84.519 2.714 -110.394 1.00 71.19 375 ALA A CA 1
ATOM 2916 C C . ALA A 1 375 ? 84.616 1.976 -111.745 1.00 71.19 375 ALA A C 1
ATOM 2918 O O . ALA A 1 375 ? 85.632 2.086 -112.427 1.00 71.19 375 ALA A O 1
ATOM 2919 N N . GLU A 1 376 ? 83.576 1.252 -112.173 1.00 70.25 376 GLU A N 1
ATOM 2920 C CA . GLU A 1 376 ? 83.512 0.663 -113.521 1.00 70.25 376 GLU A CA 1
ATOM 2921 C C . GLU A 1 376 ? 83.440 1.723 -114.617 1.00 70.25 376 GLU A C 1
ATOM 2923 O O . GLU A 1 376 ? 84.137 1.607 -115.622 1.00 70.25 376 GLU A O 1
ATOM 2928 N N . ARG A 1 377 ? 82.647 2.781 -114.421 1.00 70.06 377 ARG A N 1
ATOM 2929 C CA . ARG A 1 377 ? 82.607 3.932 -115.328 1.00 70.06 377 ARG A CA 1
ATOM 2930 C C . ARG A 1 377 ? 83.989 4.560 -115.460 1.00 70.06 377 ARG A C 1
ATOM 2932 O O . ARG A 1 377 ? 84.397 4.878 -116.572 1.00 70.06 377 ARG A O 1
ATOM 2939 N N . ASP A 1 378 ? 84.702 4.725 -114.353 1.00 67.75 378 ASP A N 1
ATOM 2940 C CA . ASP A 1 378 ? 86.035 5.321 -114.358 1.00 67.75 378 ASP A CA 1
ATOM 2941 C C . ASP A 1 378 ? 87.055 4.382 -115.039 1.00 67.75 378 ASP A C 1
ATOM 2943 O O . ASP A 1 378 ? 87.822 4.838 -115.882 1.00 67.75 378 ASP A O 1
ATOM 2947 N N . ARG A 1 379 ? 86.965 3.055 -114.837 1.00 69.31 379 ARG A N 1
ATOM 2948 C CA . ARG A 1 379 ? 87.741 2.056 -115.608 1.00 69.31 379 ARG A CA 1
ATOM 2949 C C . ARG A 1 379 ? 87.431 2.082 -117.107 1.00 69.31 379 ARG A C 1
ATOM 2951 O O . ARG A 1 379 ? 88.343 1.967 -117.922 1.00 69.31 379 ARG A O 1
ATOM 2958 N N . LEU A 1 380 ? 86.161 2.223 -117.485 1.00 67.88 380 LEU A N 1
ATOM 2959 C CA . LEU A 1 380 ? 85.740 2.339 -118.883 1.00 67.88 380 LEU A CA 1
ATOM 2960 C C . LEU A 1 380 ? 86.211 3.661 -119.499 1.00 67.88 380 LEU A C 1
ATOM 2962 O O . LEU A 1 380 ? 86.626 3.668 -120.653 1.00 67.88 380 LEU A O 1
ATOM 2966 N N . ALA A 1 381 ? 86.202 4.759 -118.738 1.00 59.69 381 ALA A N 1
ATOM 2967 C CA . ALA A 1 381 ? 86.750 6.047 -119.157 1.00 59.69 381 ALA A CA 1
ATOM 2968 C C . ALA A 1 381 ? 88.277 5.984 -119.353 1.00 59.69 381 ALA A C 1
ATOM 2970 O O . ALA A 1 381 ? 88.798 6.561 -120.313 1.00 59.69 381 ALA A O 1
ATOM 2971 N N . ASP A 1 382 ? 88.987 5.235 -118.508 1.00 61.88 382 ASP A N 1
ATOM 2972 C CA . ASP A 1 382 ? 90.422 4.979 -118.657 1.00 61.88 382 ASP A CA 1
ATOM 2973 C C . ASP A 1 382 ? 90.722 4.084 -119.877 1.00 61.88 382 ASP A C 1
ATOM 2975 O O . ASP A 1 382 ? 91.623 4.394 -120.660 1.00 61.88 382 ASP A O 1
ATOM 2979 N N . ALA A 1 383 ? 89.915 3.047 -120.128 1.00 61.56 383 ALA A N 1
ATOM 2980 C CA . ALA A 1 383 ? 90.019 2.208 -121.328 1.00 61.56 383 ALA A CA 1
ATOM 2981 C C . ALA A 1 383 ? 89.737 2.995 -122.627 1.00 61.56 383 ALA A C 1
ATOM 2983 O O . ALA A 1 383 ? 90.454 2.855 -123.619 1.00 61.56 383 ALA A O 1
ATOM 2984 N N . LEU A 1 384 ? 88.745 3.894 -122.611 1.00 54.94 384 LEU A N 1
ATOM 2985 C CA . LEU A 1 384 ? 88.447 4.804 -123.726 1.00 54.94 384 LEU A CA 1
ATOM 2986 C C . LEU A 1 384 ? 89.598 5.784 -123.990 1.00 54.94 384 LEU A C 1
ATOM 2988 O O . LEU A 1 384 ? 89.883 6.119 -125.142 1.00 54.94 384 LEU A O 1
ATOM 2992 N N . THR A 1 385 ? 90.295 6.203 -122.932 1.00 55.00 385 THR A N 1
ATOM 2993 C CA . THR A 1 385 ? 91.466 7.082 -123.021 1.00 55.00 385 THR A CA 1
ATOM 2994 C C . THR A 1 385 ? 92.666 6.352 -123.637 1.00 55.00 385 THR A C 1
ATOM 2996 O O . THR A 1 385 ? 93.370 6.941 -124.458 1.00 55.00 385 THR A O 1
ATOM 2999 N N . GLN A 1 386 ? 92.857 5.062 -123.333 1.00 57.34 386 GLN A N 1
ATOM 3000 C CA . GLN A 1 386 ? 93.890 4.230 -123.968 1.00 57.34 386 GLN A CA 1
ATOM 3001 C C . GLN A 1 386 ? 93.599 3.933 -125.450 1.00 57.34 386 GLN A C 1
ATOM 3003 O O . GLN A 1 386 ? 94.533 3.862 -126.244 1.00 57.34 386 GLN A O 1
ATOM 3008 N N . ALA A 1 387 ? 92.327 3.811 -125.846 1.00 53.25 387 ALA A N 1
ATOM 3009 C CA . ALA A 1 387 ? 91.948 3.471 -127.221 1.00 53.25 387 ALA A CA 1
ATOM 3010 C C . ALA A 1 387 ? 91.943 4.657 -128.207 1.00 53.25 387 ALA A C 1
ATOM 3012 O O . ALA A 1 387 ? 92.080 4.453 -129.410 1.00 53.25 387 ALA A O 1
ATOM 3013 N N . THR A 1 388 ? 91.756 5.894 -127.733 1.00 49.06 388 THR A N 1
ATOM 3014 C CA . THR A 1 388 ? 91.451 7.043 -128.617 1.00 49.06 388 THR A CA 1
ATOM 3015 C C . THR A 1 388 ? 92.419 8.222 -128.507 1.00 49.06 388 THR A C 1
ATOM 3017 O O . THR A 1 388 ? 92.293 9.189 -129.260 1.00 49.06 388 THR A O 1
ATOM 3020 N N . GLY A 1 389 ? 93.383 8.184 -127.579 1.00 50.38 389 GLY A N 1
ATOM 3021 C CA . GLY A 1 389 ? 94.383 9.247 -127.415 1.00 50.38 389 GLY A CA 1
ATOM 3022 C C . GLY A 1 389 ? 93.810 10.618 -127.020 1.00 50.38 389 GLY A C 1
ATOM 3023 O O . GLY A 1 389 ? 94.527 11.619 -127.056 1.00 50.38 389 GLY A O 1
ATOM 3024 N N . ARG A 1 390 ? 92.526 10.699 -126.637 1.00 47.44 390 ARG A N 1
ATOM 3025 C CA . ARG A 1 390 ? 91.869 11.923 -126.156 1.00 47.44 390 ARG A CA 1
ATOM 3026 C C . ARG A 1 390 ? 91.025 11.634 -124.920 1.00 47.44 390 ARG A C 1
ATOM 3028 O O . ARG A 1 390 ? 90.035 10.916 -124.973 1.00 47.44 390 ARG A O 1
ATOM 3035 N N . ARG A 1 391 ? 91.411 12.253 -123.805 1.00 39.66 391 ARG A N 1
ATOM 3036 C CA . ARG A 1 391 ? 90.713 12.181 -122.518 1.00 39.66 391 ARG A CA 1
ATOM 3037 C C . ARG A 1 391 ? 89.437 13.046 -122.567 1.00 39.66 391 ARG A C 1
ATOM 3039 O O . ARG A 1 391 ? 89.548 14.228 -122.904 1.00 39.66 391 ARG A O 1
ATOM 3046 N N . PRO A 1 392 ? 88.240 12.530 -122.239 1.00 42.94 392 PRO A N 1
ATOM 3047 C CA . PRO A 1 392 ? 87.034 13.352 -122.179 1.00 42.94 392 PRO A CA 1
ATOM 3048 C C . PRO A 1 392 ? 87.089 14.293 -120.964 1.00 42.94 392 PRO A C 1
ATOM 3050 O O . PRO A 1 392 ? 87.238 13.865 -119.821 1.00 42.94 392 PRO A O 1
ATOM 3053 N N . ALA A 1 393 ? 87.002 15.600 -121.218 1.00 39.97 393 ALA A N 1
ATOM 3054 C CA . ALA A 1 393 ? 87.067 16.636 -120.194 1.00 39.97 393 ALA A CA 1
ATOM 3055 C C . ALA A 1 393 ? 85.771 16.681 -119.364 1.00 39.97 393 ALA A C 1
ATOM 3057 O O . ALA A 1 393 ? 84.760 17.236 -119.791 1.00 39.97 393 ALA A O 1
ATOM 3058 N N . LEU A 1 394 ? 85.813 16.126 -118.152 1.00 41.81 394 LEU A N 1
ATOM 3059 C CA . LEU A 1 394 ? 84.788 16.325 -117.129 1.00 41.81 394 LEU A CA 1
ATOM 3060 C C . LEU A 1 394 ? 85.015 17.687 -116.458 1.00 41.81 394 LEU A C 1
ATOM 3062 O O . LEU A 1 394 ? 85.966 17.873 -115.701 1.00 41.81 394 LEU A O 1
ATOM 3066 N N . ARG A 1 395 ? 84.144 18.662 -116.749 1.00 33.75 395 ARG A N 1
ATOM 3067 C CA . ARG A 1 395 ? 84.124 19.954 -116.049 1.00 33.75 395 ARG A CA 1
ATOM 3068 C C . ARG A 1 395 ? 83.499 19.787 -114.664 1.00 33.75 395 ARG A C 1
ATOM 3070 O O . ARG A 1 395 ? 82.286 19.680 -114.521 1.00 33.75 395 ARG A O 1
ATOM 3077 N N . THR A 1 396 ? 84.352 19.813 -113.651 1.00 34.84 396 THR A N 1
ATOM 3078 C CA . THR A 1 396 ? 84.015 20.038 -112.244 1.00 34.84 396 THR A CA 1
ATOM 3079 C C . THR A 1 396 ? 83.655 21.509 -112.021 1.00 34.84 396 THR A C 1
ATOM 3081 O O . THR A 1 396 ? 84.488 22.381 -112.265 1.00 34.84 396 THR A O 1
ATOM 3084 N N . ALA A 1 397 ? 82.448 21.793 -111.527 1.00 32.16 397 ALA A N 1
ATOM 3085 C CA . ALA A 1 397 ? 82.083 23.101 -110.986 1.00 32.16 397 ALA A CA 1
ATOM 3086 C C . ALA A 1 397 ? 82.009 22.998 -109.457 1.00 32.16 397 ALA A C 1
ATOM 3088 O O . ALA A 1 397 ? 81.077 22.438 -108.887 1.00 32.16 397 ALA A O 1
ATOM 3089 N N . SER A 1 398 ? 83.055 23.507 -108.818 1.00 32.38 398 SER A N 1
ATOM 3090 C CA . SER A 1 398 ? 83.136 23.828 -107.396 1.00 32.38 398 SER A CA 1
ATOM 3091 C C . SER A 1 398 ? 82.891 25.331 -107.253 1.00 32.38 398 SER A C 1
ATOM 3093 O O . SER A 1 398 ? 83.332 26.077 -108.127 1.00 32.38 398 SER A O 1
ATOM 3095 N N . VAL A 1 399 ? 82.226 25.766 -106.173 1.00 34.12 399 VAL A N 1
ATOM 3096 C CA . VAL A 1 399 ? 82.713 26.798 -105.226 1.00 34.12 399 VAL A CA 1
ATOM 3097 C C . VAL A 1 399 ? 81.559 27.459 -104.434 1.00 34.12 399 VAL A C 1
ATOM 3099 O O . VAL A 1 399 ? 80.689 28.117 -104.989 1.00 34.12 399 VAL A O 1
ATOM 3102 N N . ARG A 1 400 ? 81.664 27.287 -103.104 1.00 30.61 400 ARG A N 1
ATOM 3103 C CA . ARG A 1 400 ? 81.387 28.180 -101.947 1.00 30.61 400 ARG A CA 1
ATOM 3104 C C . ARG A 1 400 ? 80.034 28.873 -101.732 1.00 30.61 400 ARG A C 1
ATOM 3106 O O . ARG A 1 400 ? 79.678 29.835 -102.391 1.00 30.61 400 ARG A O 1
ATOM 3113 N N . ALA A 1 401 ? 79.442 28.486 -100.597 1.00 36.88 401 ALA A N 1
ATOM 3114 C CA . ALA A 1 401 ? 79.339 29.265 -99.352 1.00 36.88 401 ALA A CA 1
ATOM 3115 C C . ALA A 1 401 ? 79.244 30.802 -99.453 1.00 36.88 401 ALA A C 1
ATOM 3117 O O . ALA A 1 401 ? 80.242 31.488 -99.664 1.00 36.88 401 ALA A O 1
ATOM 3118 N N . GLY A 1 402 ? 78.061 31.316 -99.114 1.00 29.38 402 GLY A N 1
ATOM 3119 C CA . GLY A 1 402 ? 77.830 32.683 -98.657 1.00 29.38 402 GLY A CA 1
ATOM 3120 C C . GLY A 1 402 ? 76.683 32.675 -97.647 1.00 29.38 402 GLY A C 1
ATOM 3121 O O . GLY A 1 402 ? 75.568 32.290 -97.986 1.00 29.38 402 GLY A O 1
ATOM 3122 N N . GLY A 1 403 ? 76.982 33.020 -96.395 1.00 35.47 403 GLY A N 1
ATOM 3123 C CA . GLY A 1 403 ? 75.999 33.200 -95.331 1.00 35.47 403 GLY A CA 1
ATOM 3124 C C . GLY A 1 403 ? 75.553 34.659 -95.214 1.00 35.47 403 GLY A C 1
ATOM 3125 O O . GLY A 1 403 ? 76.367 35.564 -95.364 1.00 35.47 403 GLY A O 1
ATOM 3126 N N . ALA A 1 404 ? 74.270 34.857 -94.917 1.00 30.34 404 ALA A N 1
ATOM 3127 C CA . ALA A 1 404 ? 73.652 36.030 -94.285 1.00 30.34 404 ALA A CA 1
ATOM 3128 C C . ALA A 1 404 ? 72.227 35.573 -93.898 1.00 30.34 404 ALA A C 1
ATOM 3130 O O . ALA A 1 404 ? 71.501 35.075 -94.749 1.00 30.34 404 ALA A O 1
ATOM 3131 N N . SER A 1 405 ? 71.859 35.402 -92.626 1.00 34.22 405 SER A N 1
ATOM 3132 C CA . SER A 1 405 ? 71.612 36.407 -91.582 1.00 34.22 405 SER A CA 1
ATOM 3133 C C . SER A 1 405 ? 70.492 37.401 -91.920 1.00 34.22 405 SER A C 1
ATOM 3135 O O . SER A 1 405 ? 70.661 38.257 -92.781 1.00 34.22 405 SER A O 1
ATOM 3137 N N . ALA A 1 406 ? 69.452 37.329 -91.079 1.00 31.33 406 ALA A N 1
ATOM 3138 C CA . ALA A 1 406 ? 68.429 38.324 -90.749 1.00 31.33 406 ALA A CA 1
ATOM 3139 C C . ALA A 1 406 ? 67.143 38.398 -91.596 1.00 31.33 406 ALA A C 1
ATOM 3141 O O . ALA A 1 406 ? 67.156 38.663 -92.791 1.00 31.33 406 ALA A O 1
ATOM 3142 N N . GLY A 1 407 ? 66.013 38.318 -90.878 1.00 30.59 407 GLY A N 1
ATOM 3143 C CA . GLY A 1 407 ? 64.890 39.225 -91.130 1.00 30.59 407 GLY A CA 1
ATOM 3144 C C . GLY A 1 407 ? 63.564 38.598 -91.547 1.00 30.59 407 GLY A C 1
ATOM 3145 O O . GLY A 1 407 ? 63.035 38.953 -92.592 1.00 30.59 407 GLY A O 1
ATOM 3146 N N . GLY A 1 408 ? 62.993 37.717 -90.719 1.00 35.44 408 GLY A N 1
ATOM 3147 C CA . GLY A 1 408 ? 61.602 37.278 -90.857 1.00 35.44 408 GLY A CA 1
ATOM 3148 C C . GLY A 1 408 ? 60.618 38.433 -90.637 1.00 35.44 408 GLY A C 1
ATOM 3149 O O . GLY A 1 408 ? 60.567 39.034 -89.563 1.00 35.44 408 GLY A O 1
ATOM 3150 N N . SER A 1 409 ? 59.846 38.730 -91.678 1.00 32.22 409 SER A N 1
ATOM 3151 C CA . SER A 1 409 ? 58.775 39.719 -91.725 1.00 32.22 409 SER A CA 1
ATOM 3152 C C . SER A 1 409 ? 57.481 39.213 -91.084 1.00 32.22 409 SER A C 1
ATOM 3154 O O . SER A 1 409 ? 57.067 38.069 -91.265 1.00 32.22 409 SER A O 1
ATOM 3156 N N . LYS A 1 410 ? 56.821 40.135 -90.381 1.00 34.16 410 LYS A N 1
ATOM 3157 C CA . LYS A 1 410 ? 55.463 40.060 -89.833 1.00 34.16 410 LYS A CA 1
ATOM 3158 C C . LYS A 1 410 ? 54.383 39.810 -90.904 1.00 34.16 410 LYS A C 1
ATOM 3160 O O . LYS A 1 410 ? 54.324 40.582 -91.852 1.00 34.16 410 LYS A O 1
ATOM 3165 N N . ALA A 1 411 ? 53.468 38.882 -90.578 1.00 36.66 411 ALA A N 1
ATOM 3166 C CA . ALA A 1 411 ? 51.996 38.909 -90.760 1.00 36.66 411 ALA A CA 1
ATOM 3167 C C . ALA A 1 411 ? 51.420 39.037 -92.203 1.00 36.66 411 ALA A C 1
ATOM 3169 O O . ALA A 1 411 ? 52.182 39.309 -93.123 1.00 36.66 411 ALA A O 1
ATOM 3170 N N . PRO A 1 412 ? 50.086 38.928 -92.453 1.00 53.31 412 PRO A N 1
ATOM 3171 C CA . PRO A 1 412 ? 48.950 38.519 -91.600 1.00 53.31 412 PRO A CA 1
ATOM 3172 C C . PRO A 1 412 ? 47.941 37.529 -92.270 1.00 53.31 412 PRO A C 1
ATOM 3174 O O . PRO A 1 412 ? 48.029 37.233 -93.455 1.00 53.31 412 PRO A O 1
ATOM 3177 N N . SER A 1 413 ? 46.856 37.210 -91.532 1.00 35.03 413 SER A N 1
ATOM 3178 C CA . SER A 1 413 ? 45.490 36.906 -92.044 1.00 35.03 413 SER A CA 1
ATOM 3179 C C . SER A 1 413 ? 45.254 35.476 -92.598 1.00 35.03 413 SER A C 1
ATOM 3181 O O . SER A 1 413 ? 46.071 34.972 -93.345 1.00 35.03 413 SER A O 1
ATOM 3183 N N . ARG A 1 414 ? 44.152 34.747 -92.341 1.00 34.03 414 ARG A N 1
ATOM 3184 C CA . ARG A 1 414 ? 42.778 35.091 -91.921 1.00 34.03 414 ARG A CA 1
ATOM 3185 C C . ARG A 1 414 ? 42.011 33.820 -91.475 1.00 34.03 414 ARG A C 1
ATOM 3187 O O . ARG A 1 414 ? 42.167 32.777 -92.089 1.00 34.03 414 ARG A O 1
ATOM 3194 N N . ARG A 1 415 ? 41.147 34.007 -90.463 1.00 33.94 415 ARG A N 1
ATOM 3195 C CA . ARG A 1 415 ? 39.751 33.529 -90.249 1.00 33.94 415 ARG A CA 1
ATOM 3196 C C . ARG A 1 415 ? 39.267 32.178 -90.812 1.00 33.94 415 ARG A C 1
ATOM 3198 O O . ARG A 1 415 ? 39.254 32.009 -92.022 1.00 33.94 415 ARG A O 1
ATOM 3205 N N . ALA A 1 416 ? 38.603 31.400 -89.942 1.00 35.53 416 ALA A N 1
ATOM 3206 C CA . ALA A 1 416 ? 37.141 31.117 -89.914 1.00 35.53 416 ALA A CA 1
ATOM 3207 C C . ALA A 1 416 ? 36.897 29.881 -89.008 1.00 35.53 416 ALA A C 1
ATOM 3209 O O . ALA A 1 416 ? 37.479 28.836 -89.253 1.00 35.53 416 ALA A O 1
ATOM 3210 N N . SER A 1 417 ? 36.313 30.004 -87.809 1.00 37.22 417 SER A N 1
ATOM 3211 C CA . SER A 1 417 ? 34.876 30.093 -87.459 1.00 37.22 417 SER A CA 1
ATOM 3212 C C . SER A 1 417 ? 34.086 28.785 -87.613 1.00 37.22 417 SER A C 1
ATOM 3214 O O . SER A 1 417 ? 33.896 28.324 -88.732 1.00 37.22 417 SER A O 1
ATOM 3216 N N . THR A 1 418 ? 33.575 28.264 -86.492 1.00 38.75 418 THR A N 1
ATOM 3217 C CA . THR A 1 418 ? 32.198 27.770 -86.202 1.00 38.75 418 THR A CA 1
ATOM 3218 C C . THR A 1 418 ? 32.284 27.048 -84.838 1.00 38.75 418 THR A C 1
ATOM 3220 O O . THR A 1 418 ? 33.174 26.231 -84.654 1.00 38.75 418 THR A O 1
ATOM 3223 N N . ALA A 1 419 ? 31.662 27.485 -83.736 1.00 36.19 419 ALA A N 1
ATOM 3224 C CA . ALA A 1 419 ? 30.246 27.707 -83.402 1.00 36.19 419 ALA A CA 1
ATOM 3225 C C . ALA A 1 419 ? 29.453 26.405 -83.143 1.00 36.19 419 ALA A C 1
ATOM 3227 O O . ALA A 1 419 ? 29.064 25.739 -84.093 1.00 36.19 419 ALA A O 1
ATOM 3228 N N . ALA A 1 420 ? 29.206 26.110 -81.858 1.00 36.47 420 ALA A N 1
ATOM 3229 C CA . ALA A 1 420 ? 28.015 25.466 -81.264 1.00 36.47 420 ALA A CA 1
ATOM 3230 C C . ALA A 1 420 ? 28.204 25.528 -79.724 1.00 36.47 420 ALA A C 1
ATOM 3232 O O . ALA A 1 420 ? 29.241 25.081 -79.243 1.00 36.47 420 ALA A O 1
ATOM 3233 N N . ALA A 1 421 ? 27.461 26.373 -78.991 1.00 38.03 421 ALA A N 1
ATOM 3234 C CA . ALA A 1 421 ? 26.153 26.092 -78.355 1.00 38.03 421 ALA A CA 1
ATOM 3235 C C . ALA A 1 421 ? 26.285 25.040 -77.234 1.00 38.03 421 ALA A C 1
ATOM 3237 O O . ALA A 1 421 ? 26.945 24.034 -77.439 1.00 38.03 421 ALA A O 1
ATOM 3238 N N . GLU A 1 422 ? 25.723 25.128 -76.034 1.00 37.59 422 GLU A N 1
ATOM 3239 C CA . GLU A 1 422 ? 24.814 26.013 -75.286 1.00 37.59 422 GLU A CA 1
ATOM 3240 C C . GLU A 1 422 ? 24.935 25.471 -73.834 1.00 37.59 422 GLU A C 1
ATOM 3242 O O . GLU A 1 422 ? 25.148 24.277 -73.645 1.00 37.59 422 GLU A O 1
ATOM 3247 N N . ALA A 1 423 ? 25.154 26.302 -72.816 1.00 38.84 423 ALA A N 1
ATOM 3248 C CA . ALA A 1 423 ? 24.134 26.888 -71.940 1.00 38.84 423 ALA A CA 1
ATOM 3249 C C . ALA A 1 423 ? 23.365 25.899 -71.029 1.00 38.84 423 ALA A C 1
ATOM 3251 O O . ALA A 1 423 ? 22.860 24.875 -71.470 1.00 38.84 423 ALA A O 1
ATOM 3252 N N . MET A 1 424 ? 23.177 26.373 -69.789 1.00 37.75 424 MET A N 1
ATOM 3253 C CA . MET A 1 424 ? 22.278 25.924 -68.711 1.00 37.75 424 MET A CA 1
ATOM 3254 C C . MET A 1 424 ? 22.845 24.859 -67.749 1.00 37.75 424 MET A C 1
ATOM 3256 O O . MET A 1 424 ? 23.384 23.851 -68.175 1.00 37.75 424 MET A O 1
ATOM 3260 N N . GLY A 1 425 ? 22.765 25.011 -66.427 1.00 37.44 425 GLY A N 1
ATOM 3261 C CA . GLY A 1 425 ? 22.060 26.013 -65.637 1.00 37.44 425 GLY A CA 1
ATOM 3262 C C . GLY A 1 425 ? 22.571 26.035 -64.198 1.00 37.44 425 GLY A C 1
ATOM 3263 O O . GLY A 1 425 ? 22.991 25.024 -63.639 1.00 37.44 425 GLY A O 1
ATOM 3264 N N . GLU A 1 426 ? 22.553 27.241 -63.659 1.00 46.38 426 GLU A N 1
ATOM 3265 C CA . GLU A 1 426 ? 22.704 27.606 -62.262 1.00 46.38 426 GLU A CA 1
ATOM 3266 C C . GLU A 1 426 ? 21.277 27.696 -61.703 1.00 46.38 426 GLU A C 1
ATOM 3268 O O . GLU A 1 426 ? 20.471 28.426 -62.275 1.00 46.38 426 GLU A O 1
ATOM 3273 N N . GLU A 1 427 ? 20.932 26.974 -60.635 1.00 39.69 427 GLU A N 1
ATOM 3274 C CA . GLU A 1 427 ? 19.870 27.429 -59.731 1.00 39.69 427 GLU A CA 1
ATOM 3275 C C . GLU A 1 427 ? 20.005 26.808 -58.338 1.00 39.69 427 GLU A C 1
ATOM 3277 O O . GLU A 1 427 ? 20.498 25.695 -58.155 1.00 39.69 427 GLU A O 1
ATOM 3282 N N . ALA A 1 428 ? 19.638 27.629 -57.364 1.00 46.53 428 ALA A N 1
ATOM 3283 C CA . ALA A 1 428 ? 19.963 27.562 -55.953 1.00 46.53 428 ALA A CA 1
ATOM 3284 C C . ALA A 1 428 ? 18.750 27.143 -55.091 1.00 46.53 428 ALA A C 1
ATOM 3286 O O . ALA A 1 428 ? 17.712 26.758 -55.617 1.00 46.53 428 ALA A O 1
ATOM 3287 N N . ALA A 1 429 ? 18.903 27.355 -53.775 1.00 38.84 429 ALA A N 1
ATOM 3288 C CA . ALA A 1 429 ? 17.938 27.252 -52.667 1.00 38.84 429 ALA A CA 1
ATOM 3289 C C . ALA A 1 429 ? 17.829 25.843 -52.045 1.00 38.84 429 ALA A C 1
ATOM 3291 O O . ALA A 1 429 ? 17.545 24.867 -52.723 1.00 38.84 429 ALA A O 1
ATOM 3292 N N . ALA A 1 430 ? 18.269 25.626 -50.799 1.00 50.81 430 ALA A N 1
ATOM 3293 C CA . ALA A 1 430 ? 17.719 26.130 -49.531 1.00 50.81 430 ALA A CA 1
ATOM 3294 C C . ALA A 1 430 ? 16.283 25.645 -49.297 1.00 50.81 430 ALA A C 1
ATOM 3296 O O . ALA A 1 430 ? 15.378 26.129 -49.959 1.00 50.81 430 ALA A O 1
ATOM 3297 N N . ASP A 1 431 ? 16.099 24.730 -48.341 1.00 48.00 431 ASP A N 1
ATOM 3298 C CA . ASP A 1 431 ? 15.066 24.881 -47.314 1.00 48.00 431 ASP A CA 1
ATOM 3299 C C . ASP A 1 431 ? 15.237 23.879 -46.167 1.00 48.00 431 ASP A C 1
ATOM 3301 O O . ASP A 1 431 ? 15.789 22.787 -46.317 1.00 48.00 431 ASP A O 1
ATOM 3305 N N . ALA A 1 432 ? 14.819 24.350 -44.998 1.00 61.47 432 ALA A N 1
ATOM 3306 C CA . ALA A 1 432 ? 14.914 23.725 -43.694 1.00 61.47 432 ALA A CA 1
ATOM 3307 C C . ALA A 1 432 ? 13.718 22.798 -43.383 1.00 61.47 432 ALA A C 1
ATOM 3309 O O . ALA A 1 432 ? 12.649 22.932 -43.968 1.00 61.47 432 ALA A O 1
ATOM 3310 N N . GLU A 1 433 ? 13.975 21.886 -42.439 1.00 48.38 433 GLU A N 1
ATOM 3311 C CA . GLU A 1 433 ? 13.140 21.317 -41.355 1.00 48.38 433 GLU A CA 1
ATOM 3312 C C . GLU A 1 433 ? 11.662 21.753 -41.200 1.00 48.38 433 GLU A C 1
ATOM 3314 O O . GLU A 1 433 ? 11.306 22.896 -41.501 1.00 48.38 433 GLU A O 1
ATOM 3319 N N . PRO A 1 434 ? 10.781 20.872 -40.671 1.00 66.25 434 PRO A N 1
ATOM 3320 C CA . PRO A 1 434 ? 10.919 20.224 -39.349 1.00 66.25 434 PRO A CA 1
ATOM 3321 C C . PRO A 1 434 ? 10.902 18.691 -39.297 1.00 66.25 434 PRO A C 1
ATOM 3323 O O . PRO A 1 434 ? 10.274 18.053 -40.173 1.00 66.25 434 PRO A O 1
#

pLDDT: mean 72.28, std 14.38, range [29.38, 89.62]